Protein AF-A0A932VS73-F1 (afdb_monomer_lite)

Radius of gyration: 27.19 Å; chains: 1; bounding box: 73×66×73 Å

pLDDT: mean 76.14, std 15.18, range [26.55, 95.81]

Foldseek 3Di:
DVVVLVVVVVPDDPDDDPLVVVLVVVLVVLLVVLVVLLVVLLVLLVVCCQQFVLLCLLVQCVLDPPVVVVVLQVVLVVVLVVPFCQCVQCVLLQQDDLAQPNQDRPSLPQAGEAELDVVVCVVPVLCNPDWAWDDDALHYIYINHDRDHSSVQVSCCLVPLFGDVNVLNSQLNSLVNSLCVLAVPFDPLLSLLLSLVRSLGDDDPCSQLVNSLCQQCPPPHDRNDDSVASSLSNLLLLQCVLVPNHSNVVSNQRSVWDQDPVVRYTPPRSVVSVVVCVVSVHDPSNSVSSNVSSNSSSSSSSSVSSSSSSVSCVVVDDLVSSFVSVVVSLWQAWADPQPQADPVRHGVDPQPPQQKIWRQLCDPVQPDDSRAKGKTWIWGWGDDPPDIDIWIFMWIDGPRDIDTDTDPDPVVVVVSLVSLLVSLVRHDLVNLLVSVVVCLVSVNLAPVVVVSNPSNYPPVSVLVSLVVVLVVLLVVLVVLLVVLVVQLVDPPSCVDPVNVSSLVVLLVSLVSLVVSLVSCPPSSPVSCVRCVVSSVSSCVSNVVCVPVSDDPPPPPPPDDD

Sequence (561 aa):
MGEKVEHLILKKVGDNSPDYLSAKKIIDRQTEALIEEMESLEVKLDKFDRNHRLYDIFSFPGFMSDEDFKIFVEKWKDQVRKKTNLLTPLDELGIRVFCDDLENQPAFPGIKIEFESEEILERNVRNLESIVGLAYGSKEVKINGQKMPVRIQMHYFLRTGEIDPLSSTVIHELVHQKHFFMNKGVSPMLTEVQAHYSSILESGDLFAPSQIMEILTDKKGSYKFKKKSVRGAVDAVTVLLGLGFDYHHVAQIISKSDYDYKARKYLPLESEAEKILESNKLDSLDEFALDLLYRMYVTNQRLKARILLYESIEEEFSLEKLRTAKMASLRGKIVASTFQYDYNGKPKDKNFELGQRGLCPMNKEFPYDITGLRTSIQFGMVMRGKSLAFRIGRFEIKDKEETLVWADKPEDISHLLGIVKDLAGEVDFQEKSLLFLFYLSNGLLQSDSMEFFQFLCTEEEREKIIGGTIDHTSRVLKLALSELTSISKYTNWYQLPDNRDKIKAYAAWADYYLDLIAQLGSAGDKLRTEIQPMIEGIKMIIDPIKDLVPKKSKSVKNKKY

Secondary structure (DSSP, 8-state):
-HHHHHHHHHTT-----HHHHHHHHHHHHHHHHHHHHHHHHHHHHHHHHHHT-GGGGTT-GGGS-HHHHHHHHHHHHHHHHHH-SSSHHHHHHT---SSS-TT--TTSTTPEEESS-HHHHHHTTT-TTS-EEEEETTTEEEEESPPPPHHHHHHHHHHHSS--HHHHHHHHHHHHHHHHHH-TT--HHHHHHHHHHH-TT--SGGGSHHHHHHHHH-SSSS----HHHHHHHHHHHHHHHHTT--HHHHHHHHHT-EEETTTTEEETHHHHHHHHHHHHT--HHHHHHHHHHHHHHHHHHHHHHHHHHHHHHHHHS-HHHHHHHHHHHHTT-EEE-GGGB-TTS-BSSTT-TTT-EEE---SSSS-B-TTS-EEEEEEEEEEETTEEEEEEEEEEEETTEEEEEE--SHHHHHHHHHHHHHHGGGS-HHHHHHHHHHHHHTT---HHHHHHHHHHS-HHHHHHHHHHHHHHHHHHHHHHHHHHHHHTTSTTGGGSHHHHHHHHHHHHHHHHHHHHHHHTGGGGHHHHHHHHHHHHHHHHHHTTTTTTS---PPP------

Structure (mmCIF, N/CA/C/O backbone):
data_AF-A0A932VS73-F1
#
_entry.id   AF-A0A932VS73-F1
#
loop_
_atom_site.group_PDB
_atom_site.id
_atom_site.type_symbol
_atom_site.label_atom_id
_atom_site.label_alt_id
_atom_site.label_comp_id
_atom_site.label_asym_id
_atom_site.label_entity_id
_atom_site.label_seq_id
_atom_site.pdbx_PDB_ins_code
_atom_site.Cartn_x
_atom_site.Cartn_y
_atom_site.Cartn_z
_atom_site.occupancy
_atom_site.B_iso_or_equiv
_atom_site.auth_seq_id
_atom_site.auth_comp_id
_atom_site.auth_asym_id
_atom_site.auth_atom_id
_atom_site.pdbx_PDB_model_num
ATOM 1 N N . MET A 1 1 ? -22.905 -0.898 -5.767 1.00 38.50 1 MET A N 1
ATOM 2 C CA . MET A 1 1 ? -22.986 -1.291 -4.339 1.00 38.50 1 MET A CA 1
ATOM 3 C C . MET A 1 1 ? -24.343 -0.892 -3.755 1.00 38.50 1 MET A C 1
ATOM 5 O O . MET A 1 1 ? -24.969 -1.749 -3.144 1.00 38.50 1 MET A O 1
ATOM 9 N N . GLY A 1 2 ? -24.843 0.314 -4.073 1.00 33.19 2 GLY A N 1
ATOM 10 C CA . GLY A 1 2 ? -26.193 0.798 -3.728 1.00 33.19 2 GLY A CA 1
ATOM 11 C C . GLY A 1 2 ? -27.342 -0.176 -4.028 1.00 33.19 2 GLY A C 1
ATOM 12 O O . GLY A 1 2 ? -28.043 -0.566 -3.103 1.00 33.19 2 GLY A O 1
ATOM 13 N N . GLU A 1 3 ? -27.449 -0.715 -5.251 1.00 33.09 3 GLU A N 1
ATOM 14 C CA . GLU A 1 3 ? -28.536 -1.659 -5.609 1.00 33.09 3 GLU A CA 1
ATOM 15 C C . GLU A 1 3 ? -28.548 -2.962 -4.776 1.00 33.09 3 GLU A C 1
ATOM 17 O O . GLU A 1 3 ? -29.593 -3.580 -4.576 1.00 33.09 3 GLU A O 1
ATOM 22 N N . LYS A 1 4 ? -27.390 -3.406 -4.256 1.00 40.81 4 LYS A N 1
ATOM 23 C CA . LYS A 1 4 ? -27.294 -4.601 -3.393 1.00 40.81 4 LYS A CA 1
ATOM 24 C C . LYS A 1 4 ? -27.705 -4.309 -1.951 1.00 40.81 4 LYS A C 1
ATOM 26 O O . LYS A 1 4 ? -28.260 -5.193 -1.303 1.00 40.81 4 LYS A O 1
ATOM 31 N N . VAL A 1 5 ? -27.412 -3.104 -1.468 1.00 43.16 5 VAL A N 1
ATOM 32 C CA . VAL A 1 5 ? -27.759 -2.630 -0.121 1.00 43.16 5 VAL A CA 1
ATOM 33 C C . VAL A 1 5 ? -29.267 -2.400 -0.042 1.00 43.16 5 VAL A C 1
ATOM 35 O O . VAL A 1 5 ? -29.930 -2.961 0.828 1.00 43.16 5 VAL A O 1
ATOM 38 N N . GLU A 1 6 ? -29.829 -1.722 -1.041 1.00 39.69 6 GLU A N 1
ATOM 39 C CA . GLU A 1 6 ? -31.265 -1.469 -1.164 1.00 39.69 6 GLU A CA 1
ATOM 40 C C . GLU A 1 6 ? -32.066 -2.785 -1.248 1.00 39.69 6 GLU A C 1
ATOM 42 O O . GLU A 1 6 ? -33.042 -2.989 -0.523 1.00 39.69 6 GLU A O 1
ATOM 47 N N . HIS A 1 7 ? -31.594 -3.764 -2.031 1.00 41.12 7 HIS A N 1
ATOM 48 C CA . HIS A 1 7 ? -32.274 -5.056 -2.167 1.00 41.12 7 HIS A CA 1
ATOM 49 C C . HIS A 1 7 ? -32.169 -5.964 -0.919 1.00 41.12 7 HIS A C 1
ATOM 51 O O . HIS A 1 7 ? -33.048 -6.800 -0.695 1.00 41.12 7 HIS A O 1
ATOM 57 N N . LEU A 1 8 ? -31.131 -5.807 -0.085 1.00 41.38 8 LEU A N 1
ATOM 58 C CA . LEU A 1 8 ? -30.979 -6.524 1.193 1.00 41.38 8 LEU A CA 1
ATOM 59 C C . LEU A 1 8 ? -31.843 -5.915 2.307 1.00 41.38 8 LEU A C 1
ATOM 61 O O . LEU A 1 8 ? -32.436 -6.667 3.084 1.00 41.38 8 LEU A O 1
ATOM 65 N N . ILE A 1 9 ? -31.970 -4.586 2.336 1.00 42.47 9 ILE A N 1
ATOM 66 C CA . ILE A 1 9 ? -32.809 -3.843 3.290 1.00 42.47 9 ILE A CA 1
ATOM 67 C C . ILE A 1 9 ? -34.303 -4.058 2.986 1.00 42.47 9 ILE A C 1
ATOM 69 O O . ILE A 1 9 ? -35.105 -4.258 3.898 1.00 42.47 9 ILE A O 1
ATOM 73 N N . LEU A 1 10 ? -34.696 -4.109 1.709 1.00 41.47 10 LEU A N 1
ATOM 74 C CA . LEU A 1 10 ? -36.102 -4.263 1.300 1.00 41.47 10 LEU A CA 1
ATOM 75 C C . LEU A 1 10 ? -36.681 -5.674 1.512 1.00 41.47 10 LEU A C 1
ATOM 77 O O . LEU A 1 10 ? -37.899 -5.837 1.544 1.00 41.47 10 LEU A O 1
ATOM 81 N N . LYS A 1 11 ? -35.848 -6.711 1.670 1.00 39.78 11 LYS A N 1
ATOM 82 C CA . LYS A 1 11 ? -36.308 -8.115 1.701 1.00 39.78 11 LYS A CA 1
ATOM 83 C C . LYS A 1 11 ? -36.652 -8.652 3.099 1.00 39.78 11 LYS A C 1
ATOM 85 O O . LYS A 1 11 ? -37.141 -9.777 3.197 1.00 39.78 11 LYS A O 1
ATOM 90 N N . LYS A 1 12 ? -36.377 -7.905 4.176 1.00 43.72 12 LYS A N 1
ATOM 91 C CA . LYS A 1 12 ? -36.480 -8.413 5.563 1.00 43.72 12 LYS A CA 1
ATOM 92 C C . LYS A 1 12 ? -37.294 -7.568 6.545 1.00 43.72 12 LYS A C 1
ATOM 94 O O . LYS A 1 12 ? -37.544 -8.042 7.647 1.00 43.72 12 LYS A O 1
ATOM 99 N N . VAL A 1 13 ? -37.721 -6.367 6.172 1.00 42.91 13 VAL A N 1
ATOM 100 C CA . VAL A 1 13 ? -38.336 -5.424 7.114 1.00 42.91 13 VAL A CA 1
ATOM 101 C C . VAL A 1 13 ? -39.854 -5.551 7.069 1.00 42.91 13 VAL A C 1
ATOM 103 O O . VAL A 1 13 ? -40.519 -4.982 6.207 1.00 42.91 13 VAL A O 1
ATOM 106 N N . GLY A 1 14 ? -40.394 -6.333 7.996 1.00 41.91 14 GLY A N 1
ATOM 107 C CA . GLY A 1 14 ? -41.813 -6.354 8.316 1.00 41.91 14 GLY A CA 1
ATOM 108 C C . GLY A 1 14 ? -42.020 -5.880 9.745 1.00 41.91 14 GLY A C 1
ATOM 109 O O . GLY A 1 14 ? -42.253 -6.720 10.600 1.00 41.91 14 GLY A O 1
ATOM 110 N N . ASP A 1 15 ? -41.925 -4.571 10.004 1.00 50.62 15 ASP A N 1
ATOM 111 C CA . ASP A 1 15 ? -42.586 -3.976 11.171 1.00 50.62 15 ASP A CA 1
ATOM 112 C C . ASP A 1 15 ? -42.808 -2.456 11.034 1.00 50.62 15 ASP A C 1
ATOM 114 O O . ASP A 1 15 ? -41.984 -1.736 10.470 1.00 50.62 15 ASP A O 1
ATOM 118 N N . ASN A 1 16 ? -43.953 -1.971 11.529 1.00 47.44 16 ASN A N 1
ATOM 119 C CA . ASN A 1 16 ? -44.513 -0.628 11.276 1.00 47.44 16 ASN A CA 1
ATOM 120 C C . ASN A 1 16 ? -44.511 0.275 12.530 1.00 47.44 16 ASN A C 1
ATOM 122 O O . ASN A 1 16 ? -45.496 0.953 12.829 1.00 47.44 16 ASN A O 1
ATOM 126 N N . SER A 1 17 ? -43.413 0.294 13.286 1.00 43.56 17 SER A N 1
ATOM 127 C CA . SER A 1 17 ? -43.245 1.215 14.421 1.00 43.56 17 SER A CA 1
ATOM 128 C C . SER A 1 17 ? -42.827 2.626 13.943 1.00 43.56 17 SER A C 1
ATOM 130 O O . SER A 1 17 ? -41.875 2.739 13.167 1.00 43.56 17 SER A O 1
ATOM 132 N N . PRO A 1 18 ? -43.476 3.721 14.398 1.00 49.12 18 PRO A N 1
ATOM 133 C CA . PRO A 1 18 ? -43.124 5.098 14.019 1.00 49.12 18 PRO A CA 1
ATOM 134 C C . PRO A 1 18 ? -41.676 5.497 14.336 1.00 49.12 18 PRO A C 1
ATOM 136 O O . PRO A 1 18 ? -41.065 6.243 13.573 1.00 49.12 18 PRO A O 1
ATOM 139 N N . ASP A 1 19 ? -41.120 4.976 15.431 1.00 43.00 19 ASP A N 1
ATOM 140 C CA . ASP A 1 19 ? -39.759 5.302 15.871 1.00 43.00 19 ASP A CA 1
ATOM 141 C C . ASP A 1 19 ? -38.704 4.551 15.046 1.00 43.00 19 ASP A C 1
ATOM 143 O O . ASP A 1 19 ? -37.685 5.125 14.666 1.00 43.00 19 ASP A O 1
ATOM 147 N N . TYR A 1 20 ? -38.999 3.301 14.672 1.00 48.38 20 TYR A N 1
ATOM 148 C CA . TYR A 1 20 ? -38.174 2.504 13.760 1.00 48.38 20 TYR A CA 1
ATOM 149 C C . TYR A 1 20 ? -38.076 3.162 12.375 1.00 48.38 20 TYR A C 1
ATOM 151 O O . TYR A 1 20 ? -37.001 3.291 11.791 1.00 48.38 20 TYR A O 1
ATOM 159 N N . LEU A 1 21 ? -39.198 3.695 11.883 1.00 55.03 21 LEU A N 1
ATOM 160 C CA . LEU A 1 21 ? -39.239 4.460 10.636 1.00 55.03 21 LEU A CA 1
ATOM 161 C C . LEU A 1 21 ? -38.407 5.753 10.696 1.00 55.03 21 LEU A C 1
ATOM 163 O O . LEU A 1 21 ? -38.018 6.260 9.645 1.00 55.03 21 LEU A O 1
ATOM 167 N N . SER A 1 22 ? -38.141 6.302 11.885 1.00 52.97 22 SER A N 1
ATOM 168 C CA . SER A 1 22 ? -37.307 7.495 12.062 1.00 52.97 22 SER A CA 1
ATOM 169 C C . SER A 1 22 ? -35.815 7.162 12.034 1.00 52.97 22 SER A C 1
ATOM 171 O O . SER A 1 22 ? -35.075 7.803 11.289 1.00 52.97 22 SER A O 1
ATOM 173 N N . ALA A 1 23 ? -35.376 6.156 12.798 1.00 56.06 23 ALA A N 1
ATOM 174 C CA . ALA A 1 23 ? -33.976 5.720 12.830 1.00 56.06 23 ALA A CA 1
ATOM 175 C C . ALA A 1 23 ? -33.505 5.250 11.445 1.00 56.06 23 ALA A C 1
ATOM 177 O O . ALA A 1 23 ? -32.504 5.744 10.924 1.00 56.06 23 ALA A O 1
ATOM 178 N N . LYS A 1 24 ? -34.323 4.425 10.783 1.00 63.81 24 LYS A N 1
ATOM 179 C CA . LYS A 1 24 ? -34.080 3.970 9.413 1.00 63.81 24 LYS A CA 1
ATOM 180 C C . LYS A 1 24 ? -33.928 5.126 8.420 1.00 63.81 24 LYS A C 1
ATOM 182 O O . LYS A 1 24 ? -32.989 5.146 7.639 1.00 63.81 24 LYS A O 1
ATOM 187 N N . LYS A 1 25 ? -34.794 6.146 8.483 1.00 64.69 25 LYS A N 1
ATOM 188 C CA . LYS A 1 25 ? -34.693 7.327 7.602 1.00 64.69 25 LYS A CA 1
ATOM 189 C C . LYS A 1 25 ? -33.408 8.129 7.806 1.00 64.69 25 LYS A C 1
ATOM 191 O O . LYS A 1 25 ? -32.938 8.753 6.858 1.00 64.69 25 LYS A O 1
ATOM 196 N N . ILE A 1 26 ? -32.884 8.183 9.030 1.00 63.34 26 ILE A N 1
ATOM 197 C CA . ILE A 1 26 ? -31.621 8.873 9.322 1.00 63.34 26 ILE A CA 1
ATOM 198 C C . ILE A 1 26 ? -30.459 8.086 8.711 1.00 63.34 26 ILE A C 1
ATOM 200 O O . ILE A 1 26 ? -29.643 8.677 8.007 1.00 63.34 26 ILE A O 1
ATOM 204 N N . ILE A 1 27 ? -30.441 6.768 8.917 1.00 66.50 27 ILE A N 1
ATOM 205 C CA . ILE A 1 27 ? -29.438 5.851 8.362 1.00 66.50 27 ILE A CA 1
ATOM 206 C C . ILE A 1 27 ? -29.454 5.877 6.827 1.00 66.50 27 ILE A C 1
ATOM 208 O O . ILE A 1 27 ? -28.399 6.026 6.209 1.00 66.50 27 ILE A O 1
ATOM 212 N N . ASP A 1 28 ? -30.635 5.813 6.207 1.00 69.31 28 ASP A N 1
ATOM 213 C CA . ASP A 1 28 ? -30.792 5.850 4.748 1.00 69.31 28 ASP A CA 1
ATOM 214 C C . ASP A 1 28 ? -30.235 7.168 4.172 1.00 69.31 28 ASP A C 1
ATOM 216 O O . ASP A 1 28 ? -29.395 7.149 3.274 1.00 69.31 28 ASP A O 1
ATOM 220 N N . ARG A 1 29 ? -30.597 8.320 4.758 1.00 71.31 29 ARG A N 1
ATOM 221 C CA . ARG A 1 29 ? -30.087 9.638 4.324 1.00 71.31 29 ARG A CA 1
ATOM 222 C C . ARG A 1 29 ? -28.580 9.793 4.501 1.00 71.31 29 ARG A C 1
ATOM 224 O O . ARG A 1 29 ? -27.923 10.399 3.659 1.00 71.31 29 ARG A O 1
ATOM 231 N N . GLN A 1 30 ? -28.028 9.300 5.610 1.00 73.44 30 GLN A N 1
ATOM 232 C CA . GLN A 1 30 ? -26.581 9.323 5.835 1.00 73.44 30 GLN A CA 1
ATOM 233 C C . GLN A 1 30 ? -25.854 8.436 4.822 1.00 73.44 30 GLN A C 1
ATOM 235 O O . GLN A 1 30 ? -24.798 8.820 4.324 1.00 73.44 30 GLN A O 1
ATOM 240 N N . THR A 1 31 ? -26.442 7.288 4.480 1.00 76.25 31 THR A N 1
ATOM 241 C CA . THR A 1 31 ? -25.899 6.373 3.472 1.00 76.25 31 THR A CA 1
ATOM 242 C C . THR A 1 31 ? -25.868 7.044 2.103 1.00 76.25 31 THR A C 1
ATOM 244 O O . THR A 1 31 ? -24.816 7.062 1.472 1.00 76.25 31 THR A O 1
ATOM 247 N N . GLU A 1 32 ? -26.976 7.651 1.667 1.00 78.19 32 GLU A N 1
ATOM 248 C CA . GLU A 1 32 ? -27.057 8.391 0.398 1.00 78.19 32 GLU A CA 1
ATOM 249 C C . GLU A 1 32 ? -25.996 9.498 0.320 1.00 78.19 32 GLU A C 1
ATOM 251 O O . GLU A 1 32 ? -25.207 9.523 -0.622 1.00 78.19 32 GLU A O 1
ATOM 256 N N . ALA A 1 33 ? -25.897 10.344 1.351 1.00 84.06 33 ALA A N 1
ATOM 257 C CA . ALA A 1 33 ? -24.913 11.425 1.393 1.00 84.06 33 ALA A CA 1
ATOM 258 C C . ALA A 1 33 ? -23.461 10.916 1.318 1.00 84.06 33 ALA A C 1
ATOM 260 O O . ALA A 1 33 ? -22.621 11.527 0.656 1.00 84.06 33 ALA A O 1
ATOM 261 N N . LEU A 1 34 ? -23.153 9.792 1.977 1.00 82.69 34 LEU A N 1
ATOM 262 C CA . LEU A 1 34 ? -21.825 9.182 1.910 1.00 82.69 34 LEU A CA 1
ATOM 263 C C . LEU A 1 34 ? -21.538 8.556 0.538 1.00 82.69 34 LEU A C 1
ATOM 265 O O . LEU A 1 34 ? -20.391 8.636 0.097 1.00 82.69 34 LEU A O 1
ATOM 269 N N . ILE A 1 35 ? -22.536 7.958 -0.131 1.00 81.19 35 ILE A N 1
ATOM 270 C CA . ILE A 1 35 ? -22.396 7.423 -1.500 1.00 81.19 35 ILE A CA 1
ATOM 271 C C . ILE A 1 35 ? -22.111 8.575 -2.464 1.00 81.19 35 ILE A C 1
ATOM 273 O O . ILE A 1 35 ? -21.128 8.516 -3.197 1.00 81.19 35 ILE A O 1
ATOM 277 N N . GLU A 1 36 ? -22.931 9.627 -2.438 1.00 87.75 36 GLU A N 1
ATOM 278 C CA . GLU A 1 36 ? -22.777 10.791 -3.320 1.00 87.75 36 GLU A CA 1
ATOM 279 C C . GLU A 1 36 ? -21.411 11.462 -3.137 1.00 87.75 36 GLU A C 1
ATOM 281 O O . GLU A 1 36 ? -20.741 11.828 -4.107 1.00 87.75 36 GLU A O 1
ATOM 286 N N . GLU A 1 37 ? -20.965 11.599 -1.886 1.00 91.06 37 GLU A N 1
ATOM 287 C CA . GLU A 1 37 ? -19.635 12.114 -1.588 1.00 91.06 37 GLU A CA 1
ATOM 288 C C . GLU A 1 37 ? -18.537 11.197 -2.140 1.00 91.06 37 GLU A C 1
ATOM 290 O O . GLU A 1 37 ? -17.598 11.693 -2.763 1.00 91.06 37 GLU A O 1
ATOM 295 N N . MET A 1 38 ? -18.653 9.881 -1.946 1.00 86.88 38 MET A N 1
ATOM 296 C CA . MET A 1 38 ? -17.683 8.908 -2.453 1.00 86.88 38 MET A CA 1
ATOM 297 C C . MET A 1 38 ? -17.563 8.998 -3.976 1.00 86.88 38 MET A C 1
ATOM 299 O O . MET A 1 38 ? -16.458 9.167 -4.486 1.00 86.88 38 MET A O 1
ATOM 303 N N . GLU A 1 39 ? -18.687 8.972 -4.695 1.00 86.12 39 GLU A N 1
ATOM 304 C CA . GLU A 1 39 ? -18.725 9.080 -6.159 1.00 86.12 39 GLU A CA 1
ATOM 305 C C . GLU A 1 39 ? -18.098 10.400 -6.637 1.00 86.12 39 GLU A C 1
ATOM 307 O O . GLU A 1 39 ? -17.277 10.418 -7.557 1.00 86.12 39 GLU A O 1
ATOM 312 N N . SER A 1 40 ? -18.414 11.517 -5.976 1.00 92.94 40 SER A N 1
ATOM 313 C CA . SER A 1 40 ? -17.824 12.828 -6.277 1.00 92.94 40 SER A CA 1
ATOM 314 C C . SER A 1 40 ? -16.303 12.853 -6.065 1.00 92.94 40 SER A C 1
ATOM 316 O O . SER A 1 40 ? -15.552 13.361 -6.909 1.00 92.94 40 SER A O 1
ATOM 318 N N . LEU A 1 41 ? -15.822 12.274 -4.961 1.00 92.00 41 LEU A N 1
ATOM 319 C CA . LEU A 1 41 ? -14.394 12.164 -4.661 1.00 92.00 41 LEU A CA 1
ATOM 320 C C . LEU A 1 41 ? -13.680 11.243 -5.653 1.00 92.00 41 LEU A C 1
ATOM 322 O O . LEU A 1 41 ? -12.586 11.584 -6.095 1.00 92.00 41 LEU A O 1
ATOM 326 N N . GLU A 1 42 ? -14.287 10.125 -6.048 1.00 86.69 42 GLU A N 1
ATOM 327 C CA . GLU A 1 42 ? -13.743 9.220 -7.064 1.00 86.69 42 GLU A CA 1
ATOM 328 C C . GLU A 1 42 ? -13.584 9.926 -8.414 1.00 86.69 42 GLU A C 1
ATOM 330 O O . GLU A 1 42 ? -12.511 9.850 -9.013 1.00 86.69 42 GLU A O 1
ATOM 335 N N . VAL A 1 43 ? -14.587 10.694 -8.862 1.00 85.94 43 VAL A N 1
ATOM 336 C CA . VAL A 1 43 ? -14.474 11.509 -10.087 1.00 85.94 43 VAL A CA 1
ATOM 337 C C . VAL A 1 43 ? -13.343 12.535 -9.968 1.00 85.94 43 VAL A C 1
ATOM 339 O O . VAL A 1 43 ? -12.581 12.749 -10.919 1.00 85.94 43 VAL A O 1
ATOM 342 N N . LYS A 1 44 ? -13.204 13.182 -8.806 1.00 89.56 44 LYS A N 1
ATOM 343 C CA . LYS A 1 44 ? -12.136 14.161 -8.566 1.00 89.56 44 LYS A CA 1
ATOM 344 C C . LYS A 1 44 ? -10.752 13.505 -8.562 1.00 89.56 44 LYS A C 1
ATOM 346 O O . LYS A 1 44 ? -9.836 14.034 -9.190 1.00 89.56 44 LYS A O 1
ATOM 351 N N . LEU A 1 45 ? -10.598 12.365 -7.895 1.00 85.56 45 LEU A N 1
ATOM 352 C CA . LEU A 1 45 ? -9.348 11.608 -7.834 1.00 85.56 45 LEU A CA 1
ATOM 353 C C . LEU A 1 45 ? -8.947 11.078 -9.213 1.00 85.56 45 LEU A C 1
ATOM 355 O O . LEU A 1 45 ? -7.797 11.227 -9.614 1.00 85.56 45 LEU A O 1
ATOM 359 N N . ASP A 1 46 ? -9.902 10.551 -9.975 1.00 78.50 46 ASP A N 1
ATOM 360 C CA . ASP A 1 46 ? -9.699 10.068 -11.341 1.00 78.50 46 ASP A CA 1
ATOM 361 C C . ASP A 1 46 ? -9.162 11.171 -12.272 1.00 78.50 46 ASP A C 1
ATOM 363 O O . ASP A 1 46 ? -8.296 10.921 -13.116 1.00 78.50 46 ASP A O 1
ATOM 367 N N . LYS A 1 47 ? -9.578 12.427 -12.070 1.00 77.19 47 LYS A N 1
ATOM 368 C CA . LYS A 1 47 ? -8.999 13.574 -12.782 1.00 77.19 47 LYS A CA 1
ATOM 369 C C . LYS A 1 47 ? -7.504 13.747 -12.477 1.00 77.19 47 LYS A C 1
ATOM 371 O O . LYS A 1 47 ? -6.730 13.941 -13.416 1.00 77.19 47 LYS A O 1
ATOM 376 N N . PHE A 1 48 ? -7.083 13.654 -11.214 1.00 76.88 48 PHE A N 1
ATOM 377 C CA . PHE A 1 48 ? -5.661 13.720 -10.840 1.00 76.88 48 PHE A CA 1
ATOM 378 C C . PHE A 1 48 ? -4.883 12.509 -11.367 1.00 76.88 48 PHE A C 1
ATOM 380 O O . PHE A 1 48 ? -3.861 12.660 -12.041 1.00 76.88 48 PHE A O 1
ATOM 387 N N . ASP A 1 49 ? -5.401 11.304 -11.141 1.00 70.81 49 ASP A N 1
ATOM 388 C CA . ASP A 1 49 ? -4.787 10.046 -11.570 1.00 70.81 49 ASP A CA 1
ATOM 389 C C . ASP A 1 49 ? -4.539 10.030 -13.092 1.00 70.81 49 ASP A C 1
ATOM 391 O O . ASP A 1 49 ? -3.480 9.594 -13.557 1.00 70.81 49 ASP A O 1
ATOM 395 N N . ARG A 1 50 ? -5.456 10.595 -13.889 1.00 62.88 50 ARG A N 1
ATOM 396 C CA . ARG A 1 50 ? -5.309 10.727 -15.351 1.00 62.88 50 ARG A CA 1
ATOM 397 C C . ARG A 1 50 ? -4.334 11.813 -15.772 1.00 62.88 50 ARG A C 1
ATOM 399 O O . ARG A 1 50 ? -3.505 11.569 -16.660 1.00 62.88 50 ARG A O 1
ATOM 406 N N . ASN A 1 51 ? -4.473 12.997 -15.181 1.00 54.62 51 ASN A N 1
ATOM 407 C CA . ASN A 1 51 ? -3.763 14.186 -15.630 1.00 54.62 51 ASN A CA 1
ATOM 408 C C . ASN A 1 51 ? -2.310 14.186 -15.190 1.00 54.62 51 ASN A C 1
ATOM 410 O O . ASN A 1 51 ? -1.514 14.875 -15.814 1.00 54.62 51 ASN A O 1
ATOM 414 N N . HIS A 1 52 ? -1.984 13.539 -14.073 1.00 53.69 52 HIS A N 1
ATOM 415 C CA . HIS A 1 52 ? -0.754 13.834 -13.346 1.00 53.69 52 HIS A CA 1
ATOM 416 C C . HIS A 1 52 ? 0.125 12.588 -13.192 1.00 53.69 52 HIS A C 1
ATOM 418 O O . HIS A 1 52 ? 1.336 12.691 -13.383 1.00 53.69 52 HIS A O 1
ATOM 424 N N . ARG A 1 53 ? -0.440 11.391 -12.944 1.00 61.53 53 ARG A N 1
ATOM 425 C CA . ARG A 1 53 ? 0.323 10.126 -12.765 1.00 61.53 53 ARG A CA 1
ATOM 426 C C . ARG A 1 53 ? 1.625 10.327 -11.968 1.00 61.53 53 ARG A C 1
ATOM 428 O O . ARG A 1 53 ? 2.670 9.741 -12.275 1.00 61.53 53 ARG A O 1
ATOM 435 N N . LEU A 1 54 ? 1.555 11.187 -10.950 1.00 64.06 54 LEU A N 1
ATOM 436 C CA . LEU A 1 54 ? 2.703 11.661 -10.174 1.00 64.06 54 LEU A CA 1
ATOM 437 C C . LEU A 1 54 ? 3.135 10.657 -9.114 1.00 64.06 54 LEU A C 1
ATOM 439 O O . LEU A 1 54 ? 3.995 10.993 -8.314 1.00 64.06 54 LEU A O 1
ATOM 443 N N . TYR A 1 55 ? 2.578 9.440 -9.116 1.00 61.31 55 TYR A N 1
ATOM 444 C CA . TYR A 1 55 ? 2.870 8.401 -8.130 1.00 61.31 55 TYR A CA 1
ATOM 445 C C . TYR A 1 55 ? 4.367 8.329 -7.837 1.00 61.31 55 TYR A C 1
ATOM 447 O O . TYR A 1 55 ? 4.780 8.492 -6.699 1.00 61.31 55 TYR A O 1
ATOM 455 N N . ASP A 1 56 ? 5.196 8.235 -8.876 1.00 63.81 56 ASP A N 1
ATOM 456 C CA . ASP A 1 56 ? 6.638 8.010 -8.731 1.00 63.81 56 ASP A CA 1
ATOM 457 C C . ASP A 1 56 ? 7.457 9.270 -8.418 1.00 63.81 56 ASP A C 1
ATOM 459 O O . ASP A 1 56 ? 8.683 9.185 -8.355 1.00 63.81 56 ASP A O 1
ATOM 463 N N . ILE A 1 57 ? 6.833 10.444 -8.261 1.00 71.88 57 ILE A N 1
ATOM 464 C CA . ILE A 1 57 ? 7.584 11.696 -8.107 1.00 71.88 57 ILE A CA 1
ATOM 465 C C . ILE A 1 57 ? 8.363 11.742 -6.792 1.00 71.88 57 ILE A C 1
ATOM 467 O O . ILE A 1 57 ? 9.498 12.210 -6.758 1.00 71.88 57 ILE A O 1
ATOM 471 N N . PHE A 1 58 ? 7.793 11.181 -5.725 1.00 72.94 58 PHE A N 1
ATOM 472 C CA . PHE A 1 58 ? 8.460 11.082 -4.427 1.00 72.94 58 PHE A CA 1
ATOM 473 C C . PHE A 1 58 ? 9.554 10.013 -4.398 1.00 72.94 58 PHE A C 1
ATOM 475 O O . PHE A 1 58 ? 10.487 10.124 -3.603 1.00 72.94 58 PHE A O 1
ATOM 482 N N . SER A 1 59 ? 9.476 9.036 -5.305 1.00 65.44 59 SER A N 1
ATOM 483 C CA . SER A 1 59 ? 10.466 7.970 -5.487 1.00 65.44 59 SER A CA 1
ATOM 484 C C . SER A 1 59 ? 11.676 8.413 -6.315 1.00 65.44 59 SER A C 1
ATOM 486 O O . SER A 1 59 ? 12.576 7.607 -6.536 1.00 65.44 59 SER A O 1
ATOM 488 N N . PHE A 1 60 ? 11.709 9.662 -6.799 1.00 69.19 60 PHE A N 1
ATOM 489 C CA . PHE A 1 60 ? 12.876 10.255 -7.449 1.00 69.19 60 PHE A CA 1
ATOM 490 C C . PHE A 1 60 ? 13.621 11.163 -6.456 1.00 69.19 60 PHE A C 1
ATOM 492 O O . PHE A 1 60 ? 13.169 12.284 -6.206 1.00 69.19 60 PHE A O 1
ATOM 499 N N . PRO A 1 61 ? 14.775 10.733 -5.904 1.00 62.62 61 PRO A N 1
ATOM 500 C CA . PRO A 1 61 ? 15.515 11.517 -4.910 1.00 62.62 61 PRO A CA 1
ATOM 501 C C . PRO A 1 61 ? 15.943 12.901 -5.421 1.00 62.62 61 PRO A C 1
ATOM 503 O O . PRO A 1 61 ? 16.064 13.840 -4.644 1.00 62.62 61 PRO A O 1
ATOM 506 N N . GLY A 1 62 ? 16.124 13.055 -6.738 1.00 68.06 62 GLY A N 1
ATOM 507 C CA . GLY A 1 62 ? 16.491 14.327 -7.364 1.00 68.06 62 GLY A CA 1
ATOM 508 C C . GLY A 1 62 ? 15.351 15.345 -7.488 1.00 68.06 62 GLY A C 1
ATOM 509 O O . GLY A 1 62 ? 15.602 16.469 -7.915 1.00 68.06 62 GLY A O 1
ATOM 510 N N . PHE A 1 63 ? 14.103 14.992 -7.152 1.00 77.69 63 PHE A N 1
ATOM 511 C CA . PHE A 1 63 ? 12.975 15.927 -7.254 1.00 77.69 63 PHE A CA 1
ATOM 512 C C . PHE A 1 63 ? 13.019 17.017 -6.177 1.00 77.69 63 PHE A C 1
ATOM 514 O O . PHE A 1 63 ? 12.664 18.176 -6.418 1.00 77.69 63 PHE A O 1
ATOM 521 N N . MET A 1 64 ? 13.418 16.621 -4.971 1.00 83.56 64 MET A N 1
ATOM 522 C CA . MET A 1 64 ? 13.334 17.425 -3.763 1.00 83.56 64 MET A CA 1
ATOM 523 C C . MET A 1 64 ? 14.310 16.871 -2.729 1.00 83.56 64 MET A C 1
ATOM 525 O O . MET A 1 64 ? 14.414 15.652 -2.614 1.00 83.56 64 MET A O 1
ATOM 529 N N . SER A 1 65 ? 14.969 17.734 -1.954 1.00 85.88 65 SER A N 1
ATOM 530 C CA . SER A 1 65 ? 15.817 17.299 -0.836 1.00 85.88 65 SER A CA 1
ATOM 531 C C . SER A 1 65 ? 15.000 16.570 0.241 1.00 85.88 65 SER A C 1
ATOM 533 O O . SER A 1 65 ? 13.786 16.745 0.333 1.00 85.88 65 SER A O 1
ATOM 535 N N . ASP A 1 66 ? 15.636 15.732 1.063 1.00 85.88 66 ASP A N 1
ATOM 536 C CA . ASP A 1 66 ? 14.926 15.035 2.147 1.00 85.88 66 ASP A CA 1
ATOM 537 C C . ASP A 1 66 ? 14.367 15.994 3.203 1.00 85.88 66 ASP A C 1
ATOM 539 O O . ASP A 1 66 ? 13.312 15.727 3.774 1.00 85.88 66 ASP A O 1
ATOM 543 N N . GLU A 1 67 ? 15.029 17.131 3.423 1.00 88.19 67 GLU A N 1
ATOM 544 C CA . GLU A 1 67 ? 14.565 18.152 4.362 1.00 88.19 67 GLU A CA 1
ATOM 545 C C . GLU A 1 67 ? 13.305 18.856 3.846 1.00 88.19 67 GLU A C 1
ATOM 547 O O . GLU A 1 67 ? 12.289 18.908 4.539 1.00 88.19 67 GLU A O 1
ATOM 552 N N . ASP A 1 68 ? 13.322 19.305 2.587 1.00 88.69 68 ASP A N 1
ATOM 553 C CA . ASP A 1 68 ? 12.140 19.894 1.947 1.00 88.69 68 ASP A CA 1
ATOM 554 C C . ASP A 1 68 ? 10.985 18.882 1.888 1.00 88.69 68 ASP A C 1
ATOM 556 O O . ASP A 1 68 ? 9.819 19.255 2.033 1.00 88.69 68 ASP A O 1
ATOM 560 N N . PHE A 1 69 ? 11.300 17.590 1.724 1.00 90.38 69 PHE A N 1
ATOM 561 C CA . PHE A 1 69 ? 10.300 16.525 1.696 1.00 90.38 69 PHE A CA 1
ATOM 562 C C . PHE A 1 69 ? 9.626 16.337 3.043 1.00 90.38 69 PHE A C 1
ATOM 564 O O . PHE A 1 69 ? 8.401 16.255 3.102 1.00 90.38 69 PHE A O 1
ATOM 571 N N . LYS A 1 70 ? 10.391 16.350 4.134 1.00 90.25 70 LYS A N 1
ATOM 572 C CA . LYS A 1 70 ? 9.826 16.328 5.486 1.00 90.25 70 LYS A CA 1
ATOM 573 C C . LYS A 1 70 ? 8.924 17.532 5.729 1.00 90.25 70 LYS A C 1
ATOM 575 O O . LYS A 1 70 ? 7.803 17.353 6.196 1.00 90.25 70 LYS A O 1
ATOM 580 N N . ILE A 1 71 ? 9.358 18.733 5.343 1.00 92.38 71 ILE A N 1
ATOM 581 C CA . ILE A 1 71 ? 8.547 19.955 5.468 1.00 92.38 71 ILE A CA 1
ATOM 582 C C . ILE A 1 71 ? 7.241 19.825 4.671 1.00 92.38 71 ILE A C 1
ATOM 584 O O . ILE A 1 71 ? 6.169 20.146 5.185 1.00 92.38 71 ILE A O 1
ATOM 588 N N . PHE A 1 72 ? 7.310 19.330 3.433 1.00 93.44 72 PHE A N 1
ATOM 589 C CA . PHE A 1 72 ? 6.134 19.069 2.603 1.00 93.44 72 PHE A CA 1
ATOM 590 C C . PHE A 1 72 ? 5.172 18.068 3.265 1.00 93.44 72 PHE A C 1
ATOM 592 O O . PHE A 1 72 ? 3.970 18.326 3.336 1.00 93.44 72 PHE A O 1
ATOM 599 N N . VAL A 1 73 ? 5.690 16.956 3.798 1.00 94.62 73 VAL A N 1
ATOM 600 C CA . VAL A 1 73 ? 4.884 15.927 4.474 1.00 94.62 73 VAL A CA 1
ATOM 601 C C . VAL A 1 73 ? 4.216 16.476 5.736 1.00 94.62 73 VAL A C 1
ATOM 603 O O . VAL A 1 73 ? 3.035 16.208 5.948 1.00 94.62 73 VAL A O 1
ATOM 606 N N . GLU A 1 74 ? 4.908 17.273 6.555 1.00 95.19 74 GLU A N 1
ATOM 607 C CA . GLU A 1 74 ? 4.295 17.914 7.730 1.00 95.19 74 GLU A CA 1
ATOM 608 C C . GLU A 1 74 ? 3.187 18.900 7.333 1.00 95.19 74 GLU A C 1
ATOM 610 O O . GLU A 1 74 ? 2.083 18.826 7.876 1.00 95.19 74 GLU A O 1
ATOM 615 N N . LYS A 1 75 ? 3.421 19.755 6.324 1.00 95.62 75 LYS A N 1
ATOM 616 C CA . LYS A 1 75 ? 2.380 20.653 5.788 1.00 95.62 75 LYS A CA 1
ATOM 617 C C . LYS A 1 75 ? 1.152 19.866 5.324 1.00 95.62 75 LYS A C 1
ATOM 619 O O . LYS A 1 75 ? 0.024 20.252 5.632 1.00 95.62 75 LYS A O 1
ATOM 624 N N . TRP A 1 76 ? 1.356 18.770 4.592 1.00 95.75 76 TRP A N 1
ATOM 625 C CA . TRP A 1 76 ? 0.266 17.910 4.135 1.00 95.75 76 TRP A CA 1
ATOM 626 C C . TRP A 1 76 ? -0.478 17.265 5.312 1.00 95.75 76 TRP A C 1
ATOM 628 O O . TRP A 1 76 ? -1.706 17.334 5.349 1.00 95.75 76 TRP A O 1
ATOM 638 N N . LYS A 1 77 ? 0.224 16.716 6.314 1.00 95.81 77 LYS A N 1
ATOM 639 C CA . LYS A 1 77 ? -0.409 16.158 7.525 1.00 95.81 77 LYS A CA 1
ATOM 640 C C . LYS A 1 77 ? -1.266 17.194 8.247 1.00 95.81 77 LYS A C 1
ATOM 642 O O . LYS A 1 77 ? -2.385 16.882 8.654 1.00 95.81 77 LYS A O 1
ATOM 647 N N . ASP A 1 78 ? -0.797 18.434 8.351 1.00 95.56 78 ASP A N 1
ATOM 648 C CA . ASP A 1 78 ? -1.576 19.531 8.929 1.00 95.56 78 ASP A CA 1
ATOM 649 C C . ASP A 1 78 ? -2.830 19.855 8.110 1.00 95.56 78 ASP A C 1
ATOM 651 O O . ASP A 1 78 ? -3.886 20.138 8.684 1.00 95.56 78 ASP A O 1
ATOM 655 N N . GLN A 1 79 ? -2.757 19.797 6.776 1.00 95.81 79 GLN A N 1
ATOM 656 C CA . GLN A 1 79 ? -3.945 19.928 5.928 1.00 95.81 79 GLN A CA 1
ATOM 657 C C . GLN A 1 79 ? -4.923 18.769 6.142 1.00 95.81 79 GLN A C 1
ATOM 659 O O . GLN A 1 79 ? -6.124 19.007 6.283 1.00 95.81 79 GLN A O 1
ATOM 664 N N . VAL A 1 80 ? -4.420 17.534 6.201 1.00 95.00 80 VAL A N 1
ATOM 665 C CA . VAL A 1 80 ? -5.222 16.326 6.433 1.00 95.00 80 VAL A CA 1
ATOM 666 C C . VAL A 1 80 ? -5.953 16.417 7.768 1.00 95.00 80 VAL A C 1
ATOM 668 O O . VAL A 1 80 ? -7.155 16.176 7.787 1.00 95.00 80 VAL A O 1
ATOM 671 N N . ARG A 1 81 ? -5.289 16.850 8.846 1.00 93.44 81 ARG A N 1
ATOM 672 C CA . ARG A 1 81 ? -5.918 17.065 10.165 1.00 93.44 81 ARG A CA 1
ATOM 673 C C . ARG A 1 81 ? -6.980 18.162 10.168 1.00 93.44 81 ARG A C 1
ATOM 675 O O . ARG A 1 81 ? -7.948 18.081 10.911 1.00 93.44 81 ARG A O 1
ATOM 682 N N . LYS A 1 82 ? -6.800 19.216 9.366 1.00 94.50 82 LYS A N 1
ATOM 683 C CA . LYS A 1 82 ? -7.748 20.343 9.300 1.00 94.50 82 LYS A CA 1
ATOM 684 C C . LYS A 1 82 ? -8.977 20.045 8.446 1.00 94.50 82 LYS A C 1
ATOM 686 O O . LYS A 1 82 ? -10.033 20.620 8.691 1.00 94.50 82 LYS A O 1
ATOM 691 N N . LYS A 1 83 ? -8.824 19.232 7.400 1.00 93.56 83 LYS A N 1
ATOM 692 C CA . LYS A 1 83 ? -9.836 19.049 6.346 1.00 93.56 83 LYS A CA 1
ATOM 693 C C . LYS A 1 83 ? -10.447 17.644 6.318 1.00 93.56 83 LYS A C 1
ATOM 695 O O . LYS A 1 83 ? -11.409 17.421 5.586 1.00 93.56 83 LYS A O 1
ATOM 700 N N . THR A 1 84 ? -9.892 16.696 7.068 1.00 91.00 84 THR A N 1
ATOM 701 C CA . THR A 1 84 ? -10.330 15.294 7.115 1.00 91.00 84 THR A CA 1
ATOM 702 C C . THR A 1 84 ? -10.185 14.742 8.529 1.00 91.00 84 THR A C 1
ATOM 704 O O . THR A 1 84 ? -9.520 15.342 9.367 1.00 91.00 84 THR A O 1
ATOM 707 N N . ASN A 1 85 ? -10.730 13.549 8.754 1.00 86.38 85 ASN A N 1
ATOM 708 C CA . ASN A 1 85 ? -10.561 12.795 9.996 1.00 86.38 85 ASN A CA 1
ATOM 709 C C . ASN A 1 85 ? -9.700 11.536 9.816 1.00 86.38 85 ASN A C 1
ATOM 711 O O . ASN A 1 85 ? -9.812 10.597 10.600 1.00 86.38 85 ASN A O 1
ATOM 715 N N . LEU A 1 86 ? -8.864 11.478 8.770 1.00 87.88 86 LEU A N 1
ATOM 716 C CA . LEU A 1 86 ? -8.080 10.277 8.476 1.00 87.88 86 LEU A CA 1
ATOM 717 C C . LEU A 1 86 ? -7.078 9.939 9.591 1.00 87.88 86 LEU A C 1
ATOM 719 O O . LEU A 1 86 ? -6.958 8.784 9.986 1.00 87.88 86 LEU A O 1
ATOM 723 N N . LEU A 1 87 ? -6.340 10.946 10.066 1.00 89.56 87 LEU A N 1
ATOM 724 C CA . LEU A 1 87 ? -5.285 10.772 11.072 1.00 89.56 87 LEU A CA 1
ATOM 725 C C . LEU A 1 87 ? -5.808 10.860 12.508 1.00 89.56 87 LEU A C 1
ATOM 727 O O . LEU A 1 87 ? -5.101 10.451 13.425 1.00 89.56 87 LEU A O 1
ATOM 731 N N . THR A 1 88 ? -7.043 11.333 12.700 1.00 86.50 88 THR A N 1
ATOM 732 C CA . THR A 1 88 ? -7.661 11.542 14.017 1.00 86.50 88 THR A CA 1
ATOM 733 C C . THR A 1 88 ? -7.543 10.325 14.934 1.00 86.50 88 THR A C 1
ATOM 735 O O . THR A 1 88 ? -7.075 10.494 16.056 1.00 86.50 88 THR A O 1
ATOM 738 N N . PRO A 1 89 ? -7.846 9.091 14.493 1.00 84.94 89 PRO A N 1
ATOM 739 C CA . PRO A 1 89 ? -7.744 7.939 15.387 1.00 84.94 89 PRO A CA 1
ATOM 740 C C . PRO A 1 89 ? -6.309 7.636 15.838 1.00 84.94 89 PRO A C 1
ATOM 742 O O . PRO A 1 89 ? -6.078 7.200 16.963 1.00 84.94 89 PRO A O 1
ATOM 745 N N . LEU A 1 90 ? -5.327 7.856 14.957 1.00 88.31 90 LEU A N 1
ATOM 746 C CA . LEU A 1 90 ? -3.916 7.657 15.278 1.00 88.31 90 LEU A CA 1
ATOM 747 C C . LEU A 1 90 ? -3.440 8.741 16.246 1.00 88.31 90 LEU A C 1
ATOM 749 O O . LEU A 1 90 ? -2.792 8.425 17.243 1.00 88.31 90 LEU A O 1
ATOM 753 N N . ASP A 1 91 ? -3.832 9.995 16.002 1.00 89.88 91 ASP A N 1
ATOM 754 C CA . ASP A 1 91 ? -3.550 11.127 16.884 1.00 89.88 91 ASP A CA 1
ATOM 755 C C . ASP A 1 91 ? -4.171 10.904 18.287 1.00 89.88 91 ASP A C 1
ATOM 757 O O . ASP A 1 91 ? -3.495 11.104 19.297 1.00 89.88 91 ASP A O 1
ATOM 761 N N . GLU A 1 92 ? -5.407 10.395 18.373 1.00 87.19 92 GLU A N 1
ATOM 762 C CA . GLU A 1 92 ? -6.109 10.034 19.623 1.00 87.19 92 GLU A CA 1
ATOM 763 C C . GLU A 1 92 ? -5.417 8.910 20.418 1.00 87.19 92 GLU A C 1
ATOM 765 O O . GLU A 1 92 ? -5.425 8.889 21.658 1.00 87.19 92 GLU A O 1
ATOM 770 N N . LEU A 1 93 ? -4.793 7.963 19.714 1.00 86.00 93 LEU A N 1
ATOM 771 C CA . LEU A 1 93 ? -4.005 6.887 20.319 1.00 86.00 93 LEU A CA 1
ATOM 772 C C . LEU A 1 93 ? -2.564 7.322 20.642 1.00 86.00 93 LEU A C 1
ATOM 774 O O . LEU A 1 93 ? -1.909 6.694 21.487 1.00 86.00 93 LEU A O 1
ATOM 778 N N . GLY A 1 94 ? -2.102 8.428 20.052 1.00 90.06 94 GLY A N 1
ATOM 779 C CA . GLY A 1 94 ? -0.743 8.960 20.161 1.00 90.06 94 GLY A CA 1
ATOM 780 C C . GLY A 1 94 ? 0.267 8.286 19.223 1.00 90.06 94 GLY A C 1
ATOM 781 O O . GLY A 1 94 ? 1.464 8.295 19.511 1.00 90.06 94 GLY A O 1
ATOM 782 N N . ILE A 1 95 ? -0.199 7.666 18.138 1.00 90.56 95 ILE A N 1
ATOM 783 C CA . ILE A 1 95 ? 0.620 6.933 17.166 1.00 90.56 95 ILE A CA 1
ATOM 784 C C . ILE A 1 95 ? 1.004 7.870 16.018 1.00 90.56 95 ILE A C 1
ATOM 786 O O . ILE A 1 95 ? 0.140 8.442 15.356 1.00 90.56 95 ILE A O 1
ATOM 790 N N . ARG A 1 96 ? 2.307 8.018 15.751 1.00 91.38 96 ARG A N 1
ATOM 791 C CA . ARG A 1 96 ? 2.812 8.805 14.616 1.00 91.38 96 ARG A CA 1
ATOM 792 C C . ARG A 1 96 ? 3.033 7.922 13.390 1.00 91.38 96 ARG A C 1
ATOM 794 O O . ARG A 1 96 ? 3.578 6.827 13.508 1.00 91.38 96 ARG A O 1
ATOM 801 N N . VAL A 1 97 ? 2.680 8.458 12.224 1.00 90.75 97 VAL A N 1
ATOM 802 C CA . VAL A 1 97 ? 2.847 7.845 10.895 1.00 90.75 97 VAL A CA 1
ATOM 803 C C . VAL A 1 97 ? 3.362 8.876 9.888 1.00 90.75 97 VAL A C 1
ATOM 805 O O . VAL A 1 97 ? 3.359 10.080 10.176 1.00 90.75 97 VAL A O 1
ATOM 808 N N . PHE A 1 98 ? 3.789 8.416 8.707 1.00 91.62 98 PHE A N 1
ATOM 809 C CA . PHE A 1 98 ? 4.409 9.256 7.677 1.00 91.62 98 PHE A CA 1
ATOM 810 C C . PHE A 1 98 ? 5.586 10.062 8.251 1.00 91.62 98 PHE A C 1
ATOM 812 O O . PHE A 1 98 ? 5.630 11.295 8.181 1.00 91.62 98 PHE A O 1
ATOM 819 N N . CYS A 1 99 ? 6.517 9.348 8.884 1.00 90.50 99 CYS A N 1
ATOM 820 C CA . CYS A 1 99 ? 7.780 9.876 9.387 1.00 90.50 99 CYS A CA 1
ATOM 821 C C . CYS A 1 99 ? 8.900 8.837 9.214 1.00 90.50 99 CYS A C 1
ATOM 823 O O . CYS A 1 99 ? 8.635 7.645 9.064 1.00 90.50 99 CYS A O 1
ATOM 825 N N . ASP A 1 100 ? 10.153 9.296 9.202 1.00 87.25 100 ASP A N 1
ATOM 826 C CA . ASP A 1 100 ? 11.320 8.414 9.044 1.00 87.25 100 ASP A CA 1
ATOM 827 C C . ASP A 1 100 ? 11.699 7.688 10.338 1.00 87.25 100 ASP A C 1
ATOM 829 O O . ASP A 1 100 ? 12.371 6.660 10.300 1.00 87.25 100 ASP A O 1
ATOM 833 N N . ASP A 1 101 ? 11.302 8.227 11.487 1.00 88.50 101 ASP A N 1
ATOM 834 C CA . ASP A 1 101 ? 11.655 7.758 12.824 1.00 88.50 101 ASP A CA 1
ATOM 835 C C . ASP A 1 101 ? 10.506 6.971 13.469 1.00 88.50 101 ASP A C 1
ATOM 837 O O . ASP A 1 101 ? 10.180 7.185 14.637 1.00 88.50 101 ASP A O 1
ATOM 841 N N . LEU A 1 102 ? 9.882 6.061 12.706 1.00 88.50 102 LEU A N 1
ATOM 842 C CA . LEU A 1 102 ? 8.777 5.218 13.186 1.00 88.50 102 LEU A CA 1
ATOM 843 C C . LEU A 1 102 ? 9.126 4.454 14.468 1.00 88.50 102 LEU A C 1
ATOM 845 O O . LEU A 1 102 ? 8.226 4.189 15.263 1.00 88.50 102 LEU A O 1
ATOM 849 N N . GLU A 1 103 ? 10.407 4.144 14.692 1.00 89.19 103 GLU A N 1
ATOM 850 C CA . GLU A 1 103 ? 10.913 3.507 15.908 1.00 89.19 103 GLU A CA 1
ATOM 851 C C . GLU A 1 103 ? 10.741 4.346 17.182 1.00 89.19 103 GLU A C 1
ATOM 853 O O . GLU A 1 103 ? 10.710 3.799 18.285 1.00 89.19 103 GLU A O 1
ATOM 858 N N . ASN A 1 104 ? 10.611 5.665 17.039 1.00 89.44 104 ASN A N 1
ATOM 859 C CA . ASN A 1 104 ? 10.467 6.599 18.142 1.00 89.44 104 ASN A CA 1
ATOM 860 C C . ASN A 1 104 ? 9.003 7.030 18.242 1.00 89.44 104 ASN A C 1
ATOM 862 O O . ASN A 1 104 ? 8.500 7.775 17.408 1.00 89.44 104 ASN A O 1
ATOM 866 N N . GLN A 1 105 ? 8.293 6.608 19.284 1.00 92.69 105 GLN A N 1
ATOM 867 C CA . GLN A 1 105 ? 6.884 6.962 19.479 1.00 92.69 105 GLN A CA 1
ATOM 868 C C . GLN A 1 105 ? 6.723 7.697 20.816 1.00 92.69 105 GLN A C 1
ATOM 870 O O . GLN A 1 105 ? 6.701 7.051 21.863 1.00 92.69 105 GLN A O 1
ATOM 875 N N . PRO A 1 106 ? 6.625 9.044 20.829 1.00 90.88 106 PRO A N 1
ATOM 876 C CA . PRO A 1 106 ? 6.645 9.831 22.066 1.00 90.88 106 PRO A CA 1
ATOM 877 C C . PRO A 1 106 ? 5.554 9.460 23.079 1.00 90.88 106 PRO A C 1
ATOM 879 O O . PRO A 1 106 ? 5.784 9.536 24.284 1.00 90.88 106 PRO A O 1
ATOM 882 N N . ALA A 1 107 ? 4.381 9.026 22.606 1.00 88.88 107 ALA A N 1
ATOM 883 C CA . ALA A 1 107 ? 3.284 8.580 23.467 1.00 88.88 107 ALA A CA 1
ATOM 884 C C . ALA A 1 107 ? 3.492 7.173 24.066 1.00 88.88 107 ALA A C 1
ATOM 886 O O . ALA A 1 107 ? 2.684 6.731 24.884 1.00 88.88 107 ALA A O 1
ATOM 887 N N . PHE A 1 108 ? 4.568 6.482 23.680 1.00 89.06 108 PHE A N 1
ATOM 888 C CA . PHE A 1 108 ? 4.929 5.127 24.097 1.00 89.06 108 PHE A CA 1
ATOM 889 C C . PHE A 1 108 ? 6.342 5.118 24.715 1.00 89.06 108 PHE A C 1
ATOM 891 O O . PHE A 1 108 ? 7.257 4.470 24.198 1.00 89.06 108 PHE A O 1
ATOM 898 N N . PRO A 1 109 ? 6.568 5.863 25.816 1.00 82.69 109 PRO A N 1
ATOM 899 C CA . PRO A 1 109 ? 7.897 6.026 26.390 1.00 82.69 109 PRO A CA 1
ATOM 900 C C . PRO A 1 109 ? 8.473 4.684 26.856 1.00 82.69 109 PRO A C 1
ATOM 902 O O . PRO A 1 109 ? 7.842 3.934 27.600 1.00 82.69 109 PRO A O 1
ATOM 905 N N . GLY A 1 110 ? 9.709 4.400 26.443 1.00 82.88 110 GLY A N 1
ATOM 906 C CA . GLY A 1 110 ? 10.417 3.174 26.813 1.00 82.88 110 GLY A CA 1
ATOM 907 C C . GLY A 1 110 ? 10.010 1.925 26.027 1.00 82.88 110 GLY A C 1
ATOM 908 O O . GLY A 1 110 ? 10.515 0.851 26.355 1.00 82.88 110 GLY A O 1
ATOM 909 N N . ILE A 1 111 ? 9.143 2.049 25.012 1.00 88.81 111 ILE A N 1
ATOM 910 C CA . ILE A 1 111 ? 8.968 1.009 23.994 1.00 88.81 111 ILE A CA 1
ATOM 911 C C . ILE A 1 111 ? 10.128 1.084 23.002 1.00 88.81 111 ILE A C 1
ATOM 913 O O . ILE A 1 111 ? 10.401 2.146 22.444 1.00 88.81 111 ILE A O 1
ATOM 917 N N . LYS A 1 112 ? 10.792 -0.047 22.764 1.00 89.88 112 LYS A N 1
ATOM 918 C CA . LYS A 1 112 ? 11.748 -0.219 21.666 1.00 89.88 112 LYS A CA 1
ATOM 919 C C . LYS A 1 112 ? 11.045 -0.917 20.503 1.00 89.88 112 LYS A C 1
ATOM 921 O O . LYS A 1 112 ? 10.533 -2.019 20.686 1.00 89.88 112 LYS A O 1
ATOM 926 N N . ILE A 1 113 ? 11.052 -0.300 19.324 1.00 91.19 113 ILE A N 1
ATOM 927 C CA . ILE A 1 113 ? 10.580 -0.928 18.084 1.00 91.19 113 ILE A CA 1
ATOM 928 C C . ILE A 1 113 ? 11.798 -1.401 17.289 1.00 91.19 113 ILE A C 1
ATOM 930 O O . ILE A 1 113 ? 12.699 -0.617 16.992 1.00 91.19 113 ILE A O 1
ATOM 934 N N . GLU A 1 114 ? 11.839 -2.688 16.976 1.00 90.44 114 GLU A N 1
ATOM 935 C CA . GLU A 1 114 ? 12.923 -3.345 16.254 1.00 90.44 114 GLU A CA 1
ATOM 936 C C . GLU A 1 114 ? 12.420 -3.852 14.900 1.00 90.44 114 GLU A C 1
ATOM 938 O O . GLU A 1 114 ? 11.517 -4.686 14.836 1.00 90.44 114 GLU A O 1
ATOM 943 N N . PHE A 1 115 ? 13.014 -3.338 13.826 1.00 87.62 115 PHE A N 1
ATOM 944 C CA . PHE A 1 115 ? 12.785 -3.786 12.452 1.00 87.62 115 PHE A CA 1
ATOM 945 C C . PHE A 1 115 ? 13.773 -4.897 12.081 1.00 87.62 115 PHE A C 1
ATOM 947 O O . PHE A 1 115 ? 14.793 -5.061 12.747 1.00 87.62 115 PHE A O 1
ATOM 954 N N . GLU A 1 116 ? 13.473 -5.642 11.014 1.00 83.06 116 GLU A N 1
ATOM 955 C CA . GLU A 1 116 ? 14.308 -6.755 10.523 1.00 83.06 116 GLU A CA 1
ATOM 956 C C . GLU A 1 116 ? 14.633 -7.804 11.606 1.00 83.06 116 GLU A C 1
ATOM 958 O O . GLU A 1 116 ? 15.730 -8.356 11.658 1.00 83.06 116 GLU A O 1
ATOM 963 N N . SER A 1 117 ? 13.676 -8.085 12.498 1.00 80.81 117 SER A N 1
ATOM 964 C CA . SER A 1 117 ? 13.925 -8.982 13.628 1.00 80.81 117 SER A CA 1
ATOM 965 C C . SER A 1 117 ? 14.037 -10.449 13.188 1.00 80.81 117 SER A C 1
ATOM 967 O O . SER A 1 117 ? 13.040 -11.079 12.818 1.00 80.81 117 SER A O 1
ATOM 969 N N . GLU A 1 118 ? 15.244 -11.015 13.297 1.00 71.44 118 GLU A N 1
ATOM 970 C CA . GLU A 1 118 ? 15.533 -12.428 12.995 1.00 71.44 118 GLU A CA 1
ATOM 971 C C . GLU A 1 118 ? 14.651 -13.383 13.815 1.00 71.44 118 GLU A C 1
ATOM 973 O O . GLU A 1 118 ? 14.179 -14.392 13.298 1.00 71.44 118 GLU A O 1
ATOM 978 N N . GLU A 1 119 ? 14.322 -13.027 15.061 1.00 72.75 119 GLU A N 1
ATOM 979 C CA . GLU A 1 119 ? 13.449 -13.829 15.928 1.00 72.75 119 GLU A CA 1
ATOM 980 C C . GLU A 1 119 ? 12.038 -14.002 15.337 1.00 72.75 119 GLU A C 1
ATOM 982 O O . GLU A 1 119 ? 11.438 -15.075 15.439 1.00 72.75 119 GLU A O 1
ATOM 987 N N . ILE A 1 120 ? 11.487 -12.957 14.710 1.00 70.56 120 ILE A N 1
ATOM 988 C CA . ILE A 1 120 ? 10.168 -13.029 14.065 1.00 70.56 120 ILE A CA 1
ATOM 989 C C . ILE A 1 120 ? 10.259 -13.810 12.756 1.00 70.56 120 ILE A C 1
ATOM 991 O O . ILE A 1 120 ? 9.361 -14.603 12.463 1.00 70.56 120 ILE A O 1
ATOM 995 N N . LEU A 1 121 ? 11.353 -13.649 12.009 1.00 64.19 121 LEU A N 1
ATOM 996 C CA . LEU A 1 121 ? 11.619 -14.420 10.795 1.00 64.19 121 LEU A CA 1
ATOM 997 C C . LEU A 1 121 ? 11.694 -15.931 11.093 1.00 64.19 121 LEU A C 1
ATOM 999 O O . LEU A 1 121 ? 11.041 -16.729 10.419 1.00 64.19 121 LEU A O 1
ATOM 1003 N N . GLU A 1 122 ? 12.407 -16.325 12.152 1.00 64.88 122 GLU A N 1
ATOM 1004 C CA . GLU A 1 122 ? 12.522 -17.716 12.619 1.00 64.88 122 GLU A CA 1
ATOM 1005 C C . GLU A 1 122 ? 11.197 -18.292 13.143 1.00 64.88 122 GLU A C 1
ATOM 1007 O O . GLU A 1 122 ? 10.928 -19.491 13.012 1.00 64.88 122 GLU A O 1
ATOM 1012 N N . ARG A 1 123 ? 10.330 -17.453 13.723 1.00 63.72 123 ARG A N 1
ATOM 1013 C CA . ARG A 1 123 ? 8.989 -17.869 14.172 1.00 63.72 123 ARG A CA 1
ATOM 1014 C C . ARG A 1 123 ? 8.000 -18.018 13.016 1.00 63.72 123 ARG A C 1
ATOM 1016 O O . ARG A 1 123 ? 7.132 -18.890 13.076 1.00 63.72 123 ARG A O 1
ATOM 1023 N N . ASN A 1 124 ? 8.155 -17.228 11.953 1.00 59.66 124 ASN A N 1
ATOM 1024 C CA . ASN A 1 124 ? 7.229 -17.152 10.818 1.00 59.66 124 ASN A CA 1
ATOM 1025 C C . ASN A 1 124 ? 7.753 -17.809 9.529 1.00 59.66 124 ASN A C 1
ATOM 1027 O O . ASN A 1 124 ? 7.360 -17.434 8.425 1.00 59.66 124 ASN A O 1
ATOM 1031 N N . VAL A 1 125 ? 8.543 -18.881 9.653 1.00 49.50 125 VAL A N 1
ATOM 1032 C CA . VAL A 1 125 ? 9.118 -19.666 8.531 1.00 49.50 125 VAL A CA 1
ATOM 1033 C C . VAL A 1 125 ? 8.071 -20.154 7.511 1.00 49.50 125 VAL A C 1
ATOM 1035 O O . VAL A 1 125 ? 8.405 -20.474 6.374 1.00 49.50 125 VAL A O 1
ATOM 1038 N N . ARG A 1 126 ? 6.782 -20.191 7.876 1.00 46.12 126 ARG A N 1
ATOM 1039 C CA . ARG A 1 126 ? 5.687 -20.562 6.963 1.00 46.12 126 ARG A CA 1
ATOM 1040 C C . ARG A 1 126 ? 5.409 -19.539 5.867 1.00 46.12 126 ARG A C 1
ATOM 1042 O O . ARG A 1 126 ? 4.777 -19.913 4.884 1.00 46.12 126 ARG A O 1
ATOM 1049 N N . ASN A 1 127 ? 5.798 -18.280 6.057 1.00 48.12 127 ASN A N 1
ATOM 1050 C CA . ASN A 1 127 ? 5.414 -17.198 5.161 1.00 48.12 127 ASN A CA 1
ATOM 1051 C C . ASN A 1 127 ? 6.473 -16.083 5.185 1.00 48.12 127 ASN A C 1
ATOM 1053 O O . ASN A 1 127 ? 6.227 -14.977 5.662 1.00 48.12 127 ASN A O 1
ATOM 1057 N N . LEU A 1 128 ? 7.675 -16.408 4.688 1.00 43.84 128 LEU A N 1
ATOM 1058 C CA . LEU A 1 128 ? 8.837 -15.503 4.633 1.00 43.84 128 LEU A CA 1
ATOM 1059 C C . LEU A 1 128 ? 8.557 -14.195 3.868 1.00 43.84 128 LEU A C 1
ATOM 1061 O O . LEU A 1 128 ? 9.262 -13.214 4.067 1.00 43.84 128 LEU A O 1
ATOM 1065 N N . GLU A 1 129 ? 7.527 -14.179 3.019 1.00 40.00 129 GLU A N 1
ATOM 1066 C CA . GLU A 1 129 ? 7.092 -13.010 2.246 1.00 40.00 129 GLU A CA 1
ATOM 1067 C C . GLU A 1 129 ? 6.088 -12.116 2.996 1.00 40.00 129 GLU A C 1
ATOM 1069 O O . GLU A 1 129 ? 5.791 -11.014 2.542 1.00 40.00 129 GLU A O 1
ATOM 1074 N N . SER A 1 130 ? 5.552 -12.563 4.139 1.00 52.00 130 SER A N 1
ATOM 1075 C CA . SER A 1 130 ? 4.598 -11.768 4.919 1.00 52.00 130 SER A CA 1
ATOM 1076 C C . SER A 1 130 ? 5.299 -10.872 5.937 1.00 52.00 130 SER A C 1
ATOM 1078 O O . SER A 1 130 ? 6.144 -11.323 6.716 1.00 52.00 130 SER A O 1
ATOM 1080 N N . ILE A 1 131 ? 4.904 -9.598 5.946 1.00 54.69 131 ILE A N 1
ATOM 1081 C CA . ILE A 1 131 ? 5.246 -8.662 7.015 1.00 54.69 131 ILE A CA 1
ATOM 1082 C C . ILE A 1 131 ? 4.433 -9.059 8.247 1.00 54.69 131 ILE A C 1
ATOM 1084 O O . ILE A 1 131 ? 3.211 -9.178 8.172 1.00 54.69 131 ILE A O 1
ATOM 1088 N N . VAL A 1 132 ? 5.117 -9.307 9.364 1.00 61.75 132 VAL A N 1
ATOM 1089 C CA . VAL A 1 132 ? 4.491 -9.730 10.625 1.00 61.75 132 VAL A CA 1
ATOM 1090 C C . VAL A 1 132 ? 5.125 -8.976 11.786 1.00 61.75 132 VAL A C 1
ATOM 1092 O O . VAL A 1 132 ? 6.343 -8.789 11.811 1.00 61.75 132 VAL A O 1
ATOM 1095 N N . GLY A 1 133 ? 4.301 -8.556 12.742 1.00 66.31 133 GLY A N 1
ATOM 1096 C CA . GLY A 1 133 ? 4.708 -7.907 13.983 1.00 66.31 133 GLY A CA 1
ATOM 1097 C C . GLY A 1 133 ? 4.500 -8.803 15.201 1.00 66.31 133 GLY A C 1
ATOM 1098 O O . GLY A 1 133 ? 3.791 -9.809 15.148 1.00 66.31 133 GLY A O 1
ATOM 1099 N N . LEU A 1 134 ? 5.179 -8.461 16.293 1.00 74.44 134 LEU A N 1
ATOM 1100 C CA . LEU A 1 134 ? 4.895 -8.981 17.621 1.00 74.44 134 LEU A CA 1
ATOM 1101 C C . LEU A 1 134 ? 5.272 -7.957 18.693 1.00 74.44 134 LEU A C 1
ATOM 1103 O O . LEU A 1 134 ? 6.443 -7.608 18.867 1.00 74.44 134 LEU A O 1
ATOM 1107 N N . ALA A 1 135 ? 4.294 -7.562 19.492 1.00 67.81 135 ALA A N 1
ATOM 1108 C CA . ALA A 1 135 ? 4.480 -6.911 20.776 1.00 67.81 135 ALA A CA 1
ATOM 1109 C C . ALA A 1 135 ? 4.854 -7.952 21.854 1.00 67.81 135 ALA A C 1
ATOM 1111 O O . ALA A 1 135 ? 4.050 -8.814 22.213 1.00 67.81 135 ALA A O 1
ATOM 1112 N N . TYR A 1 136 ? 6.077 -7.880 22.397 1.00 58.38 136 TYR A N 1
ATOM 1113 C CA . TYR A 1 136 ? 6.536 -8.759 23.480 1.00 58.38 136 TYR A CA 1
ATOM 1114 C C . TYR A 1 136 ? 6.628 -8.012 24.813 1.00 58.38 136 TYR A C 1
ATOM 1116 O O . TYR A 1 136 ? 7.426 -7.087 24.996 1.00 58.38 136 TYR A O 1
ATOM 1124 N N . GLY A 1 137 ? 5.827 -8.451 25.787 1.00 59.25 137 GLY A N 1
ATOM 1125 C CA . GLY A 1 137 ? 5.762 -7.802 27.094 1.00 59.25 137 GLY A CA 1
ATOM 1126 C C . GLY A 1 137 ? 5.413 -6.311 26.990 1.00 59.25 137 GLY A C 1
ATOM 1127 O O . GLY A 1 137 ? 4.862 -5.848 25.996 1.00 59.25 137 GLY A O 1
ATOM 1128 N N . SER A 1 138 ? 5.738 -5.541 28.030 1.00 63.22 138 SER A N 1
ATOM 1129 C CA . SER A 1 138 ? 5.359 -4.123 28.117 1.00 63.22 138 SER A CA 1
ATOM 1130 C C . SER A 1 138 ? 6.387 -3.146 27.525 1.00 63.22 138 SER A C 1
ATOM 1132 O O . SER A 1 138 ? 6.348 -1.975 27.902 1.00 63.22 138 SER A O 1
ATOM 1134 N N . LYS A 1 139 ? 7.405 -3.610 26.776 1.00 79.94 139 LYS A N 1
ATOM 1135 C CA . LYS A 1 139 ? 8.563 -2.766 26.395 1.00 79.94 139 LYS A CA 1
ATOM 1136 C C . LYS A 1 139 ? 9.138 -2.970 24.993 1.00 79.94 139 LYS A C 1
ATOM 1138 O O . LYS A 1 139 ? 9.962 -2.153 24.589 1.00 79.94 139 LYS A O 1
ATOM 1143 N N . GLU A 1 140 ? 8.744 -3.998 24.247 1.00 85.94 140 GLU A N 1
ATOM 1144 C CA . GLU A 1 140 ? 9.333 -4.262 22.929 1.00 85.94 140 GLU A CA 1
ATOM 1145 C C . GLU A 1 140 ? 8.268 -4.567 21.875 1.00 85.94 140 GLU A C 1
ATOM 1147 O O . GLU A 1 140 ? 7.297 -5.282 22.129 1.00 85.94 140 GLU A O 1
ATOM 1152 N N . VAL A 1 141 ? 8.485 -4.036 20.675 1.00 88.19 141 VAL A N 1
ATOM 1153 C CA . VAL A 1 141 ? 7.755 -4.371 19.451 1.00 88.19 141 VAL A CA 1
ATOM 1154 C C . VAL A 1 141 ? 8.783 -4.836 18.431 1.00 88.19 141 VAL A C 1
ATOM 1156 O O . VAL A 1 141 ? 9.758 -4.133 18.175 1.00 88.19 141 VAL A O 1
ATOM 1159 N N . LYS A 1 142 ? 8.587 -6.018 17.855 1.00 87.94 142 LYS A N 1
ATOM 1160 C CA . LYS A 1 142 ? 9.488 -6.606 16.859 1.00 87.94 142 LYS A CA 1
ATOM 1161 C C . LYS A 1 142 ? 8.735 -6.813 15.558 1.00 87.94 142 LYS A C 1
ATOM 1163 O O . LYS A 1 142 ? 7.630 -7.344 15.578 1.00 87.94 142 LYS A O 1
ATOM 1168 N N . ILE A 1 143 ? 9.318 -6.404 14.439 1.00 84.06 143 ILE A N 1
ATOM 1169 C CA . ILE A 1 143 ? 8.676 -6.442 13.123 1.00 84.06 143 ILE A CA 1
ATOM 1170 C C . ILE A 1 143 ? 9.604 -7.133 12.128 1.00 84.06 143 ILE A C 1
ATOM 1172 O O . ILE A 1 143 ? 10.794 -6.824 12.037 1.00 84.06 143 ILE A O 1
ATOM 1176 N N . ASN A 1 144 ? 9.046 -8.071 11.367 1.00 79.62 144 ASN A N 1
ATOM 1177 C CA . ASN A 1 144 ? 9.708 -8.681 10.225 1.00 79.62 144 ASN A CA 1
ATOM 1178 C C . ASN A 1 144 ? 9.522 -7.796 8.989 1.00 79.62 144 ASN A C 1
ATOM 1180 O O . ASN A 1 144 ? 8.487 -7.849 8.325 1.00 79.62 144 ASN A O 1
ATOM 1184 N N . GLY A 1 145 ? 10.522 -6.968 8.709 1.00 76.56 145 GLY A N 1
ATOM 1185 C CA . GLY A 1 145 ? 10.570 -6.118 7.526 1.00 76.56 145 GLY A CA 1
ATOM 1186 C C . GLY A 1 145 ? 11.512 -4.936 7.715 1.00 76.56 145 GLY A C 1
ATOM 1187 O O . GLY A 1 145 ? 11.699 -4.456 8.834 1.00 76.56 145 GLY A O 1
ATOM 1188 N N . GLN A 1 146 ? 12.105 -4.478 6.614 1.00 80.31 146 GLN A N 1
ATOM 1189 C CA . GLN A 1 146 ? 12.948 -3.287 6.599 1.00 80.31 146 GLN A CA 1
ATOM 1190 C C . GLN A 1 146 ? 12.090 -2.036 6.791 1.00 80.31 146 GLN A C 1
ATOM 1192 O O . GLN A 1 146 ? 11.062 -1.890 6.131 1.00 80.31 146 GLN A O 1
ATOM 1197 N N . LYS A 1 147 ? 12.535 -1.115 7.654 1.00 86.44 147 LYS A N 1
ATOM 1198 C CA . LYS A 1 147 ? 11.877 0.183 7.854 1.00 86.44 147 LYS A CA 1
ATOM 1199 C C . LYS A 1 147 ? 11.720 0.926 6.525 1.00 86.44 147 LYS A C 1
ATOM 1201 O O . LYS A 1 147 ? 12.712 1.211 5.856 1.00 86.44 147 LYS A O 1
ATOM 1206 N N . MET A 1 148 ? 10.485 1.297 6.189 1.00 83.44 148 MET A N 1
ATOM 1207 C CA . MET A 1 148 ? 10.189 2.059 4.976 1.00 83.44 148 MET A CA 1
ATOM 1208 C C . MET A 1 148 ? 10.478 3.554 5.188 1.00 83.44 148 MET A C 1
ATOM 1210 O O . MET A 1 148 ? 9.888 4.156 6.089 1.00 83.44 148 MET A O 1
ATOM 1214 N N . PRO A 1 149 ? 11.330 4.192 4.363 1.00 86.81 149 PRO A N 1
ATOM 1215 C CA . PRO A 1 149 ? 11.507 5.643 4.371 1.00 86.81 149 PRO A CA 1
ATOM 1216 C C . PRO A 1 149 ? 10.191 6.376 4.102 1.00 86.81 149 PRO A C 1
ATOM 1218 O O . PRO A 1 149 ? 9.368 5.899 3.313 1.00 86.81 149 PRO A O 1
ATOM 1221 N N . VAL A 1 150 ? 10.016 7.575 4.661 1.00 90.06 150 VAL A N 1
ATOM 1222 C CA . VAL A 1 150 ? 8.771 8.354 4.523 1.00 90.06 150 VAL A CA 1
ATOM 1223 C C . VAL A 1 150 ? 8.394 8.614 3.062 1.00 90.06 150 VAL A C 1
ATOM 1225 O O . VAL A 1 150 ? 7.217 8.606 2.717 1.00 90.06 150 VAL A O 1
ATOM 1228 N N . ARG A 1 151 ? 9.375 8.741 2.160 1.00 87.25 151 ARG A N 1
ATOM 1229 C CA . ARG A 1 151 ? 9.135 8.840 0.707 1.00 87.25 151 ARG A CA 1
ATOM 1230 C C . ARG A 1 151 ? 8.380 7.646 0.145 1.00 87.25 151 ARG A C 1
ATOM 1232 O O . ARG A 1 151 ? 7.464 7.833 -0.651 1.00 87.25 151 ARG A O 1
ATOM 1239 N N . ILE A 1 152 ? 8.756 6.438 0.561 1.00 83.06 152 ILE A N 1
ATOM 1240 C CA . ILE A 1 152 ? 8.115 5.201 0.112 1.00 83.06 152 ILE A CA 1
ATOM 1241 C C . ILE A 1 152 ? 6.707 5.105 0.704 1.00 83.06 152 ILE A C 1
ATOM 1243 O O . ILE A 1 152 ? 5.773 4.789 -0.027 1.00 83.06 152 ILE A O 1
ATOM 1247 N N . GLN A 1 153 ? 6.532 5.466 1.980 1.00 86.81 153 GLN A N 1
ATOM 1248 C CA . GLN A 1 153 ? 5.211 5.511 2.624 1.00 86.81 153 GLN A CA 1
ATOM 1249 C C . GLN A 1 153 ? 4.265 6.480 1.887 1.00 86.81 153 GLN A C 1
ATOM 1251 O O . GLN A 1 153 ? 3.141 6.126 1.539 1.00 86.81 153 GLN A O 1
ATOM 1256 N N . MET A 1 154 ? 4.741 7.690 1.576 1.00 89.81 154 MET A N 1
ATOM 1257 C CA . MET A 1 154 ? 3.978 8.705 0.840 1.00 89.81 154 MET A CA 1
ATOM 1258 C C . MET A 1 154 ? 3.711 8.303 -0.612 1.00 89.81 154 MET A C 1
ATOM 1260 O O . MET A 1 154 ? 2.626 8.562 -1.126 1.00 89.81 154 MET A O 1
ATOM 1264 N N . HIS A 1 155 ? 4.674 7.661 -1.280 1.00 84.19 155 HIS A N 1
ATOM 1265 C CA . HIS A 1 155 ? 4.484 7.084 -2.612 1.00 84.19 155 HIS A CA 1
ATOM 1266 C C . HIS A 1 155 ? 3.375 6.024 -2.602 1.00 84.19 155 HIS A C 1
ATOM 1268 O O . HIS A 1 155 ? 2.482 6.056 -3.453 1.00 84.19 155 HIS A O 1
ATOM 1274 N N . TYR A 1 156 ? 3.409 5.115 -1.623 1.00 81.38 156 TYR A N 1
ATOM 1275 C CA . TYR A 1 156 ? 2.392 4.084 -1.442 1.00 81.38 156 TYR A CA 1
ATOM 1276 C C . TYR A 1 156 ? 1.017 4.724 -1.220 1.00 81.38 156 TYR A C 1
ATOM 1278 O O . TYR A 1 156 ? 0.098 4.466 -1.995 1.00 81.38 156 TYR A O 1
ATOM 1286 N N . PHE A 1 157 ? 0.908 5.665 -0.278 1.00 86.75 157 PHE A N 1
ATOM 1287 C CA . PHE A 1 157 ? -0.341 6.377 0.001 1.00 86.75 157 PHE A CA 1
ATOM 1288 C C . PHE A 1 157 ? -0.864 7.169 -1.205 1.00 86.75 157 PHE A C 1
ATOM 1290 O O . PHE A 1 157 ? -2.060 7.151 -1.490 1.00 86.75 157 PHE A O 1
ATOM 1297 N N . LEU A 1 158 ? 0.009 7.819 -1.977 1.00 85.06 158 LEU A N 1
ATOM 1298 C CA . LEU A 1 158 ? -0.384 8.515 -3.205 1.00 85.06 158 LEU A CA 1
ATOM 1299 C C . LEU A 1 158 ? -0.970 7.555 -4.251 1.00 85.06 158 LEU A C 1
ATOM 1301 O O . LEU A 1 158 ? -1.857 7.949 -5.006 1.00 85.06 158 LEU A O 1
ATOM 1305 N N . ARG A 1 159 ? -0.488 6.308 -4.304 1.00 76.75 159 ARG A N 1
ATOM 1306 C CA . ARG A 1 159 ? -0.929 5.283 -5.260 1.00 76.75 159 ARG A CA 1
ATOM 1307 C C . ARG A 1 159 ? -2.201 4.562 -4.824 1.00 76.75 159 ARG A C 1
ATOM 1309 O O . ARG A 1 159 ? -3.070 4.322 -5.657 1.00 76.75 159 ARG A O 1
ATOM 1316 N N . THR A 1 160 ? -2.303 4.187 -3.556 1.00 75.25 160 THR A N 1
ATOM 1317 C CA . THR A 1 160 ? -3.355 3.285 -3.053 1.00 75.25 160 THR A CA 1
ATOM 1318 C C . THR A 1 160 ? -4.348 3.992 -2.131 1.00 75.25 160 THR A C 1
ATOM 1320 O O . THR A 1 160 ? -5.458 3.510 -1.919 1.00 75.25 160 THR A O 1
ATOM 1323 N N . GLY A 1 161 ? -3.984 5.153 -1.582 1.00 80.44 161 GLY A N 1
ATOM 1324 C CA . GLY A 1 161 ? -4.712 5.807 -0.492 1.00 80.44 161 GLY A CA 1
ATOM 1325 C C . GLY A 1 161 ? -4.641 5.035 0.824 1.00 80.44 161 GLY A C 1
ATOM 1326 O O . GLY A 1 161 ? -5.475 5.265 1.698 1.00 80.44 161 GLY A O 1
ATOM 1327 N N . GLU A 1 162 ? -3.735 4.064 0.935 1.00 80.56 162 GLU A N 1
ATOM 1328 C CA . GLU A 1 162 ? -3.514 3.215 2.108 1.00 80.56 162 GLU A CA 1
ATOM 1329 C C . GLU A 1 162 ? -2.201 3.574 2.800 1.00 80.56 162 GLU A C 1
ATOM 1331 O O . GLU A 1 162 ? -1.286 4.118 2.179 1.00 80.56 162 GLU A O 1
ATOM 1336 N N . ILE A 1 163 ? -2.086 3.211 4.075 1.00 84.06 163 ILE A N 1
ATOM 1337 C CA . ILE A 1 163 ? -0.783 3.160 4.738 1.00 84.06 163 ILE A CA 1
ATOM 1338 C C . ILE A 1 163 ? -0.040 1.920 4.261 1.00 84.06 163 ILE A C 1
ATOM 1340 O O . ILE A 1 163 ? -0.644 0.877 4.022 1.00 84.06 163 ILE A O 1
ATOM 1344 N N . ASP A 1 164 ? 1.278 2.045 4.113 1.00 83.88 164 ASP A N 1
ATOM 1345 C CA . ASP A 1 164 ? 2.106 0.917 3.720 1.00 83.88 164 ASP A CA 1
ATOM 1346 C C . ASP A 1 164 ? 1.988 -0.238 4.737 1.00 83.88 164 ASP A C 1
ATOM 1348 O O . ASP A 1 164 ? 1.886 0.002 5.944 1.00 83.88 164 ASP A O 1
ATOM 1352 N N . PRO A 1 165 ? 2.024 -1.505 4.291 1.00 78.81 165 PRO A N 1
ATOM 1353 C CA . PRO A 1 165 ? 1.758 -2.636 5.179 1.00 78.81 165 PRO A CA 1
ATOM 1354 C C . PRO A 1 165 ? 2.698 -2.737 6.395 1.00 78.81 165 PRO A C 1
ATOM 1356 O O . PRO A 1 165 ? 2.294 -3.234 7.449 1.00 78.81 165 PRO A O 1
ATOM 1359 N N . LEU A 1 166 ? 3.938 -2.236 6.292 1.00 83.75 166 LEU A N 1
ATOM 1360 C CA . LEU A 1 166 ? 4.869 -2.210 7.421 1.00 83.75 166 LEU A CA 1
ATOM 1361 C C . LEU A 1 166 ? 4.410 -1.216 8.487 1.00 83.75 166 LEU A C 1
ATOM 1363 O O . LEU A 1 166 ? 4.309 -1.583 9.657 1.00 83.75 166 LEU A O 1
ATOM 1367 N N . SER A 1 167 ? 4.086 0.015 8.100 1.00 86.88 167 SER A N 1
ATOM 1368 C CA . SER A 1 167 ? 3.513 0.999 9.021 1.00 86.88 167 SER A CA 1
ATOM 1369 C C . SER A 1 167 ? 2.164 0.537 9.582 1.00 86.88 167 SER A C 1
ATOM 1371 O O . SER A 1 167 ? 1.908 0.762 10.762 1.00 86.88 167 SER A O 1
ATOM 1373 N N . SER A 1 168 ? 1.330 -0.161 8.798 1.00 84.88 168 SER A N 1
ATOM 1374 C CA . SER A 1 168 ? 0.091 -0.787 9.301 1.00 84.88 168 SER A CA 1
ATOM 1375 C C . SER A 1 168 ? 0.392 -1.769 10.438 1.00 84.88 168 SER A C 1
ATOM 1377 O O . SER A 1 168 ? -0.184 -1.680 11.522 1.00 84.88 168 SER A O 1
ATOM 1379 N N . THR A 1 169 ? 1.399 -2.624 10.242 1.00 85.00 169 THR A N 1
ATOM 1380 C CA . THR A 1 169 ? 1.873 -3.566 11.265 1.00 85.00 169 THR A CA 1
ATOM 1381 C C . THR A 1 169 ? 2.396 -2.836 12.507 1.00 85.00 169 THR A C 1
ATOM 1383 O O . THR A 1 169 ? 2.064 -3.212 13.627 1.00 85.00 169 THR A O 1
ATOM 1386 N N . VAL A 1 170 ? 3.164 -1.751 12.344 1.00 89.06 170 VAL A N 1
ATOM 1387 C CA . VAL A 1 170 ? 3.613 -0.911 13.473 1.00 89.06 170 VAL A CA 1
ATOM 1388 C C . VAL A 1 170 ? 2.415 -0.379 14.267 1.00 89.06 170 VAL A C 1
ATOM 1390 O O . VAL A 1 170 ? 2.404 -0.474 15.493 1.00 89.06 170 VAL A O 1
ATOM 1393 N N . ILE A 1 171 ? 1.403 0.169 13.587 1.00 88.81 171 ILE A N 1
ATOM 1394 C CA . ILE A 1 171 ? 0.186 0.700 14.221 1.00 88.81 171 ILE A CA 1
ATOM 1395 C C . ILE A 1 171 ? -0.521 -0.407 15.006 1.00 88.81 171 ILE A C 1
ATOM 1397 O O . ILE A 1 171 ? -0.847 -0.199 16.175 1.00 88.81 171 ILE A O 1
ATOM 1401 N N . HIS A 1 172 ? -0.706 -1.578 14.391 1.00 88.00 172 HIS A N 1
ATOM 1402 C CA . HIS A 1 172 ? -1.317 -2.747 15.019 1.00 88.00 172 HIS A CA 1
ATOM 1403 C C . HIS A 1 172 ? -0.617 -3.105 16.342 1.00 88.00 172 HIS A C 1
ATOM 1405 O O . HIS A 1 172 ? -1.254 -3.166 17.395 1.00 88.00 172 HIS A O 1
ATOM 1411 N N . GLU A 1 173 ? 0.710 -3.249 16.329 1.00 88.00 173 GLU A N 1
ATOM 1412 C CA . GLU A 1 173 ? 1.479 -3.589 17.534 1.00 88.00 173 GLU A CA 1
ATOM 1413 C C . GLU A 1 173 ? 1.508 -2.465 18.583 1.00 88.00 173 GLU A C 1
ATOM 1415 O O . GLU A 1 173 ? 1.555 -2.721 19.790 1.00 88.00 173 GLU A O 1
ATOM 1420 N N . LEU A 1 174 ? 1.448 -1.200 18.165 1.00 89.94 174 LEU A N 1
ATOM 1421 C CA . LEU A 1 174 ? 1.349 -0.075 19.097 1.00 89.94 174 LEU A CA 1
ATOM 1422 C C . LEU A 1 174 ? -0.021 -0.008 19.779 1.00 89.94 174 LEU A C 1
ATOM 1424 O O . LEU A 1 174 ? -0.089 0.348 20.956 1.00 89.94 174 LEU A O 1
ATOM 1428 N N . VAL A 1 175 ? -1.103 -0.403 19.103 1.00 87.75 175 VAL A N 1
ATOM 1429 C CA . VAL A 1 175 ? -2.425 -0.567 19.736 1.00 87.75 175 VAL A CA 1
ATOM 1430 C C . VAL A 1 175 ? -2.361 -1.647 20.817 1.00 87.75 175 VAL A C 1
ATOM 1432 O O . VAL A 1 175 ? -2.828 -1.412 21.937 1.00 87.75 175 VAL A O 1
ATOM 1435 N N . HIS A 1 176 ? -1.689 -2.774 20.545 1.00 85.75 176 HIS A N 1
ATOM 1436 C CA . HIS A 1 176 ? -1.416 -3.792 21.568 1.00 85.75 176 HIS A CA 1
ATOM 1437 C C . HIS A 1 176 ? -0.704 -3.198 22.783 1.00 85.75 176 HIS A C 1
ATOM 1439 O O . HIS A 1 176 ? -1.174 -3.341 23.917 1.00 85.75 176 HIS A O 1
ATOM 1445 N N . GLN A 1 177 ? 0.388 -2.462 22.561 1.00 87.19 177 GLN A N 1
ATOM 1446 C CA . GLN A 1 177 ? 1.137 -1.816 23.643 1.00 87.19 177 GLN A CA 1
ATOM 1447 C C . GLN A 1 177 ? 0.293 -0.801 24.421 1.00 87.19 177 GLN A C 1
ATOM 1449 O O . GLN A 1 177 ? 0.371 -0.747 25.651 1.00 87.19 177 GLN A O 1
ATOM 1454 N N . LYS A 1 178 ? -0.561 -0.028 23.742 1.00 86.19 178 LYS A N 1
ATOM 1455 C CA . LYS A 1 178 ? -1.469 0.933 24.383 1.00 86.19 178 LYS A CA 1
ATOM 1456 C C . LYS A 1 178 ? -2.377 0.240 25.392 1.00 86.19 178 LYS A C 1
ATOM 1458 O O . LYS A 1 178 ? -2.489 0.702 26.529 1.00 86.19 178 LYS A O 1
ATOM 1463 N N . HIS A 1 179 ? -2.983 -0.877 25.000 1.00 83.50 179 HIS A N 1
ATOM 1464 C CA . HIS A 1 179 ? -3.862 -1.636 25.883 1.00 83.50 179 HIS A CA 1
ATOM 1465 C C . HIS A 1 179 ? -3.098 -2.278 27.034 1.00 83.50 179 HIS A C 1
ATOM 1467 O O . HIS A 1 179 ? -3.547 -2.182 28.173 1.00 83.50 179 HIS A O 1
ATOM 1473 N N . PHE A 1 180 ? -1.915 -2.848 26.787 1.00 80.44 180 PHE A N 1
ATOM 1474 C CA . PHE A 1 180 ? -1.078 -3.389 27.862 1.00 80.44 180 PHE A CA 1
ATOM 1475 C C . PHE A 1 180 ? -0.645 -2.319 28.875 1.00 80.44 180 PHE A C 1
ATOM 1477 O O . PHE A 1 180 ? -0.589 -2.606 30.075 1.00 80.44 180 PHE A O 1
ATOM 1484 N N . PHE A 1 181 ? -0.366 -1.089 28.427 1.00 79.56 181 PHE A N 1
ATOM 1485 C CA . PHE A 1 181 ? -0.084 0.040 29.316 1.00 79.56 181 PHE A CA 1
ATOM 1486 C C . PHE A 1 181 ? -1.297 0.455 30.148 1.00 79.56 181 PHE A C 1
ATOM 1488 O O . PHE A 1 181 ? -1.142 0.763 31.331 1.00 79.56 181 PHE A O 1
ATOM 1495 N N . MET A 1 182 ? -2.492 0.458 29.553 1.00 80.44 182 MET A N 1
ATOM 1496 C CA . MET A 1 182 ? -3.735 0.794 30.252 1.00 80.44 182 MET A CA 1
ATOM 1497 C C . MET A 1 182 ? -4.165 -0.301 31.235 1.00 80.44 182 MET A C 1
ATOM 1499 O O . MET A 1 182 ? -4.625 0.009 32.334 1.00 80.44 182 MET A O 1
ATOM 1503 N N . ASN A 1 183 ? -4.011 -1.573 30.863 1.00 75.88 183 ASN A N 1
ATOM 1504 C CA . ASN A 1 183 ? -4.341 -2.724 31.692 1.00 75.88 183 ASN A CA 1
ATOM 1505 C C . ASN A 1 183 ? -3.529 -3.969 31.287 1.00 75.88 183 ASN A C 1
ATOM 1507 O O . ASN A 1 183 ? -3.747 -4.568 30.237 1.00 75.88 183 ASN A O 1
ATOM 1511 N N . LYS A 1 184 ? -2.658 -4.445 32.188 1.00 70.19 184 LYS A N 1
ATOM 1512 C CA . LYS A 1 184 ? -1.856 -5.666 31.975 1.00 70.19 184 LYS A CA 1
ATOM 1513 C C . LYS A 1 184 ? -2.690 -6.947 31.826 1.00 70.19 184 LYS A C 1
ATOM 1515 O O . LYS A 1 184 ? -2.163 -7.942 31.340 1.00 70.19 184 LYS A O 1
ATOM 1520 N N . GLY A 1 185 ? -3.942 -6.940 32.287 1.00 72.44 185 GLY A N 1
ATOM 1521 C CA . GLY A 1 185 ? -4.884 -8.058 32.203 1.00 72.44 185 GLY A CA 1
ATOM 1522 C C . GLY A 1 185 ? -5.928 -7.916 31.095 1.00 72.44 185 GLY A C 1
ATOM 1523 O O . GLY A 1 185 ? -6.932 -8.620 31.143 1.00 72.44 185 GLY A O 1
ATOM 1524 N N . VAL A 1 186 ? -5.738 -6.997 30.141 1.00 80.19 186 VAL A N 1
ATOM 1525 C CA . VAL A 1 186 ? -6.659 -6.818 29.009 1.00 80.19 186 VAL A CA 1
ATOM 1526 C C . VAL A 1 186 ? -6.811 -8.113 28.207 1.00 80.19 186 VAL A C 1
ATOM 1528 O O . VAL A 1 186 ? -5.853 -8.866 28.018 1.00 80.19 186 VAL A O 1
ATOM 1531 N N . SER A 1 187 ? -8.024 -8.381 27.722 1.00 84.12 187 SER A N 1
ATOM 1532 C CA . SER A 1 187 ? -8.276 -9.557 26.895 1.00 84.12 187 SER A CA 1
ATOM 1533 C C . SER A 1 187 ? -7.482 -9.478 25.584 1.00 84.12 187 SER A C 1
ATOM 1535 O O . SER A 1 187 ? -7.724 -8.552 24.807 1.00 84.12 187 SER A O 1
ATOM 1537 N N . PRO A 1 188 ? -6.627 -10.473 25.263 1.00 82.50 188 PRO A N 1
ATOM 1538 C CA . PRO A 1 188 ? -5.901 -10.495 23.993 1.00 82.50 188 PRO A CA 1
ATOM 1539 C C . PRO A 1 188 ? -6.842 -10.406 22.792 1.00 82.50 188 PRO A C 1
ATOM 1541 O O . PRO A 1 188 ? -6.563 -9.707 21.834 1.00 82.50 188 PRO A O 1
ATOM 1544 N N . MET A 1 189 ? -8.006 -11.054 22.874 1.00 86.75 189 MET A N 1
ATOM 1545 C CA . MET A 1 189 ? -8.981 -11.062 21.787 1.00 86.75 189 MET A CA 1
ATOM 1546 C C . MET A 1 189 ? -9.609 -9.683 21.552 1.00 86.75 189 MET A C 1
ATOM 1548 O O . MET A 1 189 ? -9.783 -9.297 20.403 1.00 86.75 189 MET A O 1
ATOM 1552 N N . LEU A 1 190 ? -9.898 -8.915 22.609 1.00 87.06 190 LEU A N 1
ATOM 1553 C CA . LEU A 1 190 ? -10.412 -7.552 22.442 1.00 87.06 190 LEU A CA 1
ATOM 1554 C C . LEU A 1 190 ? -9.350 -6.606 21.881 1.00 87.06 190 LEU A C 1
ATOM 1556 O O . LEU A 1 190 ? -9.665 -5.753 21.054 1.00 87.06 190 LEU A O 1
ATOM 1560 N N . THR A 1 191 ? -8.101 -6.772 22.312 1.00 84.25 191 THR A N 1
ATOM 1561 C CA . THR A 1 191 ? -6.979 -6.007 21.771 1.00 84.25 191 THR A CA 1
ATOM 1562 C C . THR A 1 191 ? -6.761 -6.311 20.294 1.00 84.25 191 THR A C 1
ATOM 1564 O O . THR A 1 191 ? -6.619 -5.373 19.525 1.00 84.25 191 THR A O 1
ATOM 1567 N N . GLU A 1 192 ? -6.834 -7.577 19.878 1.00 85.62 192 GLU A N 1
ATOM 1568 C CA . GLU A 1 192 ? -6.765 -7.968 18.464 1.00 85.62 192 GLU A CA 1
ATOM 1569 C C . GLU A 1 192 ? -7.919 -7.389 17.638 1.00 85.62 192 GLU A C 1
ATOM 1571 O O . GLU A 1 192 ? -7.699 -6.839 16.560 1.00 85.62 192 GLU A O 1
ATOM 1576 N N . VAL A 1 193 ? -9.156 -7.458 18.152 1.00 84.56 193 VAL A N 1
ATOM 1577 C CA . VAL A 1 193 ? -10.314 -6.839 17.488 1.00 84.56 193 VAL A CA 1
ATOM 1578 C C . VAL A 1 193 ? -10.048 -5.354 17.271 1.00 84.56 193 VAL A C 1
ATOM 1580 O O . VAL A 1 193 ? -10.123 -4.890 16.136 1.00 84.56 193 VAL A O 1
ATOM 1583 N N . GLN A 1 194 ? -9.678 -4.610 18.316 1.00 83.00 194 GLN A N 1
ATOM 1584 C CA . GLN A 1 194 ? -9.384 -3.193 18.141 1.00 83.00 194 GLN A CA 1
ATOM 1585 C C . GLN A 1 194 ? -8.183 -2.951 17.239 1.00 83.00 194 GLN A C 1
ATOM 1587 O O . GLN A 1 194 ? -8.259 -2.046 16.428 1.00 83.00 194 GLN A O 1
ATOM 1592 N N . ALA A 1 195 ? -7.104 -3.722 17.336 1.00 81.44 195 ALA A N 1
ATOM 1593 C CA . ALA A 1 195 ? -5.929 -3.533 16.497 1.00 81.44 195 ALA A CA 1
ATOM 1594 C C . ALA A 1 195 ? -6.282 -3.682 15.011 1.00 81.44 195 ALA A C 1
ATOM 1596 O O . ALA A 1 195 ? -5.848 -2.859 14.209 1.00 81.44 195 ALA A O 1
ATOM 1597 N N . HIS A 1 196 ? -7.160 -4.619 14.642 1.00 76.81 196 HIS A N 1
ATOM 1598 C CA . HIS A 1 196 ? -7.685 -4.721 13.277 1.00 76.81 196 HIS A CA 1
ATOM 1599 C C . HIS A 1 196 ? -8.625 -3.564 12.889 1.00 76.81 196 HIS A C 1
ATOM 1601 O O . HIS A 1 196 ? -8.565 -3.108 11.750 1.00 76.81 196 HIS A O 1
ATOM 1607 N N . TYR A 1 197 ? -9.426 -3.022 13.817 1.00 73.75 197 TYR A N 1
ATOM 1608 C CA . TYR A 1 197 ? -10.202 -1.791 13.570 1.00 73.75 197 TYR A CA 1
ATOM 1609 C C . TYR A 1 197 ? -9.326 -0.531 13.487 1.00 73.75 197 TYR A C 1
ATOM 1611 O O . TYR A 1 197 ? -9.644 0.386 12.741 1.00 73.75 197 TYR A O 1
ATOM 1619 N N . SER A 1 198 ? -8.245 -0.474 14.269 1.00 63.34 198 SER A N 1
ATOM 1620 C CA . SER A 1 198 ? -7.293 0.634 14.415 1.00 63.34 198 SER A CA 1
ATOM 1621 C C . SER A 1 198 ? -6.179 0.612 13.366 1.00 63.34 198 SER A C 1
ATOM 1623 O O . SER A 1 198 ? -5.528 1.632 13.149 1.00 63.34 198 SER A O 1
ATOM 1625 N N . SER A 1 199 ? -6.025 -0.490 12.632 1.00 54.50 199 SER A N 1
ATOM 1626 C CA . SER A 1 199 ? -5.243 -0.586 11.389 1.00 54.50 199 SER A CA 1
ATOM 1627 C C . SER A 1 199 ? -5.979 0.114 10.232 1.00 54.50 199 SER A C 1
ATOM 1629 O O . SER A 1 199 ? -6.092 -0.421 9.136 1.00 54.50 199 SER A O 1
ATOM 1631 N N . ILE A 1 200 ? -6.491 1.325 10.500 1.00 51.41 200 ILE A N 1
ATOM 1632 C CA . ILE A 1 200 ? -7.519 2.155 9.820 1.00 51.41 200 ILE A CA 1
ATOM 1633 C C . ILE A 1 200 ? -7.258 2.426 8.328 1.00 51.41 200 ILE A C 1
ATOM 1635 O O . ILE A 1 200 ? -7.991 3.150 7.654 1.00 51.41 200 ILE A O 1
ATOM 1639 N N . LEU A 1 201 ? -6.183 1.877 7.782 1.00 52.97 201 LEU A N 1
ATOM 1640 C CA . LEU A 1 201 ? -5.591 2.268 6.520 1.00 52.97 201 LEU A CA 1
ATOM 1641 C C . LEU A 1 201 ? -5.346 1.085 5.571 1.00 52.97 201 LEU A C 1
ATOM 1643 O O . LEU A 1 201 ? -4.847 1.319 4.474 1.00 52.97 201 LEU A O 1
ATOM 1647 N N . GLU A 1 202 ? -5.775 -0.133 5.918 1.00 52.09 202 GLU A N 1
ATOM 1648 C CA . GLU A 1 202 ? -5.899 -1.256 4.973 1.00 52.09 202 GLU A CA 1
ATOM 1649 C C . GLU A 1 202 ? -7.213 -1.128 4.166 1.00 52.09 202 GLU A C 1
ATOM 1651 O O . GLU A 1 202 ? -8.270 -0.834 4.729 1.00 52.09 202 GLU A O 1
ATOM 1656 N N . SER A 1 203 ? -7.186 -1.253 2.828 1.00 41.94 203 SER A N 1
ATOM 1657 C CA . SER A 1 203 ? -8.405 -1.251 1.993 1.00 41.94 203 SER A CA 1
ATOM 1658 C C . SER A 1 203 ? -8.908 -2.648 1.644 1.00 41.94 203 SER A C 1
ATOM 1660 O O . SER A 1 203 ? -8.186 -3.641 1.692 1.00 41.94 203 SER A O 1
ATOM 1662 N N . GLY A 1 204 ? -10.182 -2.696 1.242 1.00 46.97 204 GLY A N 1
ATOM 1663 C CA . GLY A 1 204 ? -10.809 -3.859 0.624 1.00 46.97 204 GLY A CA 1
ATOM 1664 C C . GLY A 1 204 ? -11.761 -4.620 1.542 1.00 46.97 204 GLY A C 1
ATOM 1665 O O . GLY A 1 204 ? -12.217 -4.126 2.576 1.00 46.97 204 GLY A O 1
ATOM 1666 N N . ASP A 1 205 ? -12.088 -5.849 1.142 1.00 40.12 205 ASP A N 1
ATOM 1667 C CA . ASP A 1 205 ? -12.941 -6.741 1.929 1.00 40.12 205 ASP A CA 1
ATOM 1668 C C . ASP A 1 205 ? -12.295 -7.114 3.294 1.00 40.12 205 ASP A C 1
ATOM 1670 O O . ASP A 1 205 ? -13.019 -7.554 4.186 1.00 40.12 205 ASP A O 1
ATOM 1674 N N . LEU A 1 206 ? -10.981 -6.882 3.484 1.00 41.75 206 LEU A N 1
ATOM 1675 C CA . LEU A 1 206 ? -10.168 -7.171 4.690 1.00 41.75 206 LEU A CA 1
ATOM 1676 C C . LEU A 1 206 ? -10.606 -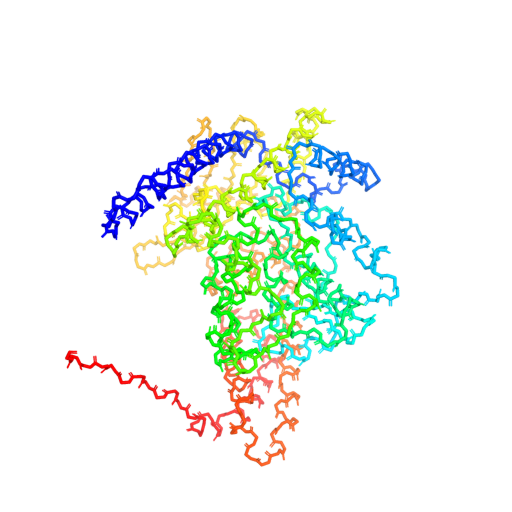6.459 5.968 1.00 41.75 206 LEU A C 1
ATOM 1678 O O . LEU A 1 206 ? -10.490 -7.033 7.048 1.00 41.75 206 LEU A O 1
ATOM 1682 N N . PHE A 1 207 ? -11.212 -5.282 5.853 1.00 57.44 207 PHE A N 1
ATOM 1683 C CA . PHE A 1 207 ? -11.749 -4.550 7.002 1.00 57.44 207 PHE A CA 1
ATOM 1684 C C . PHE A 1 207 ? -13.190 -4.951 7.364 1.00 57.44 207 PHE A C 1
ATOM 1686 O O . PHE A 1 207 ? -13.750 -4.477 8.347 1.00 57.44 207 PHE A O 1
ATOM 1693 N N . ALA A 1 208 ? -13.845 -5.809 6.574 1.00 66.12 208 ALA A N 1
ATOM 1694 C CA . ALA A 1 208 ? -15.204 -6.220 6.904 1.00 66.12 208 ALA A CA 1
ATOM 1695 C C . ALA A 1 208 ? -15.207 -7.000 8.234 1.00 66.12 208 ALA A C 1
ATOM 1697 O O . ALA A 1 208 ? -14.361 -7.885 8.409 1.00 66.12 208 ALA A O 1
ATOM 1698 N N . PRO A 1 209 ? -16.202 -6.795 9.118 1.00 73.31 209 PRO A N 1
ATOM 1699 C CA . PRO A 1 209 ? -16.378 -7.591 10.334 1.00 73.31 209 PRO A CA 1
ATOM 1700 C C . PRO A 1 209 ? -16.243 -9.098 10.084 1.00 73.31 209 PRO A C 1
ATOM 1702 O O . PRO A 1 209 ? -15.665 -9.831 10.880 1.00 73.31 209 PRO A O 1
ATOM 1705 N N . SER A 1 210 ? -16.718 -9.575 8.927 1.00 71.75 210 SER A N 1
ATOM 1706 C CA . SER A 1 210 ? -16.597 -10.971 8.504 1.00 71.75 210 SER A CA 1
ATOM 1707 C C . SER A 1 210 ? -15.158 -11.459 8.315 1.00 71.75 210 SER A C 1
ATOM 1709 O O . SER A 1 210 ? -14.902 -12.631 8.585 1.00 71.75 210 SER A O 1
ATOM 1711 N N . GLN A 1 211 ? -14.239 -10.606 7.860 1.00 73.75 211 GLN A N 1
ATOM 1712 C CA . GLN A 1 211 ? -12.833 -10.964 7.662 1.00 73.75 211 GLN A CA 1
ATOM 1713 C C . GLN A 1 211 ? -12.043 -10.903 8.965 1.00 73.75 211 GLN A C 1
ATOM 1715 O O . GLN A 1 211 ? -11.330 -11.858 9.263 1.00 73.75 211 GLN A O 1
ATOM 1720 N N . ILE A 1 212 ? -12.272 -9.890 9.810 1.00 79.31 212 ILE A N 1
ATOM 1721 C CA . ILE A 1 212 ? -11.743 -9.864 11.187 1.00 79.31 212 ILE A CA 1
ATOM 1722 C C . ILE A 1 212 ? -12.173 -11.141 11.924 1.00 79.31 212 ILE A C 1
ATOM 1724 O O . ILE A 1 212 ? -11.369 -11.855 12.522 1.00 79.31 212 ILE A O 1
ATOM 1728 N N . MET A 1 213 ? -13.452 -11.496 11.801 1.00 82.25 213 MET A N 1
ATOM 1729 C CA . MET A 1 213 ? -13.997 -12.744 12.322 1.00 82.25 213 MET A CA 1
ATOM 1730 C C . MET A 1 213 ? -13.297 -13.984 11.760 1.00 82.25 213 MET A C 1
ATOM 1732 O O . MET A 1 213 ? -13.041 -14.924 12.510 1.00 82.25 213 MET A O 1
ATOM 1736 N N . GLU A 1 214 ? -13.016 -14.036 10.461 1.00 79.75 214 GLU A N 1
ATOM 1737 C CA . GLU A 1 214 ? -12.323 -15.166 9.836 1.00 79.75 214 GLU A CA 1
ATOM 1738 C C . GLU A 1 214 ? -10.888 -15.304 10.357 1.00 79.75 214 GLU A C 1
ATOM 1740 O O . GLU A 1 214 ? -10.525 -16.387 10.817 1.00 79.75 214 GLU A O 1
ATOM 1745 N N . ILE A 1 215 ? -10.128 -14.206 10.392 1.00 78.75 215 ILE A N 1
ATOM 1746 C CA . ILE A 1 215 ? -8.743 -14.150 10.886 1.00 78.75 215 ILE A CA 1
ATOM 1747 C C . ILE A 1 215 ? -8.668 -14.626 12.341 1.00 78.75 215 ILE A C 1
ATOM 1749 O O . ILE A 1 215 ? -7.902 -15.532 12.678 1.00 78.75 215 ILE A O 1
ATOM 1753 N N . LEU A 1 216 ? -9.518 -14.075 13.210 1.00 82.75 216 LEU A N 1
ATOM 1754 C CA . LEU A 1 216 ? -9.469 -14.342 14.648 1.00 82.75 216 LEU A CA 1
ATOM 1755 C C . LEU A 1 216 ? -10.041 -15.713 15.038 1.00 82.75 216 LEU A C 1
ATOM 1757 O O . LEU A 1 216 ? -9.718 -16.243 16.107 1.00 82.75 216 LEU A O 1
ATOM 1761 N N . THR A 1 217 ? -10.884 -16.312 14.191 1.00 83.81 217 THR A N 1
ATOM 1762 C CA . THR A 1 217 ? -11.523 -17.612 14.467 1.00 83.81 217 THR A CA 1
ATOM 1763 C C . THR A 1 217 ? -10.945 -18.774 13.666 1.00 83.81 217 THR A C 1
ATOM 1765 O O . THR A 1 217 ? -11.370 -19.918 13.889 1.00 83.81 217 THR A O 1
ATOM 1768 N N . ASP A 1 218 ? -9.984 -18.531 12.765 1.00 76.69 218 ASP A N 1
ATOM 1769 C CA . ASP A 1 218 ? -9.392 -19.588 11.952 1.00 76.69 218 ASP A CA 1
ATOM 1770 C C . ASP A 1 218 ? -8.791 -20.680 12.846 1.00 76.69 218 ASP A C 1
ATOM 1772 O O . ASP A 1 218 ? -7.885 -20.472 13.655 1.00 76.69 218 ASP A O 1
ATOM 1776 N N . LYS A 1 219 ? -9.299 -21.902 12.663 1.00 62.19 219 LYS A N 1
ATOM 1777 C CA . LYS A 1 219 ? -8.855 -23.096 13.388 1.00 62.19 219 LYS A CA 1
ATOM 1778 C C . LYS A 1 219 ? -7.417 -23.483 13.047 1.00 62.19 219 LYS A C 1
ATOM 1780 O O . LYS A 1 219 ? -6.814 -24.252 13.801 1.00 62.19 219 LYS A O 1
ATOM 1785 N N . LYS A 1 220 ? -6.894 -23.019 11.909 1.00 58.25 220 LYS A N 1
ATOM 1786 C CA . LYS A 1 220 ? -5.506 -23.228 11.476 1.00 58.25 220 LYS A CA 1
ATOM 1787 C C . LYS A 1 220 ? -4.603 -22.027 11.751 1.00 58.25 220 LYS A C 1
ATOM 1789 O O . LYS A 1 220 ? -3.389 -22.208 11.717 1.00 58.25 220 LYS A O 1
ATOM 1794 N N . GLY A 1 221 ? -5.187 -20.871 12.052 1.00 59.56 221 GLY A N 1
ATOM 1795 C CA . GLY A 1 221 ? -4.483 -19.654 12.423 1.00 59.56 221 GLY A CA 1
ATOM 1796 C C . GLY A 1 221 ? -3.907 -19.703 13.837 1.00 59.56 221 GLY A C 1
ATOM 1797 O O . GLY A 1 221 ? -4.070 -20.680 14.579 1.00 59.56 221 GLY A O 1
ATOM 1798 N N . SER A 1 222 ? -3.218 -18.629 14.203 1.00 59.84 222 SER A N 1
ATOM 1799 C CA . SER A 1 222 ? -2.531 -18.434 15.484 1.00 59.84 222 SER A CA 1
ATOM 1800 C C . SER A 1 222 ? -3.500 -18.231 16.658 1.00 59.84 222 SER A C 1
ATOM 1802 O O . SER A 1 222 ? -3.235 -18.733 17.748 1.00 59.84 222 SER A O 1
ATOM 1804 N N . TYR A 1 223 ? -4.643 -17.570 16.436 1.00 69.12 223 TYR A N 1
ATOM 1805 C CA . TYR A 1 223 ? -5.533 -17.096 17.507 1.00 69.12 223 TYR A CA 1
ATOM 1806 C C . TYR A 1 223 ? -6.574 -18.110 17.999 1.00 69.12 223 TYR A C 1
ATOM 1808 O O . TYR A 1 223 ? -6.733 -18.315 19.203 1.00 69.12 223 TYR A O 1
ATOM 1816 N N . LYS A 1 224 ? -7.289 -18.774 17.077 1.00 79.00 224 LYS A N 1
ATOM 1817 C CA . LYS A 1 224 ? -8.298 -19.817 17.368 1.00 79.00 224 LYS A CA 1
ATOM 1818 C C . LYS A 1 224 ? -9.362 -19.397 18.398 1.00 79.00 224 LYS A C 1
ATOM 1820 O O . LYS A 1 224 ? -9.859 -20.237 19.161 1.00 79.00 224 LYS A O 1
ATOM 1825 N N . PHE A 1 225 ? -9.739 -18.120 18.435 1.00 84.25 225 PHE A N 1
ATOM 1826 C CA . PHE A 1 225 ? -10.739 -17.634 19.380 1.00 84.25 225 PHE A CA 1
ATOM 1827 C C . PHE A 1 225 ? -12.135 -18.202 19.075 1.00 84.25 225 PHE A C 1
ATOM 1829 O O . PHE A 1 225 ? -12.468 -18.606 17.956 1.00 84.25 225 PHE A O 1
ATOM 1836 N N . LYS A 1 226 ? -12.998 -18.258 20.098 1.00 85.19 226 LYS A N 1
ATOM 1837 C CA . LYS A 1 226 ? -14.366 -18.773 19.940 1.00 85.19 226 LYS A CA 1
ATOM 1838 C C . LYS A 1 226 ? -15.194 -17.807 19.096 1.00 85.19 226 LYS A C 1
ATOM 1840 O O . LYS A 1 226 ? -15.436 -16.682 19.515 1.00 85.19 226 LYS A O 1
ATOM 1845 N N . LYS A 1 227 ? -15.754 -18.297 17.985 1.00 85.88 227 LYS A N 1
ATOM 1846 C CA . LYS A 1 227 ? -16.573 -17.507 17.048 1.00 85.88 227 LYS A CA 1
ATOM 1847 C C . LYS A 1 227 ? -17.641 -16.630 17.708 1.00 85.88 227 LYS A C 1
ATOM 1849 O O . LYS A 1 227 ? -17.791 -15.481 17.330 1.00 85.88 227 LYS A O 1
ATOM 1854 N N . LYS A 1 228 ? -18.380 -17.142 18.698 1.00 85.69 228 LYS A N 1
ATOM 1855 C CA . LYS A 1 228 ? -19.418 -16.344 19.376 1.00 85.69 228 LYS A CA 1
ATOM 1856 C C . LYS A 1 228 ? -18.830 -15.160 20.159 1.00 85.69 228 LYS A C 1
ATOM 1858 O O . LYS A 1 228 ? -19.414 -14.089 20.136 1.00 85.69 228 LYS A O 1
ATOM 1863 N N . SER A 1 229 ? -17.694 -15.369 20.822 1.00 85.81 229 SER A N 1
ATOM 1864 C CA . SER A 1 229 ? -17.006 -14.353 21.624 1.00 85.81 229 SER A CA 1
ATOM 1865 C C . SER A 1 229 ? -16.396 -13.261 20.746 1.00 85.81 229 SER A C 1
ATOM 1867 O O . SER A 1 229 ? -16.566 -12.089 21.046 1.00 85.81 229 SER A O 1
ATOM 1869 N N . VAL A 1 230 ? -15.752 -13.645 19.636 1.00 86.94 230 VAL A N 1
ATOM 1870 C CA . VAL A 1 230 ? -15.218 -12.677 18.662 1.00 86.94 230 VAL A CA 1
ATOM 1871 C C . VAL A 1 230 ? -16.348 -11.852 18.056 1.00 86.94 230 VAL A C 1
ATOM 1873 O O . VAL A 1 230 ? -16.224 -10.642 17.955 1.00 86.94 230 VAL A O 1
ATOM 1876 N N . ARG A 1 231 ? -17.479 -12.492 17.728 1.00 87.31 231 ARG A N 1
ATOM 1877 C CA . ARG A 1 231 ? -18.631 -11.797 17.152 1.00 87.31 231 ARG A CA 1
ATOM 1878 C C . ARG A 1 231 ? -19.169 -10.703 18.069 1.00 87.31 231 ARG A C 1
ATOM 1880 O O . ARG A 1 231 ? -19.288 -9.581 17.614 1.00 87.31 231 ARG A O 1
ATOM 1887 N N . GLY A 1 232 ? -19.426 -11.013 19.343 1.00 86.88 232 GLY A N 1
ATOM 1888 C CA . GLY A 1 232 ? -19.915 -10.012 20.300 1.00 86.88 232 GLY A CA 1
ATOM 1889 C C . GLY A 1 232 ? -18.968 -8.816 20.441 1.00 86.88 232 GLY A C 1
ATOM 1890 O O . GLY A 1 232 ? -19.417 -7.677 20.445 1.00 86.88 232 GLY A O 1
ATOM 1891 N N . ALA A 1 233 ? -17.654 -9.062 20.467 1.00 89.31 233 ALA A N 1
ATOM 1892 C CA . ALA A 1 233 ? -16.655 -7.997 20.522 1.00 89.31 233 ALA A CA 1
ATOM 1893 C C . ALA A 1 233 ? -16.619 -7.141 19.244 1.00 89.31 233 ALA A C 1
ATOM 1895 O O . ALA A 1 233 ? -16.620 -5.916 19.331 1.00 89.31 233 ALA A O 1
ATOM 1896 N N . VAL A 1 234 ? -16.598 -7.777 18.070 1.00 88.19 234 VAL A N 1
ATOM 1897 C CA . VAL A 1 234 ? -16.589 -7.092 16.767 1.00 88.19 234 VAL A CA 1
ATOM 1898 C C . VAL A 1 234 ? -17.863 -6.271 16.573 1.00 88.19 234 VAL A C 1
ATOM 1900 O O . VAL A 1 234 ? -17.777 -5.099 16.208 1.00 88.19 234 VAL A O 1
ATOM 1903 N N . ASP A 1 235 ? -19.029 -6.850 16.862 1.00 85.94 235 ASP A N 1
ATOM 1904 C CA . ASP A 1 235 ? -20.322 -6.173 16.743 1.00 85.94 235 ASP A CA 1
ATOM 1905 C C . ASP A 1 235 ? -20.369 -4.954 17.693 1.00 85.94 235 ASP A C 1
ATOM 1907 O O . ASP A 1 235 ? -20.697 -3.849 17.265 1.00 85.94 235 ASP A O 1
ATOM 1911 N N . ALA A 1 236 ? -19.921 -5.097 18.949 1.00 89.50 236 ALA A N 1
ATOM 1912 C CA . ALA A 1 236 ? -19.885 -3.989 19.907 1.00 89.50 236 ALA A CA 1
ATOM 1913 C C . ALA A 1 236 ? -18.935 -2.850 19.489 1.00 89.50 236 ALA A C 1
ATOM 1915 O O . ALA A 1 236 ? -19.305 -1.680 19.581 1.00 89.50 236 ALA A O 1
ATOM 1916 N N . VAL A 1 237 ? -17.729 -3.165 18.998 1.00 88.81 237 VAL A N 1
ATOM 1917 C CA . VAL A 1 237 ? -16.784 -2.147 18.494 1.00 88.81 237 VAL A CA 1
ATOM 1918 C C . VAL A 1 237 ? -17.352 -1.429 17.275 1.00 88.81 237 VAL A C 1
ATOM 1920 O O . VAL A 1 237 ? -17.275 -0.202 17.202 1.00 88.81 237 VAL A O 1
ATOM 1923 N N . THR A 1 238 ? -17.970 -2.174 16.357 1.00 83.62 238 THR A N 1
ATOM 1924 C CA . THR A 1 238 ? -18.620 -1.613 15.165 1.00 83.62 238 THR A CA 1
ATOM 1925 C C . THR A 1 238 ? -19.709 -0.622 15.542 1.00 83.62 238 THR A C 1
ATOM 1927 O O . THR A 1 238 ? -19.750 0.475 14.996 1.00 83.62 238 THR A O 1
ATOM 1930 N N . VAL A 1 239 ? -20.573 -0.982 16.493 1.00 84.06 239 VAL A N 1
ATOM 1931 C CA . VAL A 1 239 ? -21.668 -0.119 16.949 1.00 84.06 239 VAL A CA 1
ATOM 1932 C C . VAL A 1 239 ? -21.131 1.170 17.562 1.00 84.06 239 VAL A C 1
ATOM 1934 O O . VAL A 1 239 ? -21.587 2.251 17.196 1.00 84.06 239 VAL A O 1
ATOM 1937 N N . LEU A 1 240 ? -20.146 1.077 18.460 1.00 86.50 240 LEU A N 1
ATOM 1938 C CA . LEU A 1 240 ? -19.574 2.258 19.111 1.00 86.50 240 LEU A CA 1
ATOM 1939 C C . LEU A 1 240 ? -18.928 3.202 18.085 1.00 86.50 240 LEU A C 1
ATOM 1941 O O . LEU A 1 240 ? -19.232 4.394 18.071 1.00 86.50 240 LEU A O 1
ATOM 1945 N N . LEU A 1 241 ? -18.094 2.680 17.183 1.00 83.06 241 LEU A N 1
ATOM 1946 C CA . LEU A 1 241 ? -17.437 3.497 16.157 1.00 83.06 241 LEU A CA 1
ATOM 1947 C C . LEU A 1 241 ? -18.429 4.032 15.112 1.00 83.06 241 LEU A C 1
ATOM 1949 O O . LEU A 1 241 ? -18.339 5.195 14.722 1.00 83.06 241 LEU A O 1
ATOM 1953 N N . GLY A 1 242 ? -19.405 3.223 14.692 1.00 76.44 242 GLY A N 1
ATOM 1954 C CA . GLY A 1 242 ? -20.443 3.616 13.735 1.00 76.44 242 GLY A CA 1
ATOM 1955 C C . GLY A 1 242 ? -21.379 4.702 14.257 1.00 76.44 242 GLY A C 1
ATOM 1956 O O . GLY A 1 242 ? -21.879 5.510 13.479 1.00 76.44 242 GLY A O 1
ATOM 1957 N N . LEU A 1 243 ? -21.552 4.786 15.577 1.00 77.88 243 LEU A N 1
ATOM 1958 C CA . LEU A 1 243 ? -22.277 5.871 16.241 1.00 77.88 243 LEU A CA 1
ATOM 1959 C C . LEU A 1 243 ? -21.393 7.085 16.570 1.00 77.88 243 LEU A C 1
ATOM 1961 O O . LEU A 1 243 ? -21.874 8.044 17.173 1.00 77.88 243 LEU A O 1
ATOM 1965 N N . GLY A 1 244 ? -20.125 7.073 16.152 1.00 75.69 244 GLY A N 1
ATOM 1966 C CA . GLY A 1 244 ? -19.225 8.220 16.238 1.00 75.69 244 GLY A CA 1
ATOM 1967 C C . GLY A 1 244 ? -18.507 8.383 17.576 1.00 75.69 244 GLY A C 1
ATOM 1968 O O . GLY A 1 244 ? -18.017 9.477 17.854 1.00 75.69 244 GLY A O 1
ATOM 1969 N N . PHE A 1 245 ? -18.430 7.336 18.406 1.00 84.38 245 PHE A N 1
ATOM 1970 C CA . PHE A 1 245 ? -17.539 7.358 19.567 1.00 84.38 245 PHE A CA 1
ATOM 1971 C C . PHE A 1 245 ? -16.079 7.416 19.103 1.00 84.38 245 PHE A C 1
ATOM 1973 O O . PHE A 1 245 ? -15.695 6.741 18.146 1.00 84.38 245 PHE A O 1
ATOM 1980 N N . ASP A 1 246 ? -15.263 8.213 19.793 1.00 84.06 246 ASP A N 1
ATOM 1981 C CA . ASP A 1 246 ? -13.842 8.349 19.479 1.00 84.06 246 ASP A CA 1
ATOM 1982 C C . ASP A 1 246 ? -13.044 7.074 19.828 1.00 84.06 246 ASP A C 1
ATOM 1984 O O . ASP A 1 246 ? -13.440 6.264 20.679 1.00 84.06 246 ASP A O 1
ATOM 1988 N N . TYR A 1 247 ? -11.908 6.860 19.157 1.00 84.50 247 TYR A N 1
ATOM 1989 C CA . TYR A 1 247 ? -11.140 5.616 19.300 1.00 84.50 247 TYR A CA 1
ATOM 1990 C C . TYR A 1 247 ? -10.491 5.507 20.669 1.00 84.50 247 TYR A C 1
ATOM 1992 O O . TYR A 1 247 ? -10.308 4.399 21.184 1.00 84.50 247 TYR A O 1
ATOM 2000 N N . HIS A 1 248 ? -10.144 6.643 21.270 1.00 85.69 248 HIS A N 1
ATOM 2001 C CA . HIS A 1 248 ? -9.608 6.676 22.619 1.00 85.69 248 HIS A CA 1
ATOM 2002 C C . HIS A 1 248 ? -10.630 6.141 23.629 1.00 85.69 248 HIS A C 1
ATOM 2004 O O . HIS A 1 248 ? -10.289 5.328 24.490 1.00 85.69 248 HIS A O 1
ATOM 2010 N N . HIS A 1 249 ? -11.892 6.541 23.502 1.00 88.94 249 HIS A N 1
ATOM 2011 C CA . HIS A 1 249 ? -12.992 6.083 24.333 1.00 88.94 249 HIS A CA 1
ATOM 2012 C C . HIS A 1 249 ? -13.226 4.580 24.170 1.00 88.94 249 HIS A C 1
ATOM 2014 O O . HIS A 1 249 ? -13.290 3.854 25.167 1.00 88.94 249 HIS A O 1
ATOM 2020 N N . VAL A 1 250 ? -13.263 4.087 22.929 1.00 88.31 250 VAL A N 1
ATOM 2021 C CA . VAL A 1 250 ? -13.378 2.646 22.654 1.00 88.31 250 VAL A CA 1
ATOM 2022 C C . VAL A 1 250 ? -12.186 1.877 23.249 1.00 88.31 250 VAL A C 1
ATOM 2024 O O . VAL A 1 250 ? -12.399 0.875 23.934 1.00 88.31 250 VAL A O 1
ATOM 2027 N N . ALA A 1 251 ? -10.954 2.391 23.119 1.00 86.81 251 ALA A N 1
ATOM 2028 C CA . ALA A 1 251 ? -9.751 1.805 23.730 1.00 86.81 251 ALA A CA 1
ATOM 2029 C C . ALA A 1 251 ? -9.834 1.730 25.259 1.00 86.81 251 ALA A C 1
ATOM 2031 O O . ALA A 1 251 ? -9.435 0.733 25.871 1.00 86.81 251 ALA A O 1
ATOM 2032 N N . GLN A 1 252 ? -10.371 2.771 25.900 1.00 88.25 252 GLN A N 1
ATOM 2033 C CA . GLN A 1 252 ? -10.570 2.797 27.347 1.00 88.25 252 GLN A CA 1
ATOM 2034 C C . GLN A 1 252 ? -11.602 1.763 27.805 1.00 88.25 252 GLN A C 1
ATOM 2036 O O . GLN A 1 252 ? -11.395 1.125 28.841 1.00 88.25 252 GLN A O 1
ATOM 2041 N N . ILE A 1 253 ? -12.706 1.602 27.068 1.00 90.44 253 ILE A N 1
ATOM 2042 C CA . ILE A 1 253 ? -13.724 0.584 27.358 1.00 90.44 253 ILE A CA 1
ATOM 2043 C C . ILE A 1 253 ? -13.121 -0.811 27.189 1.00 90.44 253 ILE A C 1
ATOM 2045 O O . ILE A 1 253 ? -13.255 -1.644 28.089 1.00 90.44 253 ILE A O 1
ATOM 2049 N N . ILE A 1 254 ? -12.412 -1.058 26.085 1.00 89.69 254 ILE A N 1
ATOM 2050 C CA . ILE A 1 254 ? -11.757 -2.342 25.807 1.00 89.69 254 ILE A CA 1
ATOM 2051 C C . ILE A 1 254 ? -10.739 -2.690 26.885 1.00 89.69 254 ILE A C 1
ATOM 2053 O O . ILE A 1 254 ? -10.777 -3.789 27.434 1.00 89.69 254 ILE A O 1
ATOM 2057 N N . SER A 1 255 ? -9.892 -1.736 27.264 1.00 85.44 255 SER A N 1
ATOM 2058 C CA . SER A 1 255 ? -8.871 -1.943 28.294 1.00 85.44 255 SER A CA 1
ATOM 2059 C C . SER A 1 255 ? -9.469 -2.277 29.663 1.00 85.44 255 SER A C 1
ATOM 2061 O O . SER A 1 255 ? -8.808 -2.909 30.482 1.00 85.44 255 SER A O 1
ATOM 2063 N N . LYS A 1 256 ? -10.717 -1.879 29.932 1.00 88.31 256 LYS A N 1
ATOM 2064 C CA . LYS A 1 256 ? -11.444 -2.197 31.173 1.00 88.31 256 LYS A CA 1
ATOM 2065 C C . LYS A 1 256 ? -12.328 -3.438 31.051 1.00 88.31 256 LYS A C 1
ATOM 2067 O O . LYS A 1 256 ? -12.942 -3.821 32.044 1.00 88.31 256 LYS A O 1
ATOM 2072 N N . SER A 1 257 ? -12.422 -4.027 29.860 1.00 89.38 257 SER A N 1
ATOM 2073 C CA . SER A 1 257 ? -13.339 -5.123 29.589 1.00 89.38 257 SER A CA 1
ATOM 2074 C C . SER A 1 257 ? -12.699 -6.488 29.807 1.00 89.38 257 SER A C 1
ATOM 2076 O O . SER A 1 257 ? -11.594 -6.753 29.333 1.00 89.38 257 SER A O 1
ATOM 2078 N N . ASP A 1 258 ? -13.429 -7.376 30.477 1.00 87.19 258 ASP A N 1
ATOM 2079 C CA . ASP A 1 258 ? -13.057 -8.783 30.650 1.00 87.19 258 ASP A CA 1
ATOM 2080 C C . ASP A 1 258 ? -14.243 -9.697 30.315 1.00 87.19 258 ASP A C 1
ATOM 2082 O O . ASP A 1 258 ? -15.400 -9.261 30.273 1.00 87.19 258 ASP A O 1
ATOM 2086 N N . TYR A 1 259 ? -13.961 -10.967 30.030 1.00 85.25 259 TYR A N 1
ATOM 2087 C CA . TYR A 1 259 ? -14.992 -11.937 29.695 1.00 85.25 259 TYR A CA 1
ATOM 2088 C C . TYR A 1 259 ? -15.731 -12.408 30.947 1.00 85.25 259 TYR A C 1
ATOM 2090 O O . TYR A 1 259 ? -15.232 -13.224 31.726 1.00 85.25 259 TYR A O 1
ATOM 2098 N N . ASP A 1 260 ? -16.975 -11.969 31.102 1.00 87.69 260 ASP A N 1
ATOM 2099 C CA . ASP A 1 260 ? -17.867 -12.507 32.115 1.00 87.69 260 ASP A CA 1
ATOM 2100 C C . ASP A 1 260 ? -18.392 -13.877 31.657 1.00 87.69 260 ASP A C 1
ATOM 2102 O O . ASP A 1 260 ? -19.192 -13.998 30.727 1.00 87.69 260 ASP A O 1
ATOM 2106 N N . TYR A 1 261 ? -17.959 -14.943 32.331 1.00 84.94 261 TYR A N 1
ATOM 2107 C CA . TYR A 1 261 ? -18.356 -16.316 32.004 1.00 84.94 261 TYR A CA 1
ATOM 2108 C C . TYR A 1 261 ? -19.838 -16.624 32.272 1.00 84.94 261 TYR A C 1
ATOM 2110 O O . TYR A 1 261 ? -20.380 -17.551 31.657 1.00 84.94 261 TYR A O 1
ATOM 2118 N N . LYS A 1 262 ? -20.494 -15.888 33.180 1.00 86.94 262 LYS A N 1
ATOM 2119 C CA . LYS A 1 262 ? -21.918 -16.064 33.502 1.00 86.94 262 LYS A CA 1
ATOM 2120 C C . LYS A 1 262 ? -22.787 -15.404 32.436 1.00 86.94 262 LYS A C 1
ATOM 2122 O O . LYS A 1 262 ? -23.667 -16.065 31.888 1.00 86.94 262 LYS A O 1
ATOM 2127 N N . ALA A 1 263 ? -22.507 -14.145 32.110 1.00 85.25 263 ALA A N 1
ATOM 2128 C CA . ALA A 1 263 ? -23.184 -13.397 31.054 1.00 85.25 263 ALA A CA 1
ATOM 2129 C C . ALA A 1 263 ? -22.779 -13.880 29.652 1.00 85.25 263 ALA A C 1
ATOM 2131 O O . ALA A 1 263 ? -23.547 -13.740 28.702 1.00 85.25 263 ALA A O 1
ATOM 2132 N N . ARG A 1 264 ? -21.602 -14.509 29.535 1.00 85.44 264 ARG A N 1
ATOM 2133 C CA . ARG A 1 264 ? -20.944 -14.914 28.283 1.00 85.44 264 ARG A CA 1
ATOM 2134 C C . ARG A 1 264 ? -20.655 -13.732 27.350 1.00 85.44 264 ARG A C 1
ATOM 2136 O O . ARG A 1 264 ? -20.741 -13.912 26.132 1.00 85.44 264 ARG A O 1
ATOM 2143 N N . LYS A 1 265 ? -20.288 -12.584 27.925 1.00 89.06 265 LYS A N 1
ATOM 2144 C CA . LYS A 1 265 ? -20.044 -11.297 27.253 1.00 89.06 265 LYS A CA 1
ATOM 2145 C C . LYS A 1 265 ? -18.768 -10.635 27.776 1.00 89.06 265 LYS A C 1
ATOM 2147 O O . LYS A 1 265 ? -18.374 -10.890 28.912 1.00 89.06 265 LYS A O 1
ATOM 2152 N N . TYR A 1 266 ? -18.164 -9.763 26.984 1.00 89.38 266 TYR A N 1
ATOM 2153 C CA . TYR A 1 266 ? -17.117 -8.838 27.401 1.00 89.38 266 TYR A CA 1
ATOM 2154 C C . TYR A 1 266 ? -17.732 -7.587 28.013 1.00 89.38 266 TYR A C 1
ATOM 2156 O O . TYR A 1 266 ? -18.330 -6.773 27.312 1.00 89.38 266 TYR A O 1
ATOM 2164 N N . LEU A 1 267 ? -17.597 -7.431 29.326 1.00 90.75 267 LEU A N 1
ATOM 2165 C CA . LEU A 1 267 ? -18.170 -6.305 30.062 1.00 90.75 267 LEU A CA 1
ATOM 2166 C C . LEU A 1 267 ? -17.057 -5.355 30.517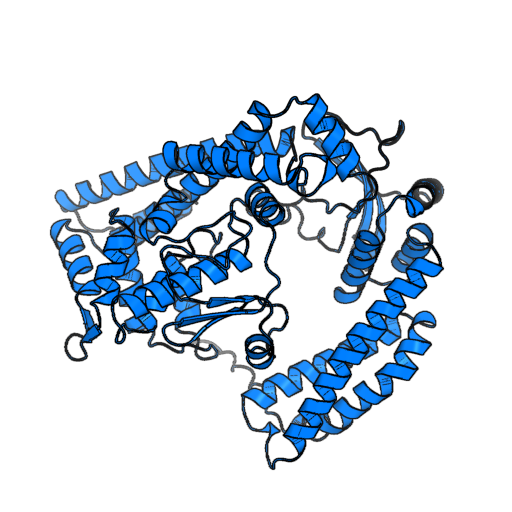 1.00 90.75 267 LEU A C 1
ATOM 2168 O O . LEU A 1 267 ? -16.066 -5.861 31.043 1.00 90.75 267 LEU A O 1
ATOM 2172 N N . PRO A 1 268 ? -17.217 -4.019 30.385 1.00 92.69 268 PRO A N 1
ATOM 2173 C CA . PRO A 1 268 ? -18.456 -3.325 30.000 1.00 92.69 268 PRO A CA 1
ATOM 2174 C C . PRO A 1 268 ? -18.714 -3.152 28.488 1.00 92.69 268 PRO A C 1
ATOM 2176 O O . PRO A 1 268 ? -19.791 -2.669 28.147 1.00 92.69 268 PRO A O 1
ATOM 2179 N N . LEU A 1 269 ? -17.793 -3.532 27.593 1.00 93.12 269 LEU A N 1
ATOM 2180 C CA . LEU A 1 269 ? -17.896 -3.275 26.143 1.00 93.12 269 LEU A CA 1
ATOM 2181 C C . LEU A 1 269 ? -19.257 -3.632 25.525 1.00 93.12 269 LEU A C 1
ATOM 2183 O O . LEU A 1 269 ? -19.929 -2.764 24.972 1.00 93.12 269 LEU A O 1
ATOM 2187 N N . GLU A 1 270 ? -19.668 -4.896 25.632 1.00 93.00 270 GLU A N 1
ATOM 2188 C CA . GLU A 1 270 ? -20.910 -5.375 25.014 1.00 93.00 270 GLU A CA 1
ATOM 2189 C C . GLU A 1 270 ? -22.144 -4.745 25.674 1.00 93.00 270 GLU A C 1
ATOM 2191 O O . GLU A 1 270 ? -23.099 -4.409 24.984 1.00 93.00 270 GLU A O 1
ATOM 2196 N N . SER A 1 271 ? -22.121 -4.508 26.992 1.00 92.00 271 SER A N 1
ATOM 2197 C CA . SER A 1 271 ? -23.249 -3.861 27.677 1.00 92.00 271 SER A CA 1
ATOM 2198 C C . SER A 1 271 ? -23.415 -2.388 27.314 1.00 92.00 271 SER A C 1
ATOM 2200 O O . SER A 1 271 ? -24.541 -1.898 27.294 1.00 92.00 271 SER A O 1
ATOM 2202 N N . GLU A 1 272 ? -22.322 -1.672 27.040 1.00 91.88 272 GLU A N 1
ATOM 2203 C CA . GLU A 1 272 ? -22.406 -0.269 26.629 1.00 91.88 272 GLU A CA 1
ATOM 2204 C C . GLU A 1 272 ? -22.993 -0.170 25.216 1.00 91.88 272 GLU A C 1
ATOM 2206 O O . GLU A 1 272 ? -23.918 0.611 24.994 1.00 91.88 272 GLU A O 1
ATOM 2211 N N . ALA A 1 273 ? -22.542 -1.029 24.293 1.00 89.81 273 ALA A N 1
ATOM 2212 C CA . ALA A 1 273 ? -23.111 -1.124 22.951 1.00 89.81 273 ALA A CA 1
ATOM 2213 C C . ALA A 1 273 ? -24.609 -1.483 22.989 1.00 89.81 273 ALA A C 1
ATOM 2215 O O . ALA A 1 273 ? -25.417 -0.785 22.380 1.00 89.81 273 ALA A O 1
ATOM 2216 N N . GLU A 1 274 ? -25.000 -2.502 23.763 1.00 90.31 274 GLU A N 1
ATOM 2217 C CA . GLU A 1 274 ? -26.406 -2.905 23.930 1.00 90.31 274 GLU A CA 1
ATOM 2218 C C . GLU A 1 274 ? -27.270 -1.773 24.487 1.00 90.31 274 GLU A C 1
ATOM 2220 O O . GLU A 1 274 ? -28.324 -1.467 23.935 1.00 90.31 274 GLU A O 1
ATOM 2225 N N . LYS A 1 275 ? -26.804 -1.091 25.537 1.00 87.75 275 LYS A N 1
ATOM 2226 C CA . LYS A 1 275 ? -27.517 0.046 26.129 1.00 87.75 275 LYS A CA 1
ATOM 2227 C C . LYS A 1 275 ? -27.737 1.165 25.111 1.00 87.75 275 LYS A C 1
ATOM 2229 O O . LYS A 1 275 ? -28.798 1.790 25.101 1.00 87.75 275 LYS A O 1
ATOM 2234 N N . ILE A 1 276 ? -26.746 1.434 24.264 1.00 82.69 276 ILE A N 1
ATOM 2235 C CA . ILE A 1 276 ? -26.849 2.460 23.227 1.00 82.69 276 ILE A CA 1
ATOM 2236 C C . ILE A 1 276 ? -27.848 2.035 22.146 1.00 82.69 276 ILE A C 1
ATOM 2238 O O . ILE A 1 276 ? -28.721 2.836 21.800 1.00 82.69 276 ILE A O 1
ATOM 2242 N N . LEU A 1 277 ? -27.776 0.792 21.663 1.00 82.44 277 LEU A N 1
ATOM 2243 C CA . LEU A 1 277 ? -28.734 0.242 20.697 1.00 82.44 277 LEU A CA 1
ATOM 2244 C C . LEU A 1 277 ? -30.165 0.311 21.237 1.00 82.44 277 LEU A C 1
ATOM 2246 O O . LEU A 1 277 ? -31.047 0.849 20.570 1.00 82.44 277 LEU A O 1
ATOM 2250 N N . GLU A 1 278 ? -30.382 -0.132 22.477 1.00 84.19 278 GLU A N 1
ATOM 2251 C CA . GLU A 1 278 ? -31.683 -0.076 23.151 1.00 84.19 278 GLU A CA 1
ATOM 2252 C C . GLU A 1 278 ? -32.190 1.365 23.286 1.00 84.19 278 GLU A C 1
ATOM 2254 O O . GLU A 1 278 ? -33.348 1.651 22.970 1.00 84.19 278 GLU A O 1
ATOM 2259 N N . SER A 1 279 ? -31.324 2.296 23.702 1.00 79.25 279 SER A N 1
ATOM 2260 C CA . SER A 1 279 ? -31.698 3.707 23.875 1.00 79.25 279 SER A CA 1
ATOM 2261 C C . SER A 1 279 ? -32.099 4.391 22.564 1.00 79.25 279 SER A C 1
ATOM 2263 O O . SER A 1 279 ? -32.966 5.265 22.572 1.00 79.25 279 SER A O 1
ATOM 2265 N N . ASN A 1 280 ? -31.518 3.956 21.442 1.00 72.94 280 ASN A N 1
ATOM 2266 C CA . ASN A 1 280 ? -31.811 4.460 20.101 1.00 72.94 280 ASN A CA 1
ATOM 2267 C C . ASN A 1 280 ? -32.829 3.593 19.341 1.00 72.94 280 ASN A C 1
ATOM 2269 O O . ASN A 1 280 ? -33.179 3.926 18.210 1.00 72.94 280 ASN A O 1
ATOM 2273 N N . LYS A 1 281 ? -33.338 2.519 19.963 1.00 77.25 281 LYS A N 1
ATOM 2274 C CA . LYS A 1 281 ? -34.271 1.544 19.369 1.00 77.25 281 LYS A CA 1
ATOM 2275 C C . LYS A 1 281 ? -33.751 0.930 18.062 1.00 77.25 281 LYS A C 1
ATOM 2277 O O . LYS A 1 281 ? -34.527 0.728 17.131 1.00 77.25 281 LYS A O 1
ATOM 2282 N N . LEU A 1 282 ? -32.450 0.661 18.013 1.00 76.31 282 LEU A N 1
ATOM 2283 C CA . LEU A 1 282 ? -31.765 0.067 16.867 1.00 76.31 282 LEU A CA 1
ATOM 2284 C C . LEU A 1 282 ? -31.801 -1.462 16.956 1.00 76.31 282 LEU A C 1
ATOM 2286 O O . LEU A 1 282 ? -31.678 -2.027 18.046 1.00 76.31 282 LEU A O 1
ATOM 2290 N N . ASP A 1 283 ? -31.972 -2.125 15.816 1.00 72.81 283 ASP A N 1
ATOM 2291 C CA . ASP A 1 283 ? -31.971 -3.582 15.696 1.00 72.81 283 ASP A CA 1
ATOM 2292 C C . ASP A 1 283 ? -30.740 -4.118 14.931 1.00 72.81 283 ASP A C 1
ATOM 2294 O O . ASP A 1 283 ? -29.836 -3.389 14.531 1.00 72.81 283 ASP A O 1
ATOM 2298 N N . SER A 1 284 ? -30.694 -5.435 14.708 1.00 69.31 284 SER A N 1
ATOM 2299 C CA . SER A 1 284 ? -29.575 -6.088 14.006 1.00 69.31 284 SER A CA 1
ATOM 2300 C C . SER A 1 284 ? -29.378 -5.663 12.537 1.00 69.31 284 SER A C 1
ATOM 2302 O O . SER A 1 284 ? -28.306 -5.885 11.972 1.00 69.31 284 SER A O 1
ATOM 2304 N N . LEU A 1 285 ? -30.407 -5.123 11.872 1.00 67.88 285 LEU A N 1
ATOM 2305 C CA . LEU A 1 285 ? -30.269 -4.535 10.535 1.00 67.88 285 LEU A CA 1
ATOM 2306 C C . LEU A 1 285 ? -29.611 -3.162 10.631 1.00 67.88 285 LEU A C 1
ATOM 2308 O O . LEU A 1 285 ? -28.771 -2.846 9.787 1.00 67.88 285 LEU A O 1
ATOM 2312 N N . ASP A 1 286 ? -29.948 -2.390 11.661 1.00 72.94 286 ASP A N 1
ATOM 2313 C CA . ASP A 1 286 ? -29.309 -1.105 11.929 1.00 72.94 286 ASP A CA 1
ATOM 2314 C C . ASP A 1 286 ? -27.826 -1.289 12.284 1.00 72.94 286 ASP A C 1
ATOM 2316 O O . ASP A 1 286 ? -26.990 -0.550 11.776 1.00 72.94 286 ASP A O 1
ATOM 2320 N N . GLU A 1 287 ? -27.460 -2.326 13.048 1.00 72.44 287 GLU A N 1
ATOM 2321 C CA . GLU A 1 287 ? -26.051 -2.689 13.301 1.00 72.44 287 GLU A CA 1
ATOM 2322 C C . GLU A 1 287 ? -25.267 -2.930 12.000 1.00 72.44 287 GLU A C 1
ATOM 2324 O O . GLU A 1 287 ? -24.152 -2.434 11.827 1.00 72.44 287 GLU A O 1
ATOM 2329 N N . PHE A 1 288 ? -25.859 -3.664 11.050 1.00 72.94 288 PHE A N 1
ATOM 2330 C CA . PHE A 1 288 ? -25.247 -3.893 9.739 1.00 72.94 288 PHE A CA 1
ATOM 2331 C C . PHE A 1 288 ? -25.129 -2.599 8.923 1.00 72.94 288 PHE A C 1
ATOM 2333 O O . PHE A 1 288 ? -24.148 -2.403 8.204 1.00 72.94 288 PHE A O 1
ATOM 2340 N N . ALA A 1 289 ? -26.116 -1.709 9.019 1.00 72.94 289 ALA A N 1
ATOM 2341 C CA . ALA A 1 289 ? -26.063 -0.419 8.346 1.00 72.94 289 ALA A CA 1
ATOM 2342 C C . ALA A 1 289 ? -25.007 0.512 8.969 1.00 72.94 289 ALA A C 1
ATOM 2344 O O . ALA A 1 289 ? -24.296 1.188 8.230 1.00 72.94 289 ALA A O 1
ATOM 2345 N N . LEU A 1 290 ? -24.841 0.498 10.295 1.00 76.38 290 LEU A N 1
ATOM 2346 C CA . LEU A 1 290 ? -23.794 1.241 11.005 1.00 76.38 290 LEU A CA 1
ATOM 2347 C C . LEU A 1 290 ? -22.384 0.796 10.587 1.00 76.38 290 LEU A C 1
ATOM 2349 O O . LEU A 1 290 ? -21.527 1.655 10.377 1.00 76.38 290 LEU A O 1
ATOM 2353 N N . ASP A 1 291 ? -22.154 -0.509 10.390 1.00 76.56 291 ASP A N 1
ATOM 2354 C CA . ASP A 1 291 ? -20.902 -1.017 9.798 1.00 76.56 291 ASP A CA 1
ATOM 2355 C C . ASP A 1 291 ? -20.638 -0.380 8.430 1.00 76.56 291 ASP A C 1
ATOM 2357 O O . ASP A 1 291 ? -19.569 0.176 8.169 1.00 76.56 291 ASP A O 1
ATOM 2361 N N . LEU A 1 292 ? -21.638 -0.438 7.547 1.00 74.38 292 LEU A N 1
ATOM 2362 C CA . LEU A 1 292 ? -21.515 0.077 6.190 1.00 74.38 292 LEU A CA 1
ATOM 2363 C C . LEU A 1 292 ? -21.244 1.587 6.188 1.00 74.38 292 LEU A C 1
ATOM 2365 O O . LEU A 1 292 ? -20.336 2.039 5.489 1.00 74.38 292 LEU A O 1
ATOM 2369 N N . LEU A 1 293 ? -21.990 2.345 6.996 1.00 77.12 293 LEU A N 1
ATOM 2370 C CA . LEU A 1 293 ? -21.823 3.788 7.170 1.00 77.12 293 LEU A CA 1
ATOM 2371 C C . LEU A 1 293 ? -20.401 4.132 7.613 1.00 77.12 293 LEU A C 1
ATOM 2373 O O . LEU A 1 293 ? -19.752 4.986 7.010 1.00 77.12 293 LEU A O 1
ATOM 2377 N N . TYR A 1 294 ? -19.889 3.441 8.628 1.00 78.25 294 TYR A N 1
ATOM 2378 C CA . TYR A 1 294 ? -18.542 3.667 9.135 1.00 78.25 294 TYR A CA 1
ATOM 2379 C C . TYR A 1 294 ? -17.466 3.349 8.085 1.00 78.25 294 TYR A C 1
ATOM 2381 O O . TYR A 1 294 ? -16.554 4.149 7.865 1.00 78.25 294 TYR A O 1
ATOM 2389 N N . ARG A 1 295 ? -17.599 2.237 7.355 1.00 78.31 295 ARG A N 1
ATOM 2390 C CA . ARG A 1 295 ? -16.667 1.865 6.274 1.00 78.31 295 ARG A CA 1
ATOM 2391 C C . ARG A 1 295 ? -16.654 2.880 5.137 1.00 78.31 295 ARG A C 1
ATOM 2393 O O . ARG A 1 295 ? -15.588 3.244 4.633 1.00 78.31 295 ARG A O 1
ATOM 2400 N N . MET A 1 296 ? -17.830 3.346 4.737 1.00 79.62 296 MET A N 1
ATOM 2401 C CA . MET A 1 296 ? -17.978 4.390 3.729 1.00 79.62 296 MET A CA 1
ATOM 2402 C C . MET A 1 296 ? -17.367 5.709 4.193 1.00 79.62 296 MET A C 1
ATOM 2404 O O . MET A 1 296 ? -16.606 6.333 3.457 1.00 79.62 296 MET A O 1
ATOM 2408 N N . TYR A 1 297 ? -17.626 6.094 5.440 1.00 83.56 297 TYR A N 1
ATOM 2409 C CA . TYR A 1 297 ? -17.029 7.272 6.047 1.00 83.56 297 TYR A CA 1
ATOM 2410 C C . TYR A 1 297 ? -15.494 7.213 6.021 1.00 83.56 297 TYR A C 1
ATOM 2412 O O . TYR A 1 297 ? -14.864 8.151 5.528 1.00 83.56 297 TYR A O 1
ATOM 2420 N N . VAL A 1 298 ? -14.881 6.110 6.471 1.00 81.31 298 VAL A N 1
ATOM 2421 C CA . VAL A 1 298 ? -13.416 5.922 6.434 1.00 81.31 298 VAL A CA 1
ATOM 2422 C C . VAL A 1 298 ? -12.887 5.989 4.997 1.00 81.31 298 VAL A C 1
ATOM 2424 O O . VAL A 1 298 ? -11.881 6.654 4.741 1.00 81.31 298 VAL A O 1
ATOM 2427 N N . THR A 1 299 ? -13.593 5.375 4.043 1.00 83.56 299 THR A N 1
ATOM 2428 C CA . THR A 1 299 ? -13.243 5.428 2.612 1.00 83.56 299 THR A CA 1
ATOM 2429 C C . THR A 1 299 ? -13.229 6.869 2.096 1.00 83.56 299 THR A C 1
ATOM 2431 O O . THR A 1 299 ? -12.244 7.294 1.489 1.00 83.56 299 THR A O 1
ATOM 2434 N N . ASN A 1 300 ? -14.247 7.668 2.423 1.00 87.19 300 ASN A N 1
ATOM 2435 C CA . ASN A 1 300 ? -14.299 9.080 2.042 1.00 87.19 300 ASN A CA 1
ATOM 2436 C C . ASN A 1 300 ? -13.159 9.887 2.677 1.00 87.19 300 ASN A C 1
ATOM 2438 O O . ASN A 1 300 ? -12.549 10.712 1.995 1.00 87.19 300 ASN A O 1
ATOM 2442 N N . GLN A 1 301 ? -12.814 9.648 3.950 1.00 88.75 301 GLN A N 1
ATOM 2443 C CA . GLN A 1 301 ? -11.676 10.331 4.588 1.00 88.75 301 GLN A CA 1
ATOM 2444 C C . GLN A 1 301 ? -10.347 10.003 3.897 1.00 88.75 301 GLN A C 1
ATOM 2446 O O . GLN A 1 301 ? -9.519 10.895 3.696 1.00 88.75 301 GLN A O 1
ATOM 2451 N N . ARG A 1 302 ? -10.157 8.750 3.475 1.00 88.00 302 ARG A N 1
ATOM 2452 C CA . ARG A 1 302 ? -8.975 8.316 2.719 1.00 88.00 302 ARG A CA 1
ATOM 2453 C C . ARG A 1 302 ? -8.894 8.976 1.348 1.00 88.00 302 ARG A C 1
ATOM 2455 O O . ARG A 1 302 ? -7.853 9.538 1.006 1.00 88.00 302 ARG A O 1
ATOM 2462 N N . LEU A 1 303 ? -9.995 8.965 0.595 1.00 89.25 303 LEU A N 1
ATOM 2463 C CA . LEU A 1 303 ? -10.084 9.635 -0.704 1.00 89.25 303 LEU A CA 1
ATOM 2464 C C . LEU A 1 303 ? -9.782 11.133 -0.572 1.00 89.25 303 LEU A C 1
ATOM 2466 O O . LEU A 1 303 ? -8.961 11.657 -1.323 1.00 89.25 303 LEU A O 1
ATOM 2470 N N . LYS A 1 304 ? -10.363 11.811 0.427 1.00 93.50 304 LYS A N 1
ATOM 2471 C CA . LYS A 1 304 ? -10.084 13.227 0.716 1.00 93.50 304 LYS A CA 1
ATOM 2472 C C . LYS A 1 304 ? -8.609 13.475 1.009 1.00 93.50 304 LYS A C 1
ATOM 2474 O O . LYS A 1 304 ? -8.025 14.371 0.412 1.00 93.50 304 LYS A O 1
ATOM 2479 N N . ALA A 1 305 ? -7.990 12.695 1.891 1.00 93.12 305 ALA A N 1
ATOM 2480 C CA . ALA A 1 305 ? -6.581 12.872 2.244 1.00 93.12 305 ALA A CA 1
ATOM 2481 C C . ALA A 1 305 ? -5.637 12.621 1.056 1.00 93.12 305 ALA A C 1
ATOM 2483 O O . ALA A 1 305 ? -4.647 13.339 0.889 1.00 93.12 305 ALA A O 1
ATOM 2484 N N . ARG A 1 306 ? -5.962 11.645 0.198 1.00 90.56 306 ARG A N 1
ATOM 2485 C CA . ARG A 1 306 ? -5.228 11.380 -1.047 1.00 90.56 306 ARG A CA 1
ATOM 2486 C C . ARG A 1 306 ? -5.401 12.511 -2.061 1.00 90.56 306 ARG A C 1
ATOM 2488 O O . ARG A 1 306 ? -4.419 12.946 -2.651 1.00 90.56 306 ARG A O 1
ATOM 2495 N N . ILE A 1 307 ? -6.611 13.041 -2.223 1.00 92.50 307 ILE A N 1
ATOM 2496 C CA . ILE A 1 307 ? -6.868 14.231 -3.051 1.00 92.50 307 ILE A CA 1
ATOM 2497 C C . ILE A 1 307 ? -6.088 15.439 -2.522 1.00 92.50 307 ILE A C 1
ATOM 2499 O O . ILE A 1 307 ? -5.435 16.120 -3.304 1.00 92.50 307 ILE A O 1
ATOM 2503 N N . LEU A 1 308 ? -6.077 15.663 -1.206 1.00 94.56 308 LEU A N 1
ATOM 2504 C CA . LEU A 1 308 ? -5.295 16.737 -0.587 1.00 94.56 308 LEU A CA 1
ATOM 2505 C C . LEU A 1 308 ? -3.796 16.584 -0.832 1.00 94.56 308 LEU A C 1
ATOM 2507 O O . LEU A 1 308 ? -3.093 17.588 -0.929 1.00 94.56 308 LEU A O 1
ATOM 2511 N N . LEU A 1 309 ? -3.297 15.350 -0.944 1.00 92.69 309 LEU A N 1
ATOM 2512 C CA . LEU A 1 309 ? -1.908 15.111 -1.318 1.00 92.69 309 LEU A CA 1
ATOM 2513 C C . LEU A 1 309 ? -1.635 15.589 -2.747 1.00 92.69 309 LEU A C 1
ATOM 2515 O O . LEU A 1 309 ? -0.658 16.301 -2.956 1.00 92.69 309 LEU A O 1
ATOM 2519 N N . TYR A 1 310 ? -2.508 15.269 -3.708 1.00 89.75 310 TYR A N 1
ATOM 2520 C CA . TYR A 1 310 ? -2.397 15.792 -5.075 1.00 89.75 310 TYR A CA 1
ATOM 2521 C C . TYR A 1 310 ? -2.475 17.314 -5.132 1.00 89.75 310 TYR A C 1
ATOM 2523 O O . TYR A 1 310 ? -1.624 17.940 -5.759 1.00 89.75 310 TYR A O 1
ATOM 2531 N N . GLU A 1 311 ? -3.454 17.903 -4.447 1.00 90.75 311 GLU A N 1
ATOM 2532 C CA . GLU A 1 311 ? -3.615 19.357 -4.381 1.00 90.75 311 GLU A CA 1
ATOM 2533 C C . GLU A 1 311 ? -2.364 20.017 -3.793 1.00 90.75 311 GLU A C 1
ATOM 2535 O O . GLU A 1 311 ? -1.854 20.972 -4.365 1.00 90.75 311 GLU A O 1
ATOM 2540 N N . SER A 1 312 ? -1.787 19.445 -2.731 1.00 92.00 312 SER A N 1
ATOM 2541 C CA . SER A 1 312 ? -0.544 19.956 -2.136 1.00 92.00 312 SER A CA 1
ATOM 2542 C C . SER A 1 312 ? 0.642 19.885 -3.109 1.00 92.00 312 SER A C 1
ATOM 2544 O O . SER A 1 312 ? 1.496 20.768 -3.106 1.00 92.00 312 SER A O 1
ATOM 2546 N N . ILE A 1 313 ? 0.716 18.846 -3.952 1.00 88.81 313 ILE A N 1
ATOM 2547 C CA . ILE A 1 313 ? 1.756 18.720 -4.987 1.00 88.81 313 ILE A CA 1
ATOM 2548 C C . ILE A 1 313 ? 1.579 19.801 -6.064 1.00 88.81 313 ILE A C 1
ATOM 2550 O O . ILE A 1 313 ? 2.561 20.432 -6.451 1.00 88.81 313 ILE A O 1
ATOM 2554 N N . GLU A 1 314 ? 0.355 20.023 -6.548 1.00 85.50 314 GLU A N 1
ATOM 2555 C CA . GLU A 1 314 ? 0.059 21.055 -7.556 1.00 85.50 314 GLU A CA 1
ATOM 2556 C C . GLU A 1 314 ? 0.244 22.483 -7.016 1.00 85.50 314 GLU A C 1
ATOM 2558 O O . GLU A 1 314 ? 0.654 23.372 -7.762 1.00 85.50 314 GLU A O 1
ATOM 2563 N N . GLU A 1 315 ? -0.030 22.709 -5.728 1.00 88.62 315 GLU A N 1
ATOM 2564 C CA . GLU A 1 315 ? 0.182 23.995 -5.055 1.00 88.62 315 GLU A CA 1
ATOM 2565 C C . GLU A 1 315 ? 1.675 24.319 -4.888 1.00 88.62 315 GLU A C 1
ATOM 2567 O O . GLU A 1 315 ? 2.093 25.459 -5.098 1.00 88.62 315 GLU A O 1
ATOM 2572 N N . GLU A 1 316 ? 2.489 23.331 -4.511 1.00 87.56 316 GLU A N 1
ATOM 2573 C CA . GLU A 1 316 ? 3.904 23.543 -4.185 1.00 87.56 316 GLU A CA 1
ATOM 2574 C C . GLU A 1 316 ? 4.813 23.491 -5.432 1.00 87.56 316 GLU A C 1
ATOM 2576 O O . GLU A 1 316 ? 5.888 24.100 -5.443 1.00 87.56 316 GLU A O 1
ATOM 2581 N N . PHE A 1 317 ? 4.412 22.799 -6.510 1.00 85.81 317 PHE A N 1
ATOM 2582 C CA . PHE A 1 317 ? 5.256 22.607 -7.697 1.00 85.81 317 PHE A CA 1
ATOM 2583 C C . PHE A 1 317 ? 4.588 23.026 -9.001 1.00 85.81 317 PHE A C 1
ATOM 2585 O O . PHE A 1 317 ? 3.484 22.611 -9.336 1.00 85.81 317 PHE A O 1
ATOM 2592 N N . SER A 1 318 ? 5.338 23.765 -9.823 1.00 83.44 318 SER A N 1
ATOM 2593 C CA . SER A 1 318 ? 4.906 24.075 -11.182 1.00 83.44 318 SER A CA 1
ATOM 2594 C C . SER A 1 318 ? 4.810 22.811 -12.041 1.00 83.44 318 SER A C 1
ATOM 2596 O O . SER A 1 318 ? 5.627 21.892 -11.922 1.00 83.44 318 SER A O 1
ATOM 2598 N N . LEU A 1 319 ? 3.861 22.805 -12.983 1.00 79.69 319 LEU A N 1
ATOM 2599 C CA . LEU A 1 319 ? 3.686 21.708 -13.938 1.00 79.69 319 LEU A CA 1
ATOM 2600 C C . LEU A 1 319 ? 4.984 21.375 -14.692 1.00 79.69 319 LEU A C 1
ATOM 2602 O O . LEU A 1 319 ? 5.270 20.206 -14.926 1.00 79.69 319 LEU A O 1
ATOM 2606 N N . GLU A 1 320 ? 5.805 22.377 -15.014 1.00 82.94 320 GLU A N 1
ATOM 2607 C CA . GLU A 1 320 ? 7.087 22.170 -15.698 1.00 82.94 320 GLU A CA 1
ATOM 2608 C C . GLU A 1 320 ? 8.116 21.438 -14.820 1.00 82.94 320 GLU A C 1
ATOM 2610 O O . GLU A 1 320 ? 8.832 20.548 -15.291 1.00 82.94 320 GLU A O 1
ATOM 2615 N N . LYS A 1 321 ? 8.159 21.752 -13.518 1.00 82.88 321 LYS A N 1
ATOM 2616 C CA . LYS A 1 321 ? 9.010 21.035 -12.561 1.00 82.88 321 LYS A CA 1
ATOM 2617 C C . LYS A 1 321 ? 8.544 19.585 -12.414 1.00 82.88 321 LYS A C 1
ATOM 2619 O O . LYS A 1 321 ? 9.370 18.674 -12.458 1.00 82.88 321 LYS A O 1
ATOM 2624 N N . LEU A 1 322 ? 7.231 19.367 -12.297 1.00 80.62 322 LEU A N 1
ATOM 2625 C CA . LEU A 1 322 ? 6.622 18.032 -12.243 1.00 80.62 322 LEU A CA 1
ATOM 2626 C C . LEU A 1 322 ? 6.919 17.226 -13.519 1.00 80.62 322 LEU A C 1
ATOM 2628 O O . LEU A 1 322 ? 7.315 16.063 -13.437 1.00 80.62 322 LEU A O 1
ATOM 2632 N N . ARG A 1 323 ? 6.803 17.864 -14.691 1.00 79.50 323 ARG A N 1
ATOM 2633 C CA . ARG A 1 323 ? 7.140 17.303 -16.006 1.00 79.50 323 ARG A CA 1
ATOM 2634 C C . ARG A 1 323 ? 8.582 16.836 -16.069 1.00 79.50 323 ARG A C 1
ATOM 2636 O O . ARG A 1 323 ? 8.832 15.666 -16.360 1.00 79.50 323 ARG A O 1
ATOM 2643 N N . THR A 1 324 ? 9.511 17.727 -15.746 1.00 81.06 324 THR A N 1
ATOM 2644 C CA . THR A 1 324 ? 10.947 17.434 -15.758 1.00 81.06 324 THR A CA 1
ATOM 2645 C C . THR A 1 324 ? 11.275 16.271 -14.823 1.00 81.06 324 THR A C 1
ATOM 2647 O O . THR A 1 324 ? 11.962 15.330 -15.216 1.00 81.06 324 THR A O 1
ATOM 2650 N N . ALA A 1 325 ? 10.724 16.289 -13.608 1.00 79.81 325 ALA A N 1
ATOM 2651 C CA . ALA A 1 325 ? 10.953 15.252 -12.610 1.00 79.81 325 ALA A CA 1
ATOM 2652 C C . ALA A 1 325 ? 10.390 13.889 -13.024 1.00 79.81 325 ALA A C 1
ATOM 2654 O O . ALA A 1 325 ? 11.071 12.879 -12.871 1.00 79.81 325 ALA A O 1
ATOM 2655 N N . LYS A 1 326 ? 9.174 13.838 -13.583 1.00 79.81 326 LYS A N 1
ATOM 2656 C CA . LYS A 1 326 ? 8.576 12.583 -14.063 1.00 79.81 326 LYS A CA 1
ATOM 2657 C C . LYS A 1 326 ? 9.331 12.014 -15.257 1.00 79.81 326 LYS A C 1
ATOM 2659 O O . LYS A 1 326 ? 9.521 10.807 -15.334 1.00 79.81 326 LYS A O 1
ATOM 2664 N N . MET A 1 327 ? 9.750 12.862 -16.195 1.00 80.81 327 MET A N 1
ATOM 2665 C CA . MET A 1 327 ? 10.551 12.412 -17.333 1.00 80.81 327 MET A CA 1
ATOM 2666 C C . MET A 1 327 ? 11.888 11.840 -16.859 1.00 80.81 327 MET A C 1
ATOM 2668 O O . MET A 1 327 ? 12.267 10.749 -17.274 1.00 80.81 327 MET A O 1
ATOM 2672 N N . ALA A 1 328 ? 12.553 12.519 -15.920 1.00 79.50 328 ALA A N 1
ATOM 2673 C CA . ALA A 1 328 ? 13.770 12.014 -15.293 1.00 79.50 328 ALA A CA 1
ATOM 2674 C C . ALA A 1 328 ? 13.538 10.703 -14.524 1.00 79.50 328 ALA A C 1
ATOM 2676 O O . ALA A 1 328 ? 14.367 9.805 -14.607 1.00 79.50 328 ALA A O 1
ATOM 2677 N N . SER A 1 329 ? 12.412 10.563 -13.814 1.00 77.25 329 SER A N 1
ATOM 2678 C CA . SER A 1 329 ? 12.120 9.364 -13.021 1.00 77.25 329 SER A CA 1
ATOM 2679 C C . SER A 1 329 ? 11.722 8.150 -13.854 1.00 77.25 329 SER A C 1
ATOM 2681 O O . SER A 1 329 ? 11.898 7.027 -13.395 1.00 77.25 329 SER A O 1
ATOM 2683 N N . LEU A 1 330 ? 11.174 8.358 -15.051 1.00 79.12 330 LEU A N 1
ATOM 2684 C CA . LEU A 1 330 ? 10.827 7.296 -15.995 1.00 79.12 330 LEU A CA 1
ATOM 2685 C C . LEU A 1 330 ? 12.005 6.879 -16.876 1.00 79.12 330 LEU A C 1
ATOM 2687 O O . LEU A 1 330 ? 12.004 5.768 -17.411 1.00 79.12 330 LEU A O 1
ATOM 2691 N N . ARG A 1 331 ? 12.992 7.762 -17.056 1.00 77.19 331 ARG A N 1
ATOM 2692 C CA . ARG A 1 331 ? 14.193 7.442 -17.821 1.00 77.19 331 ARG A CA 1
ATOM 2693 C C . ARG A 1 331 ? 14.927 6.289 -17.141 1.00 77.19 331 ARG A C 1
ATOM 2695 O O . ARG A 1 331 ? 15.202 6.342 -15.948 1.00 77.19 331 ARG A O 1
ATOM 2702 N N . GLY A 1 332 ? 15.209 5.240 -17.906 1.00 74.31 332 GLY A N 1
ATOM 2703 C CA . GLY A 1 332 ? 15.902 4.060 -17.398 1.00 74.31 332 GLY A CA 1
ATOM 2704 C C . GLY A 1 332 ? 15.059 3.122 -16.523 1.00 74.31 332 GLY A C 1
ATOM 2705 O O . GLY A 1 332 ? 15.619 2.214 -15.915 1.00 74.31 332 GLY A O 1
ATOM 2706 N N . LYS A 1 333 ? 13.731 3.297 -16.450 1.00 82.81 333 LYS A N 1
ATOM 2707 C CA . LYS A 1 333 ? 12.850 2.401 -15.681 1.00 82.81 333 LYS A CA 1
ATOM 2708 C C . LYS A 1 333 ? 12.011 1.479 -16.551 1.00 82.81 333 LYS A C 1
ATOM 2710 O O . LYS A 1 333 ? 11.560 1.862 -17.631 1.00 82.81 333 LYS A O 1
ATOM 2715 N N . ILE A 1 334 ? 11.738 0.287 -16.021 1.00 85.75 334 ILE A N 1
ATOM 2716 C CA . ILE A 1 334 ? 10.799 -0.677 -16.592 1.00 85.75 334 ILE A CA 1
ATOM 2717 C C . ILE A 1 334 ? 9.465 -0.505 -15.869 1.00 85.75 334 ILE A C 1
ATOM 2719 O O . ILE A 1 334 ? 9.280 -0.938 -14.735 1.00 85.75 334 ILE A O 1
ATOM 2723 N N . VAL A 1 335 ? 8.510 0.151 -16.518 1.00 77.19 335 VAL A N 1
ATOM 2724 C CA . VAL A 1 335 ? 7.240 0.494 -15.876 1.00 77.19 335 VAL A CA 1
ATOM 2725 C C . VAL A 1 335 ? 6.222 -0.629 -15.996 1.00 77.19 335 VAL A C 1
ATOM 2727 O O . VAL A 1 335 ? 6.070 -1.261 -17.042 1.00 77.19 335 VAL A O 1
ATOM 2730 N N . ALA A 1 336 ? 5.467 -0.862 -14.926 1.00 68.88 336 ALA A N 1
ATOM 2731 C CA . ALA A 1 336 ? 4.245 -1.644 -15.022 1.00 68.88 336 ALA A CA 1
ATOM 2732 C C . ALA A 1 336 ? 3.176 -0.845 -15.783 1.00 68.88 336 ALA A C 1
ATOM 2734 O O . ALA A 1 336 ? 3.027 0.365 -15.595 1.00 68.88 336 ALA A O 1
ATOM 2735 N N . SER A 1 337 ? 2.390 -1.531 -16.606 1.00 61.59 337 SER A N 1
ATOM 2736 C CA . SER A 1 337 ? 1.226 -0.953 -17.282 1.00 61.59 337 SER A CA 1
ATOM 2737 C C . SER A 1 337 ? 0.076 -0.796 -16.287 1.00 61.59 337 SER A C 1
ATOM 2739 O O . SER A 1 337 ? -0.876 -1.566 -16.283 1.00 61.59 337 SER A O 1
ATOM 2741 N N . THR A 1 338 ? 0.169 0.188 -15.392 1.00 49.22 338 THR A N 1
ATOM 2742 C CA . THR A 1 338 ? -0.750 0.363 -14.250 1.00 49.22 338 THR A CA 1
ATOM 2743 C C . THR A 1 338 ? -2.181 0.778 -14.623 1.00 49.22 338 THR A C 1
ATOM 2745 O O . THR A 1 338 ? -3.020 0.918 -13.743 1.00 49.22 338 THR A O 1
ATOM 2748 N N . PHE A 1 339 ? -2.506 0.939 -15.908 1.00 49.56 339 PHE A N 1
ATOM 2749 C CA . PHE A 1 339 ? -3.762 1.566 -16.369 1.00 49.56 339 PHE A CA 1
ATOM 2750 C C . PHE A 1 339 ? -4.824 0.577 -16.859 1.00 49.56 339 PHE A C 1
ATOM 2752 O O . PHE A 1 339 ? -5.922 0.946 -17.286 1.00 49.56 339 PHE A O 1
ATOM 2759 N N . GLN A 1 340 ? -4.505 -0.704 -16.713 1.00 49.94 340 GLN A N 1
ATOM 2760 C CA . GLN A 1 340 ? -5.342 -1.821 -17.125 1.00 49.94 340 GLN A CA 1
ATOM 2761 C C . GLN A 1 340 ? -6.145 -2.402 -15.974 1.00 49.94 340 GLN A C 1
ATOM 2763 O O . GLN A 1 340 ? -6.806 -3.408 -16.171 1.00 49.94 340 GLN A O 1
ATOM 2768 N N . TYR A 1 341 ? -6.127 -1.756 -14.811 1.00 43.50 341 TYR A N 1
ATOM 2769 C CA . TYR A 1 341 ? -6.978 -2.071 -13.677 1.00 43.50 341 TYR A CA 1
ATOM 2770 C C . TYR A 1 341 ? -8.131 -1.059 -13.609 1.00 43.50 341 TYR A C 1
ATOM 2772 O O . TYR A 1 341 ? -7.969 0.113 -13.958 1.00 43.50 341 TYR A O 1
ATOM 2780 N N . ASP A 1 342 ? -9.327 -1.516 -13.257 1.00 44.03 342 ASP A N 1
ATOM 2781 C CA . ASP A 1 342 ? -10.448 -0.655 -12.907 1.00 44.03 342 ASP A CA 1
ATOM 2782 C C . ASP A 1 342 ? -10.190 0.035 -11.555 1.00 44.03 342 ASP A C 1
ATOM 2784 O O . ASP A 1 342 ? -9.190 -0.211 -10.878 1.00 44.03 342 ASP A O 1
ATOM 2788 N N . TYR A 1 343 ? -11.107 0.913 -11.158 1.00 36.22 343 TYR A N 1
ATOM 2789 C CA . TYR A 1 343 ? -11.046 1.649 -9.894 1.00 36.22 343 TYR A CA 1
ATOM 2790 C C . TYR A 1 343 ? -11.026 0.739 -8.648 1.00 36.22 343 TYR A C 1
ATOM 2792 O O . TYR A 1 343 ? -10.627 1.184 -7.578 1.00 36.22 343 TYR A O 1
ATOM 2800 N N . ASN A 1 344 ? -11.389 -0.544 -8.781 1.00 33.69 344 ASN A N 1
ATOM 2801 C CA . ASN A 1 344 ? -11.309 -1.545 -7.715 1.00 33.69 344 ASN A CA 1
ATOM 2802 C C . ASN A 1 344 ? -10.007 -2.360 -7.765 1.00 33.69 344 ASN A C 1
ATOM 2804 O O . ASN A 1 344 ? -9.923 -3.410 -7.122 1.00 33.69 344 ASN A O 1
ATOM 2808 N N . GLY A 1 345 ? -9.028 -1.957 -8.578 1.00 35.56 345 GLY A N 1
ATOM 2809 C CA . GLY A 1 345 ? -7.796 -2.715 -8.762 1.00 35.56 345 GLY A CA 1
ATOM 2810 C C . GLY A 1 345 ? -8.012 -4.054 -9.470 1.00 35.56 345 GLY A C 1
ATOM 2811 O O . GLY A 1 345 ? -7.193 -4.956 -9.304 1.00 35.56 345 GLY A O 1
ATOM 2812 N N . LYS A 1 346 ? -9.095 -4.226 -10.245 1.00 39.78 346 LYS A N 1
ATOM 2813 C CA . LYS A 1 346 ? -9.336 -5.442 -11.041 1.00 39.78 346 LYS A CA 1
ATOM 2814 C C . LYS A 1 346 ? -8.912 -5.235 -12.485 1.00 39.78 346 LYS A C 1
ATOM 2816 O O . LYS A 1 346 ? -9.285 -4.226 -13.071 1.00 39.78 346 LYS A O 1
ATOM 2821 N N . PRO A 1 347 ? -8.199 -6.181 -13.105 1.00 46.50 347 PRO A N 1
ATOM 2822 C CA . PRO A 1 347 ? -7.795 -6.040 -14.495 1.00 46.50 347 PRO A CA 1
ATOM 2823 C C . PRO A 1 347 ? -9.039 -5.905 -15.394 1.00 46.50 347 PRO A C 1
ATOM 2825 O O . PRO A 1 347 ? -9.947 -6.739 -15.350 1.00 46.50 347 PRO A O 1
ATOM 2828 N N . LYS A 1 348 ? -9.088 -4.845 -16.210 1.00 50.16 348 LYS A N 1
ATOM 2829 C CA . LYS A 1 348 ? -10.122 -4.560 -17.220 1.00 50.16 348 LYS A CA 1
ATOM 2830 C C . LYS A 1 348 ? -10.233 -5.697 -18.243 1.00 50.16 348 LYS A C 1
ATOM 2832 O O . LYS A 1 348 ? -11.318 -5.931 -18.765 1.00 50.16 348 LYS A O 1
ATOM 2837 N N . ASP A 1 349 ? -9.141 -6.429 -18.481 1.00 52.41 349 ASP A N 1
ATOM 2838 C CA . ASP A 1 349 ? -9.109 -7.663 -19.268 1.00 52.41 349 ASP A CA 1
ATOM 2839 C C . ASP A 1 349 ? -8.392 -8.784 -18.489 1.00 52.41 349 ASP A C 1
ATOM 2841 O O . ASP A 1 349 ? -7.231 -8.658 -18.103 1.00 52.41 349 ASP A O 1
ATOM 2845 N N . LYS A 1 350 ? -9.087 -9.906 -18.258 1.00 43.31 350 LYS A N 1
ATOM 2846 C CA . LYS A 1 350 ? -8.596 -11.036 -17.446 1.00 43.31 350 LYS A CA 1
ATOM 2847 C C . LYS A 1 350 ? -7.451 -11.821 -18.098 1.00 43.31 350 LYS A C 1
ATOM 2849 O O . LYS A 1 350 ? -6.829 -12.633 -17.421 1.00 43.31 350 LYS A O 1
ATOM 2854 N N . ASN A 1 351 ? -7.174 -11.612 -19.387 1.00 44.44 351 ASN A N 1
ATOM 2855 C CA . ASN A 1 351 ? -6.107 -12.317 -20.113 1.00 44.44 351 ASN A CA 1
ATOM 2856 C C . ASN A 1 351 ? -4.768 -11.554 -20.147 1.00 44.44 351 ASN A C 1
ATOM 2858 O O . ASN A 1 351 ? -3.824 -12.005 -20.798 1.00 44.44 351 ASN A O 1
ATOM 2862 N N . PHE A 1 352 ? -4.686 -10.397 -19.485 1.00 49.72 352 PHE A N 1
ATOM 2863 C CA . PHE A 1 352 ? -3.631 -9.406 -19.715 1.00 49.72 352 PHE A CA 1
ATOM 2864 C C . PHE A 1 352 ? -2.481 -9.429 -18.690 1.00 49.72 352 PHE A C 1
ATOM 2866 O O . PHE A 1 352 ? -1.403 -8.901 -18.955 1.00 49.72 352 PHE A O 1
ATOM 2873 N N . GLU A 1 353 ? -2.670 -10.082 -17.541 1.00 51.88 353 GLU A N 1
ATOM 2874 C CA . GLU A 1 353 ? -1.772 -10.003 -16.372 1.00 51.88 353 GLU A CA 1
ATOM 2875 C C . GLU A 1 353 ? -0.478 -10.834 -16.464 1.00 51.88 353 GLU A C 1
ATOM 2877 O O . GLU A 1 353 ? 0.248 -10.973 -15.482 1.00 51.88 353 GLU A O 1
ATOM 2882 N N . LEU A 1 354 ? -0.131 -11.381 -17.629 1.00 59.53 354 LEU A N 1
ATOM 2883 C CA . LEU A 1 354 ? 1.002 -12.306 -17.765 1.00 59.53 354 LEU A CA 1
ATOM 2884 C C . LEU A 1 354 ? 2.337 -11.570 -17.970 1.00 59.53 354 LEU A C 1
ATOM 2886 O O . LEU A 1 354 ? 3.122 -11.874 -18.862 1.00 59.53 354 LEU A O 1
ATOM 2890 N N . GLY A 1 355 ? 2.611 -10.578 -17.122 1.00 66.00 355 GLY A N 1
ATOM 2891 C CA . GLY A 1 355 ? 3.942 -9.979 -17.028 1.00 66.00 355 GLY A CA 1
ATOM 2892 C C . GLY A 1 355 ? 4.280 -8.893 -18.040 1.00 66.00 355 GLY A C 1
ATOM 2893 O O . GLY A 1 355 ? 5.455 -8.679 -18.336 1.00 66.00 355 GLY A O 1
ATOM 2894 N N . GLN A 1 356 ? 3.285 -8.182 -18.559 1.00 78.81 356 GLN A N 1
ATOM 2895 C CA . GLN A 1 356 ? 3.543 -7.064 -19.462 1.00 78.81 356 GLN A CA 1
ATOM 2896 C C . GLN A 1 356 ? 4.215 -5.883 -18.743 1.00 78.81 356 GLN A C 1
ATOM 2898 O O . GLN A 1 356 ? 3.902 -5.574 -17.585 1.00 78.81 356 GLN A O 1
ATOM 2903 N N . ARG A 1 357 ? 5.164 -5.240 -19.423 1.00 87.06 357 ARG A N 1
ATOM 2904 C CA . ARG A 1 357 ? 5.960 -4.103 -18.953 1.00 87.06 357 ARG A CA 1
ATOM 2905 C C . ARG A 1 357 ? 6.247 -3.138 -20.094 1.00 87.06 357 ARG A C 1
ATOM 2907 O O . ARG A 1 357 ? 6.265 -3.528 -21.256 1.00 87.06 357 ARG A O 1
ATOM 2914 N N . GLY A 1 358 ? 6.517 -1.888 -19.735 1.00 88.50 358 GLY A N 1
ATOM 2915 C CA . GLY A 1 358 ? 6.831 -0.818 -20.665 1.00 88.50 358 GLY A CA 1
ATOM 2916 C C . GLY A 1 358 ? 8.229 -0.239 -20.465 1.00 88.50 358 GLY A C 1
ATOM 2917 O O . GLY A 1 358 ? 8.703 -0.110 -19.340 1.00 88.50 358 GLY A O 1
ATOM 2918 N N . LEU A 1 359 ? 8.848 0.188 -21.559 1.00 90.12 359 LEU A N 1
ATOM 2919 C CA . LEU A 1 359 ? 9.979 1.117 -21.572 1.00 90.12 359 LEU A CA 1
ATOM 2920 C C . LEU A 1 359 ? 9.530 2.426 -22.220 1.00 90.12 359 LEU A C 1
ATOM 2922 O O . LEU A 1 359 ? 8.804 2.402 -23.214 1.00 90.12 359 LEU A O 1
ATOM 2926 N N . CYS A 1 360 ? 9.965 3.563 -21.680 1.00 89.44 360 CYS A N 1
ATOM 2927 C CA . CYS A 1 360 ? 9.623 4.893 -22.188 1.00 89.44 360 CYS A CA 1
ATOM 2928 C C . CYS A 1 360 ? 10.870 5.557 -22.803 1.00 89.44 360 CYS A C 1
ATOM 2930 O O . CYS A 1 360 ? 11.616 6.200 -22.067 1.00 89.44 360 CYS A O 1
ATOM 2932 N N . PRO A 1 361 ? 11.110 5.439 -24.127 1.00 88.50 361 PRO A N 1
ATOM 2933 C CA . PRO A 1 361 ? 12.304 6.004 -24.765 1.00 88.50 361 PRO A CA 1
ATOM 2934 C C . PRO A 1 361 ? 12.382 7.536 -24.725 1.00 88.50 361 PRO A C 1
ATOM 2936 O O . PRO A 1 361 ? 13.473 8.091 -24.771 1.00 88.50 361 PRO A O 1
ATOM 2939 N N . MET A 1 362 ? 11.234 8.225 -24.676 1.00 87.69 362 MET A N 1
ATOM 2940 C CA . MET A 1 362 ? 11.137 9.695 -24.637 1.00 87.69 362 MET A CA 1
ATOM 2941 C C . MET A 1 362 ? 11.896 10.405 -25.765 1.00 87.69 362 MET A C 1
ATOM 2943 O O . MET A 1 362 ? 12.604 11.388 -25.548 1.00 87.69 362 MET A O 1
ATOM 2947 N N . ASN A 1 363 ? 11.736 9.911 -26.989 1.00 88.12 363 ASN A N 1
ATOM 2948 C CA . ASN A 1 363 ? 12.345 10.490 -28.183 1.00 88.12 363 ASN A CA 1
ATOM 2949 C C . ASN A 1 363 ? 11.260 10.981 -29.160 1.00 88.12 363 ASN A C 1
ATOM 2951 O O . ASN A 1 363 ? 10.074 10.987 -28.839 1.00 88.12 363 ASN A O 1
ATOM 2955 N N . LYS A 1 364 ? 11.649 11.438 -30.357 1.00 89.44 364 LYS A N 1
ATOM 2956 C CA . LYS A 1 364 ? 10.682 11.938 -31.354 1.00 89.44 364 LYS A CA 1
ATOM 2957 C C . LYS A 1 364 ? 9.670 10.877 -31.802 1.00 89.44 364 LYS A C 1
ATOM 2959 O O . LYS A 1 364 ? 8.552 11.236 -32.147 1.00 89.44 364 LYS A O 1
ATOM 2964 N N . GLU A 1 365 ? 10.072 9.609 -31.828 1.00 90.81 365 GLU A N 1
ATOM 2965 C CA . GLU A 1 365 ? 9.210 8.483 -32.199 1.00 90.81 365 GLU A CA 1
ATOM 2966 C C . GLU A 1 365 ? 8.307 8.057 -31.035 1.00 90.81 365 GLU A C 1
ATOM 2968 O O . GLU A 1 365 ? 7.153 7.698 -31.252 1.00 90.81 365 GLU A O 1
ATOM 2973 N N . PHE A 1 366 ? 8.819 8.161 -29.806 1.00 90.12 366 PHE A N 1
ATOM 2974 C CA . PHE A 1 366 ? 8.114 7.858 -28.567 1.00 90.12 366 PHE A CA 1
ATOM 2975 C C . PHE A 1 366 ? 7.987 9.107 -27.680 1.00 90.12 366 PHE A C 1
ATOM 2977 O O . PHE A 1 366 ? 8.684 9.213 -26.661 1.00 90.12 366 PHE A O 1
ATOM 2984 N N . PRO A 1 367 ? 7.127 10.077 -28.050 1.00 89.06 367 PRO A N 1
ATOM 2985 C CA . PRO A 1 367 ? 6.919 11.280 -27.258 1.00 89.06 367 PRO A CA 1
ATOM 2986 C C . PRO A 1 367 ? 6.261 10.966 -25.909 1.00 89.06 367 PRO A C 1
ATOM 2988 O O . PRO A 1 367 ? 5.443 10.047 -25.779 1.00 89.06 367 PRO A O 1
ATOM 2991 N N . TYR A 1 368 ? 6.596 11.776 -24.904 1.00 85.44 368 TYR A N 1
ATOM 2992 C CA . TYR A 1 368 ? 6.000 11.697 -23.576 1.00 85.44 368 TYR A CA 1
ATOM 2993 C C . TYR A 1 368 ? 5.664 13.091 -23.036 1.00 85.44 368 TYR A C 1
ATOM 2995 O O . TYR A 1 368 ? 6.547 13.933 -22.852 1.00 85.44 368 TYR A O 1
ATOM 3003 N N . ASP A 1 369 ? 4.385 13.310 -22.743 1.00 80.50 369 ASP A N 1
ATOM 3004 C CA . ASP A 1 369 ? 3.866 14.471 -22.027 1.00 80.50 369 ASP A CA 1
ATOM 3005 C C . ASP A 1 369 ? 2.924 14.006 -20.909 1.00 80.50 369 ASP A C 1
ATOM 3007 O O . ASP A 1 369 ? 2.027 13.201 -21.147 1.00 80.50 369 ASP A O 1
ATOM 3011 N N . ILE A 1 370 ? 3.108 14.505 -19.683 1.00 74.12 370 ILE A N 1
ATOM 3012 C CA . ILE A 1 370 ? 2.302 14.097 -18.522 1.00 74.12 370 ILE A CA 1
ATOM 3013 C C . ILE A 1 370 ? 0.803 14.309 -18.784 1.00 74.12 370 ILE A C 1
ATOM 3015 O O . ILE A 1 370 ? -0.000 13.438 -18.429 1.00 74.12 370 ILE A O 1
ATOM 3019 N N . THR A 1 371 ? 0.448 15.427 -19.421 1.00 71.38 371 THR A N 1
ATOM 3020 C CA . THR A 1 371 ? -0.941 15.850 -19.661 1.00 71.38 371 THR A CA 1
ATOM 3021 C C . THR A 1 371 ? -1.436 15.543 -21.075 1.00 71.38 371 THR A C 1
ATOM 3023 O O . THR A 1 371 ? -2.609 15.769 -21.366 1.00 71.38 371 THR A O 1
ATOM 3026 N N . GLY A 1 372 ? -0.564 15.031 -21.948 1.00 77.25 372 GLY A N 1
ATOM 3027 C CA . GLY A 1 372 ? -0.832 14.858 -23.373 1.00 77.25 372 GLY A CA 1
ATOM 3028 C C . GLY A 1 372 ? -0.527 13.450 -23.874 1.00 77.25 372 GLY A C 1
ATOM 3029 O O . GLY A 1 372 ? -0.908 12.449 -23.263 1.00 77.25 372 GLY A O 1
ATOM 3030 N N . LEU A 1 373 ? 0.144 13.386 -25.027 1.00 85.25 373 LEU A N 1
ATOM 3031 C CA . LEU A 1 373 ? 0.517 12.138 -25.682 1.00 85.25 373 LEU A CA 1
ATOM 3032 C C . LEU A 1 373 ? 1.609 11.414 -24.889 1.00 85.25 373 LEU A C 1
ATOM 3034 O O . LEU A 1 373 ? 2.683 11.964 -24.638 1.00 85.25 373 LEU A O 1
ATOM 3038 N N . ARG A 1 374 ? 1.342 10.162 -24.526 1.00 85.00 374 ARG A N 1
ATOM 3039 C CA . ARG A 1 374 ? 2.281 9.302 -23.797 1.00 85.00 374 ARG A CA 1
ATOM 3040 C C . ARG A 1 374 ? 2.462 8.018 -24.567 1.00 85.00 374 ARG A C 1
ATOM 3042 O O . ARG A 1 374 ? 1.482 7.334 -24.843 1.00 85.00 374 ARG A O 1
ATOM 3049 N N . THR A 1 375 ? 3.705 7.684 -24.875 1.00 88.06 375 THR A N 1
ATOM 3050 C CA . THR A 1 375 ? 4.025 6.469 -25.619 1.00 88.06 375 THR A CA 1
ATOM 3051 C C . THR A 1 375 ? 5.061 5.629 -24.891 1.00 88.06 375 THR A C 1
ATOM 3053 O O . THR A 1 375 ? 5.910 6.146 -24.158 1.00 88.06 375 THR A O 1
ATOM 3056 N N . SER A 1 376 ? 4.977 4.317 -25.080 1.00 89.38 376 SER A N 1
ATOM 3057 C CA . SER A 1 376 ? 5.964 3.369 -24.575 1.00 89.38 376 SER A CA 1
ATOM 3058 C C . SER A 1 376 ? 6.106 2.172 -25.512 1.00 89.38 376 SER A C 1
ATOM 3060 O O . SER A 1 376 ? 5.219 1.864 -26.314 1.00 89.38 376 SER A O 1
ATOM 3062 N N . ILE A 1 377 ? 7.238 1.487 -25.398 1.00 92.56 377 ILE A N 1
ATOM 3063 C CA . ILE A 1 377 ? 7.432 0.152 -25.956 1.00 92.56 377 ILE A CA 1
ATOM 3064 C C . ILE A 1 377 ? 6.913 -0.827 -24.911 1.00 92.56 377 ILE A C 1
ATOM 3066 O O . ILE A 1 377 ? 7.483 -0.911 -23.827 1.00 92.56 377 ILE A O 1
ATOM 3070 N N . GLN A 1 378 ? 5.830 -1.535 -25.215 1.00 90.62 378 GLN A N 1
ATOM 3071 C CA . GLN A 1 378 ? 5.281 -2.577 -24.347 1.00 90.62 378 GLN A CA 1
ATOM 3072 C C . GLN A 1 378 ? 5.814 -3.938 -24.753 1.00 90.62 378 GLN A C 1
ATOM 3074 O O . GLN A 1 378 ? 5.921 -4.230 -25.942 1.00 90.62 378 GLN A O 1
ATOM 3079 N N . PHE A 1 379 ? 6.100 -4.786 -23.778 1.00 90.69 379 PHE A N 1
ATOM 3080 C CA . PHE A 1 379 ? 6.548 -6.151 -24.000 1.00 90.69 379 PHE A CA 1
ATOM 3081 C C . PHE A 1 379 ? 6.091 -7.083 -22.879 1.00 90.69 379 PHE A C 1
ATOM 3083 O O . PHE A 1 379 ? 5.782 -6.639 -21.776 1.00 90.69 379 PHE A O 1
ATOM 3090 N N . GLY A 1 380 ? 6.048 -8.382 -23.153 1.00 88.69 380 GLY A N 1
ATOM 3091 C CA . GLY A 1 380 ? 5.736 -9.417 -22.168 1.00 88.69 380 GLY A CA 1
ATOM 3092 C C . GLY A 1 380 ? 4.964 -10.585 -22.759 1.00 88.69 380 GLY A C 1
ATOM 3093 O O . GLY A 1 380 ? 4.795 -10.683 -23.975 1.00 88.69 380 GLY A O 1
ATOM 3094 N N . MET A 1 381 ? 4.499 -11.490 -21.897 1.00 83.56 381 MET A N 1
ATOM 3095 C CA . MET A 1 381 ? 3.773 -12.675 -22.342 1.00 83.56 381 MET A CA 1
ATOM 3096 C C . MET A 1 381 ? 2.291 -12.362 -22.564 1.00 83.56 381 MET A C 1
ATOM 3098 O O . MET A 1 381 ? 1.637 -11.712 -21.748 1.00 83.56 381 MET A O 1
ATOM 3102 N N . VAL A 1 382 ? 1.747 -12.850 -23.676 1.00 79.25 382 VAL A N 1
ATOM 3103 C CA . VAL A 1 382 ? 0.352 -12.637 -24.075 1.00 79.25 382 VAL A CA 1
ATOM 3104 C C . VAL A 1 382 ? -0.289 -13.975 -24.431 1.00 79.25 382 VAL A C 1
ATOM 3106 O O . VAL A 1 382 ? 0.310 -14.805 -25.121 1.00 79.25 382 VAL A O 1
ATOM 3109 N N . MET A 1 383 ? -1.525 -14.194 -23.975 1.00 72.19 383 MET A N 1
ATOM 3110 C CA . MET A 1 383 ? -2.318 -15.357 -24.378 1.00 72.19 383 MET A CA 1
ATOM 3111 C C . MET A 1 383 ? -2.810 -15.191 -25.815 1.00 72.19 383 MET A C 1
ATOM 3113 O O . MET A 1 383 ? -3.603 -14.298 -26.111 1.00 72.19 383 MET A O 1
ATOM 3117 N N . ARG A 1 384 ? -2.406 -16.096 -26.709 1.00 63.81 384 ARG A N 1
ATOM 3118 C CA . ARG A 1 384 ? -2.946 -16.200 -28.069 1.00 63.81 384 ARG A CA 1
ATOM 3119 C C . ARG A 1 384 ? -3.638 -17.547 -28.231 1.00 63.81 384 ARG A C 1
ATOM 3121 O O . ARG A 1 384 ? -3.001 -18.584 -28.403 1.00 63.81 384 ARG A O 1
ATOM 3128 N N . GLY A 1 385 ? -4.966 -17.546 -28.149 1.00 70.50 385 GLY A N 1
ATOM 3129 C CA . GLY A 1 385 ? -5.738 -18.787 -28.114 1.00 70.50 385 GLY A CA 1
ATOM 3130 C C . GLY A 1 385 ? -5.434 -19.586 -26.842 1.00 70.50 385 GLY A C 1
ATOM 3131 O O . GLY A 1 385 ? -5.793 -19.156 -25.752 1.00 70.50 385 GLY A O 1
ATOM 3132 N N . LYS A 1 386 ? -4.786 -20.750 -26.980 1.00 72.44 386 LYS A N 1
ATOM 3133 C CA . LYS A 1 386 ? -4.388 -21.618 -25.851 1.00 72.44 386 LYS A CA 1
ATOM 3134 C C . LYS A 1 386 ? -2.882 -21.606 -25.554 1.00 72.44 386 LYS A C 1
ATOM 3136 O O . LYS A 1 386 ? -2.450 -22.346 -24.678 1.00 72.44 386 LYS A O 1
ATOM 3141 N N . SER A 1 387 ? -2.094 -20.818 -26.285 1.00 72.62 387 SER A N 1
ATOM 3142 C CA . SER A 1 387 ? -0.638 -20.736 -26.124 1.00 72.62 387 SER A CA 1
ATOM 3143 C C . SER A 1 387 ? -0.214 -19.369 -25.603 1.00 72.62 387 SER A C 1
ATOM 3145 O O . SER A 1 387 ? -0.766 -18.348 -26.018 1.00 72.62 387 SER A O 1
ATOM 3147 N N . LEU A 1 388 ? 0.795 -19.369 -24.740 1.00 77.44 388 LEU A N 1
ATOM 3148 C CA . LEU A 1 388 ? 1.469 -18.172 -24.263 1.00 77.44 388 LEU A CA 1
ATOM 3149 C C . LEU A 1 388 ? 2.613 -17.825 -25.224 1.00 77.44 388 LEU A C 1
ATOM 3151 O O . LEU A 1 388 ? 3.353 -18.723 -25.616 1.00 77.44 388 LEU A O 1
ATOM 3155 N N . ALA A 1 389 ? 2.749 -16.559 -25.612 1.00 82.38 389 ALA A N 1
ATOM 3156 C CA . ALA A 1 389 ? 3.841 -16.103 -26.473 1.00 82.38 389 ALA A CA 1
ATOM 3157 C C . ALA A 1 389 ? 4.369 -14.744 -26.010 1.00 82.38 389 ALA A C 1
ATOM 3159 O O . ALA A 1 389 ? 3.579 -13.886 -25.607 1.00 82.38 389 ALA A O 1
ATOM 3160 N N . PHE A 1 390 ? 5.683 -14.538 -26.103 1.00 87.25 390 PHE A N 1
ATOM 3161 C CA . PHE A 1 390 ? 6.282 -13.231 -25.852 1.00 87.25 390 PHE A CA 1
ATOM 3162 C C . PHE A 1 390 ? 5.953 -12.277 -27.008 1.00 87.25 390 PHE A C 1
ATOM 3164 O O . PHE A 1 390 ? 6.009 -12.654 -28.182 1.00 87.25 390 PHE A O 1
ATOM 3171 N N . ARG A 1 391 ? 5.578 -11.038 -26.690 1.00 89.25 391 ARG A N 1
ATOM 3172 C CA . ARG A 1 391 ? 5.281 -9.988 -27.669 1.00 89.25 391 ARG A CA 1
ATOM 3173 C C . ARG A 1 391 ? 5.978 -8.693 -27.292 1.00 89.25 391 ARG A C 1
ATOM 3175 O O . ARG A 1 391 ? 6.218 -8.431 -26.119 1.00 89.25 391 ARG A O 1
ATOM 3182 N N . ILE A 1 392 ? 6.240 -7.878 -28.307 1.00 92.69 392 ILE A N 1
ATOM 3183 C CA . ILE A 1 392 ? 6.681 -6.490 -28.190 1.00 92.69 392 ILE A CA 1
ATOM 3184 C C . ILE A 1 392 ? 5.795 -5.626 -29.090 1.00 92.69 392 ILE A C 1
ATOM 3186 O O . ILE A 1 392 ? 5.309 -6.089 -30.124 1.00 92.69 392 ILE A O 1
ATOM 3190 N N . GLY A 1 393 ? 5.506 -4.402 -28.679 1.00 92.31 393 GLY A N 1
ATOM 3191 C CA . GLY A 1 393 ? 4.555 -3.537 -29.359 1.00 92.31 393 GLY A CA 1
ATOM 3192 C C . GLY A 1 393 ? 4.665 -2.088 -28.925 1.00 92.31 393 GLY A C 1
ATOM 3193 O O . GLY A 1 393 ? 5.478 -1.723 -28.074 1.00 92.31 393 GLY A O 1
ATOM 3194 N N . ARG A 1 394 ? 3.822 -1.255 -29.526 1.00 91.56 394 ARG A N 1
ATOM 3195 C CA . ARG A 1 394 ? 3.713 0.164 -29.199 1.00 91.56 394 ARG A CA 1
ATOM 3196 C C . ARG A 1 394 ? 2.446 0.422 -28.421 1.00 91.56 394 ARG A C 1
ATOM 3198 O O . ARG A 1 394 ? 1.367 -0.027 -28.807 1.00 91.56 394 ARG A O 1
ATOM 3205 N N . PHE A 1 395 ? 2.596 1.179 -27.352 1.00 87.56 395 PHE A N 1
ATOM 3206 C CA . PHE A 1 395 ? 1.492 1.653 -26.551 1.00 87.56 395 PHE A CA 1
ATOM 3207 C C . PHE A 1 395 ? 1.413 3.161 -26.615 1.00 87.56 395 PHE A C 1
ATOM 3209 O O . PHE A 1 395 ? 2.431 3.847 -26.526 1.00 87.56 395 PHE A O 1
ATOM 3216 N N . GLU A 1 396 ? 0.194 3.653 -26.752 1.00 86.50 396 GLU A N 1
ATOM 3217 C CA . GLU A 1 396 ? -0.116 5.064 -26.853 1.00 86.50 396 GLU A CA 1
ATOM 3218 C C . GLU A 1 396 ? -1.292 5.404 -25.945 1.00 86.50 396 GLU A C 1
ATOM 3220 O O . GLU A 1 396 ? -2.277 4.667 -25.871 1.00 86.50 396 GLU A O 1
ATOM 3225 N N . ILE A 1 397 ? -1.190 6.553 -25.281 1.00 80.81 397 ILE A N 1
ATOM 3226 C CA . ILE A 1 397 ? -2.307 7.187 -24.597 1.00 80.81 397 ILE A CA 1
ATOM 3227 C C . ILE A 1 397 ? -2.449 8.615 -25.096 1.00 80.81 397 ILE A C 1
ATOM 3229 O O . ILE A 1 397 ? -1.516 9.414 -24.960 1.00 80.81 397 ILE A O 1
ATOM 3233 N N . LYS A 1 398 ? -3.647 8.948 -25.573 1.00 81.75 398 LYS A N 1
ATOM 3234 C CA . LYS A 1 398 ? -4.019 10.293 -26.009 1.00 81.75 398 LYS A CA 1
ATOM 3235 C C . LYS A 1 398 ? -5.469 10.581 -25.636 1.00 81.75 398 LYS A C 1
ATOM 3237 O O . LYS A 1 398 ? -6.333 9.757 -25.888 1.00 81.75 398 LYS A O 1
ATOM 3242 N N . ASP A 1 399 ? -5.740 11.730 -25.014 1.00 69.12 399 ASP A N 1
ATOM 3243 C CA . ASP A 1 399 ? -7.102 12.236 -24.756 1.00 69.12 399 ASP A CA 1
ATOM 3244 C C . ASP A 1 399 ? -8.092 11.216 -24.136 1.00 69.12 399 ASP A C 1
ATOM 3246 O O . ASP A 1 399 ? -9.302 11.338 -24.313 1.00 69.12 399 ASP A O 1
ATOM 3250 N N . LYS A 1 400 ? -7.573 10.266 -23.330 1.00 64.62 400 LYS A N 1
ATOM 3251 C CA . LYS A 1 400 ? -8.254 9.128 -22.652 1.00 64.62 400 LYS A CA 1
ATOM 3252 C C . LYS A 1 400 ? -8.379 7.829 -23.458 1.00 64.62 400 LYS A C 1
ATOM 3254 O O . LYS A 1 400 ? -8.824 6.834 -22.890 1.00 64.62 400 LYS A O 1
ATOM 3259 N N . GLU A 1 401 ? -7.977 7.809 -24.719 1.00 71.19 401 GLU A N 1
ATOM 3260 C CA . GLU A 1 401 ? -7.907 6.586 -25.514 1.00 71.19 401 GLU A CA 1
ATOM 3261 C C . GLU A 1 401 ? -6.558 5.903 -25.306 1.00 71.19 401 GLU A C 1
ATOM 3263 O O . GLU A 1 401 ? -5.503 6.541 -25.341 1.00 71.19 401 GLU A O 1
ATOM 3268 N N . GLU A 1 402 ? -6.608 4.598 -25.056 1.00 75.94 402 GLU A N 1
ATOM 3269 C CA . GLU A 1 402 ? -5.435 3.752 -24.880 1.00 75.94 402 GLU A CA 1
ATOM 3270 C C . GLU A 1 402 ? -5.372 2.787 -26.056 1.00 75.94 402 GLU A C 1
ATOM 3272 O O . GLU A 1 402 ? -6.313 2.031 -26.303 1.00 75.94 402 GLU A O 1
ATOM 3277 N N . THR A 1 403 ? -4.259 2.808 -26.779 1.00 81.88 403 THR A N 1
ATOM 3278 C CA . THR A 1 403 ? -4.048 1.931 -27.927 1.00 81.88 403 THR A CA 1
ATOM 3279 C C . THR A 1 403 ? -2.799 1.105 -27.688 1.00 81.88 403 THR A C 1
ATOM 3281 O O . THR A 1 403 ? -1.714 1.651 -27.502 1.00 81.88 403 THR A O 1
ATOM 3284 N N . LEU A 1 404 ? -2.945 -0.219 -27.706 1.00 84.81 404 LEU A N 1
ATOM 3285 C CA . LEU A 1 404 ? -1.823 -1.149 -27.742 1.00 84.81 404 LEU A CA 1
ATOM 3286 C C . LEU A 1 404 ? -1.815 -1.869 -29.084 1.00 84.81 404 LEU A C 1
ATOM 3288 O O . LEU A 1 404 ? -2.766 -2.575 -29.419 1.00 84.81 404 LEU A O 1
ATOM 3292 N N . VAL A 1 405 ? -0.723 -1.719 -29.825 1.00 87.62 405 VAL A N 1
ATOM 3293 C CA . VAL A 1 405 ? -0.506 -2.402 -31.100 1.00 87.62 405 VAL A CA 1
ATOM 3294 C C . VAL A 1 405 ? 0.710 -3.306 -30.962 1.00 87.62 405 VAL A C 1
ATOM 3296 O O . VAL A 1 405 ? 1.843 -2.832 -30.860 1.00 87.62 405 VAL A O 1
ATOM 3299 N N . TRP A 1 406 ? 0.475 -4.617 -30.944 1.00 89.19 406 TRP A N 1
ATOM 3300 C CA . TRP A 1 406 ? 1.546 -5.610 -30.982 1.00 89.19 406 TRP A CA 1
ATOM 3301 C C . TRP A 1 406 ? 2.211 -5.626 -32.359 1.00 89.19 406 TRP A C 1
ATOM 3303 O O . TRP A 1 406 ? 1.532 -5.537 -33.381 1.00 89.19 406 TRP A O 1
ATOM 3313 N N . ALA A 1 407 ? 3.536 -5.747 -32.389 1.00 92.12 407 ALA A N 1
ATOM 3314 C CA . ALA A 1 407 ? 4.266 -5.909 -33.635 1.00 92.12 407 ALA A CA 1
ATOM 3315 C C . ALA A 1 407 ? 4.035 -7.325 -34.184 1.00 92.12 407 ALA A C 1
ATOM 3317 O O . ALA A 1 407 ? 4.349 -8.320 -33.528 1.00 92.12 407 ALA A O 1
ATOM 3318 N N . ASP A 1 408 ? 3.480 -7.407 -35.393 1.00 88.19 408 ASP A N 1
ATOM 3319 C CA . ASP A 1 408 ? 3.197 -8.678 -36.072 1.00 88.19 408 ASP A CA 1
ATOM 3320 C C . ASP A 1 408 ? 4.138 -8.945 -37.259 1.00 88.19 408 ASP A C 1
ATOM 3322 O O . ASP A 1 408 ? 4.191 -10.072 -37.757 1.00 88.19 408 ASP A O 1
ATOM 3326 N N . LYS A 1 409 ? 4.893 -7.933 -37.709 1.00 93.25 409 LYS A N 1
ATOM 3327 C CA . LYS A 1 409 ? 5.884 -8.055 -38.785 1.00 93.25 409 LYS A CA 1
ATOM 3328 C C . LYS A 1 409 ? 7.304 -8.166 -38.214 1.00 93.25 409 LYS A C 1
ATOM 3330 O O . LYS A 1 409 ? 7.617 -7.434 -37.272 1.00 93.25 409 LYS A O 1
ATOM 3335 N N . PRO A 1 410 ? 8.180 -9.020 -38.778 1.00 92.44 410 PRO A N 1
ATOM 3336 C CA . PRO A 1 410 ? 9.564 -9.156 -38.320 1.00 92.44 410 PRO A CA 1
ATOM 3337 C C . PRO A 1 410 ? 10.335 -7.833 -38.286 1.00 92.44 410 PRO A C 1
ATOM 3339 O O . PRO A 1 410 ? 11.088 -7.595 -37.348 1.00 92.44 410 PRO A O 1
ATOM 3342 N N . GLU A 1 411 ? 10.112 -6.951 -39.261 1.00 94.31 411 GLU A N 1
ATOM 3343 C CA . GLU A 1 411 ? 10.802 -5.662 -39.356 1.00 94.31 411 GLU A CA 1
ATOM 3344 C C . GLU A 1 411 ? 10.424 -4.729 -38.197 1.00 94.31 411 GLU A C 1
ATOM 3346 O O . GLU A 1 411 ? 11.296 -4.085 -37.615 1.00 94.31 411 GLU A O 1
ATOM 3351 N N . ASP A 1 412 ? 9.142 -4.710 -37.814 1.00 93.25 412 ASP A N 1
ATOM 3352 C CA . ASP A 1 412 ? 8.644 -3.917 -36.686 1.00 93.25 412 ASP A CA 1
ATOM 3353 C C . ASP A 1 412 ? 9.197 -4.453 -35.354 1.00 93.25 412 ASP A C 1
ATOM 3355 O O . ASP A 1 412 ? 9.588 -3.679 -34.479 1.00 93.25 412 ASP A O 1
ATOM 3359 N N . ILE A 1 413 ? 9.285 -5.781 -35.211 1.00 93.62 413 ILE A N 1
ATOM 3360 C CA . ILE A 1 413 ? 9.884 -6.434 -34.038 1.00 93.62 413 ILE A CA 1
ATOM 3361 C C . ILE A 1 413 ? 11.372 -6.077 -33.938 1.00 93.62 413 ILE A C 1
ATOM 3363 O O . ILE A 1 413 ? 11.822 -5.630 -32.883 1.00 93.62 413 ILE A O 1
ATOM 3367 N N . SER A 1 414 ? 12.131 -6.232 -35.028 1.00 94.50 414 SER A N 1
ATOM 3368 C CA . SER A 1 414 ? 13.559 -5.896 -35.066 1.00 94.50 414 SER A CA 1
ATOM 3369 C C . SER A 1 414 ? 13.815 -4.419 -34.769 1.00 94.50 414 SER A C 1
ATOM 3371 O O . SER A 1 414 ? 14.749 -4.105 -34.033 1.00 94.50 414 SER A O 1
ATOM 3373 N N . HIS A 1 415 ? 12.975 -3.517 -35.285 1.00 95.50 415 HIS A N 1
ATOM 3374 C CA . HIS A 1 415 ? 13.056 -2.085 -34.992 1.00 95.50 415 HIS A CA 1
ATOM 3375 C C . HIS A 1 415 ? 12.869 -1.796 -33.497 1.00 95.50 415 HIS A C 1
ATOM 3377 O O . HIS A 1 415 ? 13.716 -1.149 -32.882 1.00 95.50 415 HIS A O 1
ATOM 3383 N N . LEU A 1 416 ? 11.808 -2.330 -32.880 1.00 95.31 416 LEU A N 1
ATOM 3384 C CA . LEU A 1 416 ? 11.541 -2.126 -31.450 1.00 95.31 416 LEU A CA 1
ATOM 3385 C C . LEU A 1 416 ? 12.638 -2.728 -30.559 1.00 95.31 416 LEU A C 1
ATOM 3387 O O . LEU A 1 416 ? 13.049 -2.087 -29.593 1.00 95.31 416 LEU A O 1
ATOM 3391 N N . LEU A 1 417 ? 13.147 -3.919 -30.889 1.00 94.62 417 LEU A N 1
ATOM 3392 C CA . LEU A 1 417 ? 14.272 -4.535 -30.174 1.00 94.62 417 LEU A CA 1
ATOM 3393 C C . LEU A 1 417 ? 15.568 -3.728 -30.325 1.00 94.62 417 LEU A C 1
ATOM 3395 O O . LEU A 1 417 ? 16.336 -3.636 -29.369 1.00 94.62 417 LEU A O 1
ATOM 3399 N N . GLY A 1 418 ? 15.791 -3.107 -31.488 1.00 94.19 418 GLY A N 1
ATOM 3400 C CA . GLY A 1 418 ? 16.894 -2.170 -31.703 1.00 94.19 418 GLY A CA 1
ATOM 3401 C C . GLY A 1 418 ? 16.846 -1.003 -30.717 1.00 94.19 418 GLY A C 1
ATOM 3402 O O . GLY A 1 418 ? 17.829 -0.737 -30.034 1.00 94.19 418 GLY A O 1
ATOM 3403 N N . ILE A 1 419 ? 15.673 -0.389 -30.544 1.00 93.69 419 ILE A N 1
ATOM 3404 C CA . ILE A 1 419 ? 15.492 0.703 -29.574 1.00 93.69 419 ILE A CA 1
ATOM 3405 C C . ILE A 1 419 ? 15.701 0.215 -28.136 1.00 93.69 419 ILE A C 1
ATOM 3407 O O . ILE A 1 419 ? 16.349 0.898 -27.346 1.00 93.69 419 ILE A O 1
ATOM 3411 N N . VAL A 1 420 ? 15.182 -0.965 -27.779 1.00 93.50 420 VAL A N 1
ATOM 3412 C CA . VAL A 1 420 ? 15.405 -1.556 -26.445 1.00 93.50 420 VAL A CA 1
ATOM 3413 C C . VAL A 1 420 ? 16.897 -1.755 -26.178 1.00 93.50 420 VAL A C 1
ATOM 3415 O O . VAL A 1 420 ? 17.367 -1.425 -25.091 1.00 93.50 420 VAL A O 1
ATOM 3418 N N . LYS A 1 421 ? 17.646 -2.239 -27.173 1.00 93.19 421 LYS A N 1
ATOM 3419 C CA . LYS A 1 421 ? 19.095 -2.430 -27.079 1.00 93.19 421 LYS A CA 1
ATOM 3420 C C . LYS A 1 421 ? 19.846 -1.120 -26.885 1.00 93.19 421 LYS A C 1
ATOM 3422 O O . LYS A 1 421 ? 20.743 -1.058 -26.050 1.00 93.19 421 LYS A O 1
ATOM 3427 N N . ASP A 1 422 ? 19.467 -0.079 -27.617 1.00 91.06 422 ASP A N 1
ATOM 3428 C CA . ASP A 1 422 ? 20.093 1.239 -27.491 1.00 91.06 422 ASP A CA 1
ATOM 3429 C C . ASP A 1 422 ? 19.836 1.856 -26.107 1.00 91.06 422 ASP A C 1
ATOM 3431 O O . ASP A 1 422 ? 20.704 2.525 -25.547 1.00 91.06 422 ASP A O 1
ATOM 3435 N N . LEU A 1 423 ? 18.670 1.577 -25.515 1.00 89.00 423 LEU A N 1
ATOM 3436 C CA . LEU A 1 423 ? 18.317 2.014 -24.163 1.00 89.00 423 LEU A CA 1
ATOM 3437 C C . LEU A 1 423 ? 18.903 1.137 -23.055 1.00 89.00 423 LEU A C 1
ATOM 3439 O O . LEU A 1 423 ? 18.891 1.559 -21.901 1.00 89.00 423 LEU A O 1
ATOM 3443 N N . ALA A 1 424 ? 19.410 -0.059 -23.361 1.00 89.44 424 ALA A N 1
ATOM 3444 C CA . ALA A 1 424 ? 19.841 -1.034 -22.361 1.00 89.44 424 ALA A CA 1
ATOM 3445 C C . ALA A 1 424 ? 20.833 -0.442 -21.351 1.00 89.44 424 ALA A C 1
ATOM 3447 O O . ALA A 1 424 ? 20.685 -0.656 -20.152 1.00 89.44 424 ALA A O 1
ATOM 3448 N N . GLY A 1 425 ? 21.802 0.358 -21.808 1.00 86.50 425 GLY A N 1
ATOM 3449 C CA . GLY A 1 425 ? 22.780 1.013 -20.931 1.00 86.50 425 GLY A CA 1
ATOM 3450 C C . GLY A 1 425 ? 22.199 2.109 -20.028 1.00 86.50 425 GLY A C 1
ATOM 3451 O O . GLY A 1 425 ? 22.816 2.458 -19.027 1.00 86.50 425 GLY A O 1
ATOM 3452 N N . GLU A 1 426 ? 21.023 2.647 -20.361 1.00 87.56 426 GLU A N 1
ATOM 3453 C CA . GLU A 1 426 ? 20.323 3.650 -19.552 1.00 87.56 426 GLU A CA 1
ATOM 3454 C C . GLU A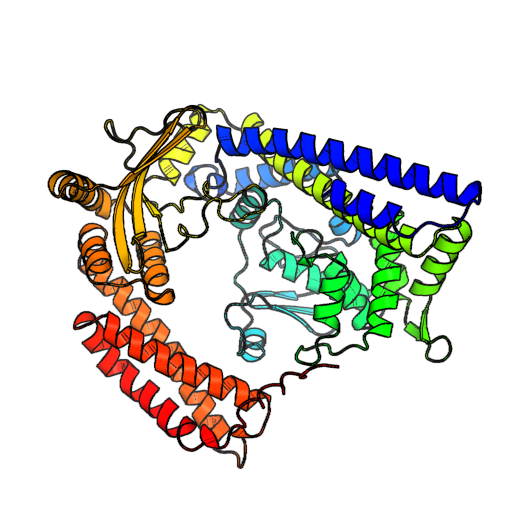 1 426 ? 19.363 3.025 -18.533 1.00 87.56 426 GLU A C 1
ATOM 3456 O O . GLU A 1 426 ? 18.982 3.693 -17.573 1.00 87.56 426 GLU A O 1
ATOM 3461 N N . VAL A 1 427 ? 18.943 1.771 -18.737 1.00 89.06 427 VAL A N 1
ATOM 3462 C CA . VAL A 1 427 ? 18.017 1.080 -17.833 1.00 89.06 427 VAL A CA 1
ATOM 3463 C C . VAL A 1 427 ? 18.740 0.627 -16.566 1.00 89.06 427 VAL A C 1
ATOM 3465 O O . VAL A 1 427 ? 19.777 -0.033 -16.642 1.00 89.06 427 VAL A O 1
ATOM 3468 N N . ASP A 1 428 ? 18.168 0.942 -15.403 1.00 87.38 428 ASP A N 1
ATOM 3469 C CA . ASP A 1 428 ? 18.729 0.584 -14.100 1.00 87.38 428 ASP A CA 1
ATOM 3470 C C . ASP A 1 428 ? 18.868 -0.942 -13.964 1.00 87.38 428 ASP A C 1
ATOM 3472 O O . ASP A 1 428 ? 17.950 -1.717 -14.257 1.00 87.38 428 ASP A O 1
ATOM 3476 N N . PHE A 1 429 ? 20.029 -1.380 -13.478 1.00 86.56 429 PHE A N 1
ATOM 3477 C CA . PHE A 1 429 ? 20.312 -2.775 -13.167 1.00 86.56 429 PHE A CA 1
ATOM 3478 C C . PHE A 1 429 ? 19.267 -3.392 -12.227 1.00 86.56 429 PHE A C 1
ATOM 3480 O O . PHE A 1 429 ? 18.895 -4.557 -12.398 1.00 86.56 429 PHE A O 1
ATOM 3487 N N . GLN A 1 430 ? 18.775 -2.635 -11.242 1.00 82.25 430 GLN A N 1
ATOM 3488 C CA . GLN A 1 430 ? 17.754 -3.118 -10.310 1.00 82.25 430 GLN A CA 1
ATOM 3489 C C . GLN A 1 430 ? 16.440 -3.429 -11.032 1.00 82.25 430 GLN A C 1
ATOM 3491 O O . GLN A 1 430 ? 15.859 -4.487 -10.805 1.00 82.25 430 GLN A O 1
ATOM 3496 N N . GLU A 1 431 ? 16.012 -2.574 -11.961 1.00 84.69 431 GLU A N 1
ATOM 3497 C CA . GLU A 1 431 ? 14.788 -2.772 -12.750 1.00 84.69 431 GLU A CA 1
ATOM 3498 C C . GLU A 1 431 ? 14.899 -4.021 -13.640 1.00 84.69 431 GLU A C 1
ATOM 3500 O O . GLU A 1 431 ? 13.986 -4.850 -13.679 1.00 84.69 431 GLU A O 1
ATOM 3505 N N . LYS A 1 432 ? 16.056 -4.223 -14.286 1.00 88.94 432 LYS A N 1
ATOM 3506 C CA . LYS A 1 432 ? 16.353 -5.443 -15.062 1.00 88.94 432 LYS A CA 1
ATOM 3507 C C . LYS A 1 432 ? 16.315 -6.696 -14.189 1.00 88.94 432 LYS A C 1
ATOM 3509 O O . LYS A 1 432 ? 15.722 -7.703 -14.577 1.00 88.94 432 LYS A O 1
ATOM 3514 N N . SER A 1 433 ? 16.922 -6.622 -13.004 1.00 84.06 433 SER A N 1
ATOM 3515 C CA . SER A 1 433 ? 16.960 -7.717 -12.028 1.00 84.06 433 SER A CA 1
ATOM 3516 C C . SER A 1 433 ? 15.554 -8.088 -11.561 1.00 84.06 433 SER A C 1
ATOM 3518 O O . SER A 1 433 ? 15.198 -9.264 -11.544 1.00 84.06 433 SER A O 1
ATOM 3520 N N . LEU A 1 434 ? 14.730 -7.089 -11.232 1.00 81.19 434 LEU A N 1
ATOM 3521 C CA . LEU A 1 434 ? 13.345 -7.285 -10.808 1.00 81.19 434 LEU A CA 1
ATOM 3522 C C . LEU A 1 434 ? 12.488 -7.876 -11.927 1.00 81.19 434 LEU A C 1
ATOM 3524 O O . LEU A 1 434 ? 11.696 -8.780 -11.665 1.00 81.19 434 LEU A O 1
ATOM 3528 N N . LEU A 1 435 ? 12.661 -7.420 -13.171 1.00 86.12 435 LEU A N 1
ATOM 3529 C CA . LEU A 1 435 ? 11.972 -8.004 -14.320 1.00 86.12 435 LEU A CA 1
ATOM 3530 C C . LEU A 1 435 ? 12.351 -9.476 -14.514 1.00 86.12 435 LEU A C 1
ATOM 3532 O O . LEU A 1 435 ? 11.467 -10.315 -14.698 1.00 86.12 435 LEU A O 1
ATOM 3536 N N . PHE A 1 436 ? 13.647 -9.790 -14.447 1.00 85.69 436 PHE A N 1
ATOM 3537 C CA . PHE A 1 436 ? 14.145 -11.158 -14.562 1.00 85.69 436 PHE A CA 1
ATOM 3538 C C . PHE A 1 436 ? 13.555 -12.054 -13.479 1.00 85.69 436 PHE A C 1
ATOM 3540 O O . PHE A 1 436 ? 12.935 -13.065 -13.799 1.00 85.69 436 PHE A O 1
ATOM 3547 N N . LEU A 1 437 ? 13.666 -11.649 -12.212 1.00 76.88 437 LEU A N 1
ATOM 3548 C CA . LEU A 1 437 ? 13.111 -12.391 -11.080 1.00 76.88 437 LEU A CA 1
ATOM 3549 C C . LEU A 1 437 ? 11.594 -12.555 -11.185 1.00 76.88 437 LEU A C 1
ATOM 3551 O O . LEU A 1 437 ? 11.074 -13.613 -10.843 1.00 76.88 437 LEU A O 1
ATOM 3555 N N . PHE A 1 438 ? 10.884 -11.545 -11.687 1.00 77.88 438 PHE A N 1
ATOM 3556 C CA . PHE A 1 438 ? 9.444 -11.620 -11.900 1.00 77.88 438 PHE A CA 1
ATOM 3557 C C . PHE A 1 438 ? 9.078 -12.644 -12.991 1.00 77.88 438 PHE A C 1
ATOM 3559 O O . PHE A 1 438 ? 8.156 -13.435 -12.794 1.00 77.88 438 PHE A O 1
ATOM 3566 N N . TYR A 1 439 ? 9.787 -12.686 -14.125 1.00 80.88 439 TYR A N 1
ATOM 3567 C CA . TYR A 1 439 ? 9.544 -13.725 -15.140 1.00 80.88 439 TYR A CA 1
ATOM 3568 C C . TYR A 1 439 ? 9.936 -15.108 -14.649 1.00 80.88 439 TYR A C 1
ATOM 3570 O O . TYR A 1 439 ? 9.236 -16.077 -14.935 1.00 80.88 439 TYR A O 1
ATOM 3578 N N . LEU A 1 440 ? 10.998 -15.184 -13.859 1.00 75.75 440 LEU A N 1
ATOM 3579 C CA . LEU A 1 440 ? 11.450 -16.410 -13.235 1.00 75.75 440 LEU A CA 1
ATOM 3580 C C . LEU A 1 440 ? 10.394 -17.008 -12.302 1.00 75.75 440 LEU A C 1
ATOM 3582 O O . LEU A 1 440 ? 9.966 -18.144 -12.494 1.00 75.75 440 LEU A O 1
ATOM 3586 N N . SER A 1 441 ? 9.931 -16.219 -11.331 1.00 63.53 441 SER A N 1
ATOM 3587 C CA . SER A 1 441 ? 8.994 -16.664 -10.295 1.00 63.53 441 SER A CA 1
ATOM 3588 C C . SER A 1 441 ? 7.630 -17.062 -10.841 1.00 63.53 441 SER A C 1
ATOM 3590 O O . SER A 1 441 ? 6.948 -17.899 -10.255 1.00 63.53 441 SER A O 1
ATOM 3592 N N . ASN A 1 442 ? 7.253 -16.510 -11.993 1.00 67.38 442 ASN A N 1
ATOM 3593 C CA . ASN A 1 442 ? 5.990 -16.808 -12.657 1.00 67.38 442 ASN A CA 1
ATOM 3594 C C . ASN A 1 442 ? 6.115 -17.880 -13.757 1.00 67.38 442 ASN A C 1
ATOM 3596 O O . ASN A 1 442 ? 5.135 -18.142 -14.455 1.00 67.38 442 ASN A O 1
ATOM 3600 N N . GLY A 1 443 ? 7.291 -18.495 -13.947 1.00 70.44 443 GLY A N 1
ATOM 3601 C CA . GLY A 1 443 ? 7.514 -19.498 -14.999 1.00 70.44 443 GLY A CA 1
ATOM 3602 C C . GLY A 1 443 ? 7.357 -18.942 -16.421 1.00 70.44 443 GLY A C 1
ATOM 3603 O O . GLY A 1 443 ? 6.956 -19.658 -17.340 1.00 70.44 443 GLY A O 1
ATOM 3604 N N . LEU A 1 444 ? 7.629 -17.648 -16.598 1.00 77.06 444 LEU A N 1
ATOM 3605 C CA . LEU A 1 444 ? 7.520 -16.915 -17.862 1.00 77.06 444 LEU A CA 1
ATOM 3606 C C . LEU A 1 444 ? 8.861 -16.823 -18.606 1.00 77.06 444 LEU A C 1
ATOM 3608 O O . LEU A 1 444 ? 8.899 -16.289 -19.712 1.00 77.06 444 LEU A O 1
ATOM 3612 N N . LEU A 1 445 ? 9.945 -17.344 -18.021 1.00 75.38 445 LEU A N 1
ATOM 3613 C CA . LEU A 1 445 ? 11.282 -17.343 -18.608 1.00 75.38 445 LEU A CA 1
ATOM 3614 C C . LEU A 1 445 ? 11.405 -18.421 -19.708 1.00 75.38 445 LEU A C 1
ATOM 3616 O O . LEU A 1 445 ? 11.845 -19.544 -19.475 1.00 75.38 445 LEU A O 1
ATOM 3620 N N . GLN A 1 446 ? 10.961 -18.086 -20.917 1.00 75.25 446 GLN A N 1
ATOM 3621 C CA . GLN A 1 446 ? 11.019 -18.924 -22.126 1.00 75.25 446 GLN A CA 1
ATOM 3622 C C . GLN A 1 446 ? 12.053 -18.393 -23.132 1.00 75.25 446 GLN A C 1
ATOM 3624 O O . GLN A 1 446 ? 12.559 -17.283 -22.952 1.00 75.25 446 GLN A O 1
ATOM 3629 N N . SER A 1 447 ? 12.333 -19.148 -24.207 1.00 77.75 447 SER A N 1
ATOM 3630 C CA . SER A 1 447 ? 13.317 -18.792 -25.251 1.00 77.75 447 SER A CA 1
ATOM 3631 C C . SER A 1 447 ? 13.206 -17.339 -25.704 1.00 77.75 447 SER A C 1
ATOM 3633 O O . SER A 1 447 ? 14.194 -16.616 -25.679 1.00 77.75 447 SER A O 1
ATOM 3635 N N . ASP A 1 448 ? 11.994 -16.894 -26.018 1.00 81.25 448 ASP A N 1
ATOM 3636 C CA . ASP A 1 448 ? 11.749 -15.578 -26.610 1.00 81.25 448 ASP A CA 1
ATOM 3637 C C . ASP A 1 448 ? 11.925 -14.454 -25.573 1.00 81.25 448 ASP A C 1
ATOM 3639 O O . ASP A 1 448 ? 12.460 -13.388 -25.867 1.00 81.25 448 ASP A O 1
ATOM 3643 N N . SER A 1 449 ? 11.533 -14.700 -24.316 1.00 84.38 449 SER A N 1
ATOM 3644 C CA . SER A 1 449 ? 11.784 -13.757 -23.216 1.00 84.38 449 SER A CA 1
ATOM 3645 C C . SER A 1 449 ? 13.271 -13.686 -22.849 1.00 84.38 449 SER A C 1
ATOM 3647 O O . SER A 1 449 ? 13.773 -12.622 -22.497 1.00 84.38 449 SER A O 1
ATOM 3649 N N . MET A 1 450 ? 13.997 -14.802 -22.978 1.00 82.94 450 MET A N 1
ATOM 3650 C CA . MET A 1 450 ? 15.445 -14.854 -22.784 1.00 82.94 450 MET A CA 1
ATOM 3651 C C . MET A 1 450 ? 16.182 -14.138 -23.908 1.00 82.94 450 MET A C 1
ATOM 3653 O O . MET A 1 450 ? 17.139 -13.416 -23.637 1.00 82.94 450 MET A O 1
ATOM 3657 N N . GLU A 1 451 ? 15.716 -14.283 -25.147 1.00 85.81 451 GLU A N 1
ATOM 3658 C CA . GLU A 1 451 ? 16.199 -13.507 -26.284 1.00 85.81 451 GLU A CA 1
ATOM 3659 C C . GLU A 1 451 ? 15.989 -12.008 -26.032 1.00 85.81 451 GLU A C 1
ATOM 3661 O O . GLU A 1 451 ? 16.931 -11.231 -26.158 1.00 85.81 451 GLU A O 1
ATOM 3666 N N . PHE A 1 452 ? 14.817 -11.595 -25.539 1.00 90.38 452 PHE A N 1
ATOM 3667 C CA . PHE A 1 452 ? 14.584 -10.207 -25.131 1.00 90.38 452 PHE A CA 1
ATOM 3668 C C . PHE A 1 452 ? 15.585 -9.712 -24.068 1.00 90.38 452 PHE A C 1
ATOM 3670 O O . PHE A 1 452 ? 16.128 -8.613 -24.204 1.00 90.38 452 PHE A O 1
ATOM 3677 N N . PHE A 1 453 ? 15.910 -10.518 -23.048 1.00 88.88 453 PHE A N 1
ATOM 3678 C CA . PHE A 1 453 ? 16.945 -10.160 -22.064 1.00 88.88 453 PHE A CA 1
ATOM 3679 C C . PHE A 1 453 ? 18.341 -9.988 -22.679 1.00 88.88 453 PHE A C 1
ATOM 3681 O O . PHE A 1 453 ? 19.156 -9.255 -22.118 1.00 88.88 453 PHE A O 1
ATOM 3688 N N . GLN A 1 454 ? 18.639 -10.609 -23.825 1.00 88.50 454 GLN A N 1
ATOM 3689 C CA . GLN A 1 454 ? 19.900 -10.367 -24.536 1.00 88.50 454 GLN A CA 1
ATOM 3690 C C . GLN A 1 454 ? 19.971 -8.961 -25.137 1.00 88.50 454 GLN A C 1
ATOM 3692 O O . GLN A 1 454 ? 21.068 -8.418 -25.271 1.00 88.50 454 GLN A O 1
ATOM 3697 N N . PHE A 1 455 ? 18.820 -8.371 -25.473 1.00 91.44 455 PHE A N 1
ATOM 3698 C CA . PHE A 1 455 ? 18.727 -6.981 -25.913 1.00 91.44 455 PHE A CA 1
ATOM 3699 C C . PHE A 1 455 ? 18.721 -6.010 -24.729 1.00 91.44 455 PHE A C 1
ATOM 3701 O O . PHE A 1 455 ? 19.372 -4.976 -24.805 1.00 91.44 455 PHE A O 1
ATOM 3708 N N . LEU A 1 456 ? 18.018 -6.336 -23.639 1.00 92.81 456 LEU A N 1
ATOM 3709 C CA . LEU A 1 456 ? 17.838 -5.435 -22.493 1.00 92.81 456 LEU A CA 1
ATOM 3710 C C . LEU A 1 456 ? 19.045 -5.367 -21.537 1.00 92.81 456 LEU A C 1
ATOM 3712 O O . LEU A 1 456 ? 19.255 -4.343 -20.887 1.00 92.81 456 LEU A O 1
ATOM 3716 N N . CYS A 1 457 ? 19.816 -6.447 -21.416 1.00 90.62 457 CYS A N 1
ATOM 3717 C CA . CYS A 1 457 ? 20.929 -6.552 -20.471 1.00 90.62 457 CYS A CA 1
ATOM 3718 C C . CYS A 1 457 ? 22.252 -6.753 -21.210 1.00 90.62 457 CYS A C 1
ATOM 3720 O O . CYS A 1 457 ? 22.308 -7.501 -22.190 1.00 90.62 457 CYS A O 1
ATOM 3722 N N . THR A 1 458 ? 23.344 -6.185 -20.696 1.00 85.94 458 THR A N 1
ATOM 3723 C CA . THR A 1 458 ? 24.692 -6.584 -21.132 1.00 85.94 458 THR A CA 1
ATOM 3724 C C . THR A 1 458 ? 25.004 -8.016 -20.683 1.00 85.94 458 THR A C 1
ATOM 3726 O O . THR A 1 458 ? 24.304 -8.594 -19.851 1.00 85.94 458 THR A O 1
ATOM 3729 N N . GLU A 1 459 ? 26.054 -8.622 -21.237 1.00 81.38 459 GLU A N 1
ATOM 3730 C CA . GLU A 1 459 ? 26.488 -9.962 -20.821 1.00 81.38 459 GLU A CA 1
ATOM 3731 C C . GLU A 1 459 ? 26.877 -10.011 -19.338 1.00 81.38 459 GLU A C 1
ATOM 3733 O O . GLU A 1 459 ? 26.344 -10.842 -18.606 1.00 81.38 459 GLU A O 1
ATOM 3738 N N . GLU A 1 460 ? 27.680 -9.049 -18.877 1.00 85.94 460 GLU A N 1
ATOM 3739 C CA . GLU A 1 460 ? 28.068 -8.903 -17.468 1.00 85.94 460 GLU A CA 1
ATOM 3740 C C . GLU A 1 460 ? 26.849 -8.740 -16.543 1.00 85.94 460 GLU A C 1
ATOM 3742 O O . GLU A 1 460 ? 26.768 -9.366 -15.485 1.00 85.94 460 GLU A O 1
ATOM 3747 N N . GLU A 1 461 ? 25.857 -7.936 -16.942 1.00 88.00 461 GLU A N 1
ATOM 3748 C CA . GLU A 1 461 ? 24.633 -7.764 -16.157 1.00 88.00 461 GLU A CA 1
ATOM 3749 C C . GLU A 1 461 ? 23.834 -9.062 -16.059 1.00 88.00 461 GLU A C 1
ATOM 3751 O O . GLU A 1 461 ? 23.357 -9.400 -14.975 1.00 88.00 461 GLU A O 1
ATOM 3756 N N . ARG A 1 462 ? 23.701 -9.814 -17.161 1.00 85.38 462 ARG A N 1
ATOM 3757 C CA . ARG A 1 462 ? 23.014 -11.115 -17.141 1.00 85.38 462 ARG A CA 1
ATOM 3758 C C . ARG A 1 462 ? 23.726 -12.090 -16.216 1.00 85.38 462 ARG A C 1
ATOM 3760 O O . ARG A 1 462 ? 23.065 -12.719 -15.394 1.00 85.38 462 ARG A O 1
ATOM 3767 N N . GLU A 1 463 ? 25.050 -12.186 -16.305 1.00 81.38 463 GLU A N 1
ATOM 3768 C CA . GLU A 1 463 ? 25.842 -13.039 -15.415 1.00 81.38 463 GLU A CA 1
ATOM 3769 C C . GLU A 1 463 ? 25.658 -12.650 -13.947 1.00 81.38 463 GLU A C 1
ATOM 3771 O O . GLU A 1 463 ? 25.472 -13.523 -13.098 1.00 81.38 463 GLU A O 1
ATOM 3776 N N . LYS A 1 464 ? 25.633 -11.349 -13.643 1.00 84.56 464 LYS A N 1
ATOM 3777 C CA . LYS A 1 464 ? 25.430 -10.840 -12.283 1.00 84.56 464 LYS A CA 1
ATOM 3778 C C . LYS A 1 464 ? 24.020 -11.105 -11.752 1.00 84.56 464 LYS A C 1
ATOM 3780 O O . LYS A 1 464 ? 23.883 -11.505 -10.598 1.00 84.56 464 LYS A O 1
ATOM 3785 N N . ILE A 1 465 ? 22.979 -10.905 -12.565 1.00 83.62 465 ILE A N 1
ATOM 3786 C CA . ILE A 1 465 ? 21.579 -11.186 -12.192 1.00 83.62 465 ILE A CA 1
ATOM 3787 C C . ILE A 1 465 ? 21.397 -12.678 -11.923 1.00 83.62 465 ILE A C 1
ATOM 3789 O O . ILE A 1 465 ? 20.861 -13.068 -10.882 1.00 83.62 465 ILE A O 1
ATOM 3793 N N . ILE A 1 466 ? 21.877 -13.515 -12.846 1.00 77.38 466 ILE A N 1
ATOM 3794 C CA . ILE A 1 466 ? 21.805 -14.969 -12.716 1.00 77.38 466 ILE A CA 1
ATOM 3795 C C . ILE A 1 466 ? 22.593 -15.393 -11.476 1.00 77.38 466 ILE A C 1
ATOM 3797 O O . ILE A 1 466 ? 22.018 -16.038 -10.605 1.00 77.38 466 ILE A O 1
ATOM 3801 N N . GLY A 1 467 ? 23.847 -14.950 -11.335 1.00 76.06 467 GLY A N 1
ATOM 3802 C CA . GLY A 1 467 ? 24.721 -15.212 -10.187 1.00 76.06 467 GLY A CA 1
ATOM 3803 C C . GLY A 1 467 ? 24.104 -14.832 -8.840 1.00 76.06 467 GLY A C 1
ATOM 3804 O O . GLY A 1 467 ? 24.051 -15.661 -7.938 1.00 76.06 467 GLY A O 1
ATOM 3805 N N . GLY A 1 468 ? 23.546 -13.626 -8.710 1.00 76.19 468 GLY A N 1
ATOM 3806 C CA . GLY A 1 468 ? 22.864 -13.203 -7.482 1.00 76.19 468 GLY A CA 1
ATOM 3807 C C . GLY A 1 468 ? 21.627 -14.051 -7.161 1.00 76.19 468 GLY A C 1
ATOM 3808 O O . GLY A 1 468 ? 21.359 -14.354 -5.996 1.00 76.19 468 GLY A O 1
ATOM 3809 N N . THR A 1 469 ? 20.907 -14.499 -8.194 1.00 73.44 469 THR A N 1
ATOM 3810 C CA . THR A 1 469 ? 19.786 -15.439 -8.044 1.00 73.44 469 THR A CA 1
ATOM 3811 C C . THR A 1 469 ? 20.277 -16.811 -7.557 1.00 73.44 469 THR A C 1
ATOM 3813 O O . THR A 1 469 ? 19.643 -17.403 -6.678 1.00 73.44 469 THR A O 1
ATOM 3816 N N . ILE A 1 470 ? 21.426 -17.291 -8.059 1.00 70.81 470 ILE A N 1
ATOM 3817 C CA . ILE A 1 470 ? 22.098 -18.523 -7.597 1.00 70.81 470 ILE A CA 1
ATOM 3818 C C . ILE A 1 470 ? 22.437 -18.413 -6.111 1.00 70.81 470 ILE A C 1
ATOM 3820 O O . ILE A 1 470 ? 22.043 -19.276 -5.325 1.00 70.81 470 ILE A O 1
ATOM 3824 N N . ASP A 1 471 ? 23.119 -17.339 -5.716 1.00 69.75 471 ASP A N 1
ATOM 3825 C CA . ASP A 1 471 ? 23.612 -17.146 -4.351 1.00 69.75 471 ASP A CA 1
ATOM 3826 C C . ASP A 1 471 ? 22.465 -17.090 -3.336 1.00 69.75 471 ASP A C 1
ATOM 3828 O O . ASP A 1 471 ? 22.500 -17.768 -2.300 1.00 69.75 471 ASP A O 1
ATOM 3832 N N . HIS A 1 472 ? 21.411 -16.327 -3.647 1.00 71.00 472 HIS A N 1
ATOM 3833 C CA . HIS A 1 472 ? 20.219 -16.247 -2.805 1.00 71.00 472 HIS A CA 1
ATOM 3834 C C . HIS A 1 472 ? 19.550 -17.619 -2.653 1.00 71.00 472 HIS A C 1
ATOM 3836 O O . HIS A 1 472 ? 19.277 -18.057 -1.531 1.00 71.00 472 HIS A O 1
ATOM 3842 N N . THR A 1 473 ? 19.347 -18.323 -3.769 1.00 68.12 473 THR A N 1
ATOM 3843 C CA . THR A 1 473 ? 18.723 -19.654 -3.794 1.00 68.12 473 THR A CA 1
ATOM 3844 C C . THR A 1 473 ? 19.536 -20.671 -2.989 1.00 68.12 473 THR A C 1
ATOM 3846 O O . THR A 1 473 ? 18.992 -21.395 -2.153 1.00 68.12 473 THR A O 1
ATOM 3849 N N . SER A 1 474 ? 20.856 -20.684 -3.184 1.00 66.81 474 SER A N 1
ATOM 3850 C CA . SER A 1 474 ? 21.806 -21.536 -2.461 1.00 66.81 474 SER A CA 1
ATOM 3851 C C . SER A 1 474 ? 21.724 -21.300 -0.951 1.00 66.81 474 SER A C 1
ATOM 3853 O O . SER A 1 474 ? 21.671 -22.252 -0.171 1.00 66.81 474 SER A O 1
ATOM 3855 N N . ARG A 1 475 ? 21.631 -20.039 -0.508 1.00 70.31 475 ARG A N 1
ATOM 3856 C CA . ARG A 1 475 ? 21.472 -19.695 0.914 1.00 70.31 475 ARG A CA 1
ATOM 3857 C C . ARG A 1 475 ? 20.164 -20.234 1.499 1.00 70.31 475 ARG A C 1
ATOM 3859 O O . ARG A 1 475 ? 20.195 -20.841 2.568 1.00 70.31 475 ARG A O 1
ATOM 3866 N N . VAL A 1 476 ? 19.040 -20.046 0.804 1.00 66.31 476 VAL A N 1
ATOM 3867 C CA . VAL A 1 476 ? 17.720 -20.535 1.249 1.00 66.31 476 VAL A CA 1
ATOM 3868 C C . VAL A 1 476 ? 17.717 -22.060 1.368 1.00 66.31 476 VAL A C 1
ATOM 3870 O O . VAL A 1 476 ? 17.276 -22.602 2.382 1.00 66.31 476 VAL A O 1
ATOM 3873 N N . LEU A 1 477 ? 18.273 -22.764 0.381 1.00 68.94 477 LEU A N 1
ATOM 3874 C CA . LEU A 1 477 ? 18.313 -24.227 0.389 1.00 68.94 477 LEU A CA 1
ATOM 3875 C C . LEU A 1 477 ? 19.286 -24.793 1.429 1.00 68.94 477 LEU A C 1
ATOM 3877 O O . LEU A 1 477 ? 18.964 -25.801 2.055 1.00 68.94 477 LEU A O 1
ATOM 3881 N N . LYS A 1 478 ? 20.421 -24.132 1.695 1.00 74.69 478 LYS A N 1
ATOM 3882 C CA . LYS A 1 478 ? 21.314 -24.490 2.816 1.00 74.69 478 LYS A CA 1
ATOM 3883 C C . LYS A 1 478 ? 20.605 -24.387 4.164 1.00 74.69 478 LYS A C 1
ATOM 3885 O O . LYS A 1 478 ? 20.753 -25.287 4.990 1.00 74.69 478 LYS A O 1
ATOM 3890 N N . LEU A 1 479 ? 19.842 -23.315 4.386 1.00 71.12 479 LEU A N 1
ATOM 3891 C CA . LEU A 1 479 ? 19.067 -23.130 5.616 1.00 71.12 479 LEU A CA 1
ATOM 3892 C C . LEU A 1 479 ? 17.997 -24.216 5.758 1.00 71.12 479 LEU A C 1
ATOM 3894 O O . LEU A 1 479 ? 17.954 -24.891 6.787 1.00 71.12 479 LEU A O 1
ATOM 3898 N N . ALA A 1 480 ? 17.215 -24.453 4.701 1.00 68.94 480 ALA A N 1
ATOM 3899 C CA . ALA A 1 480 ? 16.192 -25.497 4.684 1.00 68.94 480 ALA A CA 1
ATOM 3900 C C . ALA A 1 480 ? 16.789 -26.891 4.951 1.00 68.94 480 ALA A C 1
ATOM 3902 O O . ALA A 1 480 ? 16.262 -27.650 5.766 1.00 68.94 480 ALA A O 1
ATOM 3903 N N . LEU A 1 481 ? 17.920 -27.221 4.317 1.00 75.56 481 LEU A N 1
ATOM 3904 C CA . LEU A 1 481 ? 18.622 -28.489 4.519 1.00 75.56 481 LEU A CA 1
ATOM 3905 C C . LEU A 1 481 ? 19.163 -28.630 5.947 1.00 75.56 481 LEU A C 1
ATOM 3907 O O . LEU A 1 481 ? 19.021 -29.695 6.550 1.00 75.56 481 LEU A O 1
ATOM 3911 N N . SER A 1 482 ? 19.771 -27.577 6.498 1.00 76.56 482 SER A N 1
ATOM 3912 C CA . SER A 1 482 ? 20.285 -27.560 7.874 1.00 76.56 482 SER A CA 1
ATOM 3913 C C . SER A 1 482 ? 19.165 -27.803 8.887 1.00 76.56 482 SER A C 1
ATOM 3915 O O . SER A 1 482 ? 19.281 -28.661 9.768 1.00 76.56 482 SER A O 1
ATOM 3917 N N . GLU A 1 483 ? 18.038 -27.113 8.716 1.00 73.44 483 GLU A N 1
ATOM 3918 C CA . GLU A 1 483 ? 16.875 -27.264 9.582 1.00 73.44 483 GLU A CA 1
ATOM 3919 C C . GLU A 1 483 ? 16.268 -28.668 9.470 1.00 73.44 483 GLU A C 1
ATOM 3921 O O . GLU A 1 483 ? 16.063 -29.331 10.488 1.00 73.44 483 GLU A O 1
ATOM 3926 N N . LEU A 1 484 ? 16.053 -29.170 8.249 1.00 72.81 484 LEU A N 1
ATOM 3927 C CA . LEU A 1 484 ? 15.562 -30.531 8.022 1.00 72.81 484 LEU A CA 1
ATOM 3928 C C . LEU A 1 484 ? 16.475 -31.577 8.655 1.00 72.81 484 LEU A C 1
ATOM 3930 O O . LEU A 1 484 ? 15.981 -32.479 9.323 1.00 72.81 484 LEU A O 1
ATOM 3934 N N . THR A 1 485 ? 17.791 -31.427 8.503 1.00 78.50 485 THR A N 1
ATOM 3935 C CA . THR A 1 485 ? 18.788 -32.325 9.105 1.00 78.50 485 THR A CA 1
ATOM 3936 C C . THR A 1 485 ? 18.751 -32.268 10.633 1.00 78.50 485 THR A C 1
ATOM 3938 O O . THR A 1 485 ? 18.989 -33.270 11.307 1.00 78.50 485 THR A O 1
ATOM 3941 N N . SER A 1 486 ? 18.472 -31.098 11.210 1.00 77.19 486 SER A N 1
ATOM 3942 C CA . SER A 1 486 ? 18.325 -30.933 12.657 1.00 77.19 486 SER A CA 1
ATOM 3943 C C . SER A 1 486 ? 17.062 -31.625 13.170 1.00 77.19 486 SER A C 1
ATOM 3945 O O . SER A 1 486 ? 17.118 -32.410 14.119 1.00 77.19 486 SER A O 1
ATOM 3947 N N . ILE A 1 487 ? 15.928 -31.396 12.505 1.00 71.62 487 ILE A N 1
ATOM 3948 C CA . ILE A 1 487 ? 14.627 -31.928 12.916 1.00 71.62 487 ILE A CA 1
ATOM 3949 C C . ILE A 1 487 ? 14.531 -33.438 12.634 1.00 71.62 487 ILE A C 1
ATOM 3951 O O . ILE A 1 487 ? 13.911 -34.172 13.408 1.00 71.62 487 ILE A O 1
ATOM 3955 N N . SER A 1 488 ? 15.197 -33.944 11.593 1.00 70.25 488 SER A N 1
ATOM 3956 C CA . SER A 1 488 ? 15.160 -35.365 11.232 1.00 70.25 488 SER A CA 1
ATOM 3957 C C . SER A 1 488 ? 15.837 -36.292 12.241 1.00 70.25 488 SER A C 1
ATOM 3959 O O . SER A 1 488 ? 15.659 -37.508 12.164 1.00 70.25 488 SER A O 1
ATOM 3961 N N . LYS A 1 489 ? 16.591 -35.740 13.200 1.00 76.88 489 LYS A N 1
ATOM 3962 C CA . LYS A 1 489 ? 17.224 -36.490 14.299 1.00 76.88 489 LYS A CA 1
ATOM 3963 C C . LYS A 1 489 ? 16.223 -36.996 15.340 1.00 76.88 489 LYS A C 1
ATOM 3965 O O . LYS A 1 489 ? 16.561 -37.892 16.109 1.00 76.88 489 LYS A O 1
ATOM 3970 N N . TYR A 1 490 ? 15.013 -36.441 15.387 1.00 71.38 490 TYR A N 1
ATOM 3971 C CA . TYR A 1 490 ? 13.996 -36.818 16.370 1.00 71.38 490 TYR A CA 1
ATOM 3972 C C . TYR A 1 490 ? 13.050 -37.880 15.807 1.00 71.38 490 TYR A C 1
ATOM 3974 O O . TYR A 1 490 ? 12.547 -37.747 14.700 1.00 71.38 490 TYR A O 1
ATOM 3982 N N . THR A 1 491 ? 12.730 -38.928 16.562 1.00 63.91 491 THR A N 1
ATOM 3983 C CA . THR A 1 491 ? 11.779 -39.958 16.107 1.00 63.91 491 THR A CA 1
ATOM 3984 C C . THR A 1 491 ? 10.389 -39.358 15.856 1.00 63.91 491 THR A C 1
ATOM 3986 O O . THR A 1 491 ? 9.892 -38.580 16.665 1.00 63.91 491 THR A O 1
ATOM 3989 N N . ASN A 1 492 ? 9.728 -39.737 14.754 1.00 67.56 492 ASN A N 1
ATOM 3990 C CA . ASN A 1 492 ? 8.373 -39.279 14.388 1.00 67.56 492 ASN A CA 1
ATOM 3991 C C . ASN A 1 492 ? 8.205 -37.756 14.231 1.00 67.56 492 ASN A C 1
ATOM 3993 O O . ASN A 1 492 ? 7.081 -37.254 14.228 1.00 67.56 492 ASN A O 1
ATOM 3997 N N . TRP A 1 493 ? 9.296 -37.015 14.038 1.00 67.69 493 TRP A N 1
ATOM 3998 C CA . TRP A 1 493 ? 9.292 -35.563 13.842 1.00 67.69 493 TRP A CA 1
ATOM 3999 C C . TRP A 1 493 ? 8.321 -35.084 12.750 1.00 67.69 493 TRP A C 1
ATOM 4001 O O . TRP A 1 493 ? 7.642 -34.074 12.917 1.00 67.69 493 TRP A O 1
ATOM 4011 N N . TYR A 1 494 ? 8.191 -35.850 11.667 1.00 61.00 494 TYR A N 1
ATOM 4012 C CA . TYR A 1 494 ? 7.300 -35.604 10.528 1.00 61.00 494 TYR A CA 1
ATOM 4013 C C . TYR A 1 494 ? 5.805 -35.780 10.853 1.00 61.00 494 TYR A C 1
ATOM 4015 O O . TYR A 1 494 ? 4.937 -35.533 10.012 1.00 61.00 494 TYR A O 1
ATOM 4023 N N . GLN A 1 495 ? 5.464 -36.247 12.056 1.00 63.66 495 GLN A N 1
ATOM 4024 C CA . GLN A 1 495 ? 4.080 -36.367 12.513 1.00 63.66 495 GLN A CA 1
ATOM 4025 C C . GLN A 1 495 ? 3.574 -35.091 13.193 1.00 63.66 495 GLN A C 1
ATOM 4027 O O . GLN A 1 495 ? 2.357 -34.898 13.263 1.00 63.66 495 GLN A O 1
ATOM 4032 N N . LEU A 1 496 ? 4.478 -34.206 13.628 1.00 61.66 496 LEU A N 1
ATOM 4033 C CA . LEU A 1 496 ? 4.115 -32.912 14.198 1.00 61.66 496 LEU A CA 1
ATOM 4034 C C . LEU A 1 496 ? 3.498 -32.019 13.106 1.00 61.66 496 LEU A C 1
ATOM 4036 O O . LEU A 1 496 ? 4.082 -31.908 12.024 1.00 61.66 496 LEU A O 1
ATOM 4040 N N . PRO A 1 497 ? 2.334 -31.383 13.353 1.00 59.22 497 PRO A N 1
ATOM 4041 C CA . PRO A 1 497 ? 1.653 -30.547 12.362 1.00 59.22 497 PRO A CA 1
ATOM 4042 C C . PRO A 1 497 ? 2.570 -29.497 11.732 1.00 59.22 497 PRO A C 1
ATOM 4044 O O . PRO A 1 497 ? 2.590 -29.356 10.512 1.00 59.22 497 PRO A O 1
ATOM 4047 N N . ASP A 1 498 ? 3.398 -28.849 12.551 1.00 59.22 498 ASP A N 1
ATOM 4048 C CA . ASP A 1 498 ? 4.275 -27.775 12.096 1.00 59.22 498 ASP A CA 1
ATOM 4049 C C . ASP A 1 498 ? 5.388 -28.271 11.170 1.00 59.22 498 ASP A C 1
ATOM 4051 O O . ASP A 1 498 ? 5.739 -27.594 10.206 1.00 59.22 498 ASP A O 1
ATOM 4055 N N . ASN A 1 499 ? 5.870 -29.492 11.395 1.00 67.25 499 ASN A N 1
ATOM 4056 C CA . ASN A 1 499 ? 6.883 -30.116 10.552 1.00 67.25 499 ASN A CA 1
ATOM 4057 C C . ASN A 1 499 ? 6.289 -30.653 9.247 1.00 67.25 499 ASN A C 1
ATOM 4059 O O . ASN A 1 499 ? 6.959 -30.624 8.221 1.00 67.25 499 ASN A O 1
ATOM 4063 N N . ARG A 1 500 ? 5.027 -31.104 9.243 1.00 65.38 500 ARG A N 1
ATOM 4064 C CA . ARG A 1 500 ? 4.345 -31.563 8.016 1.00 65.38 500 ARG A CA 1
ATOM 4065 C C . ARG A 1 500 ? 4.210 -30.460 6.980 1.00 65.38 500 ARG A C 1
ATOM 4067 O O . ARG A 1 500 ? 4.374 -30.723 5.790 1.00 65.38 500 ARG A O 1
ATOM 4074 N N . ASP A 1 501 ? 3.878 -29.256 7.426 1.00 62.16 501 ASP A N 1
ATOM 4075 C CA . ASP A 1 501 ? 3.724 -28.116 6.528 1.00 62.16 501 ASP A CA 1
ATOM 4076 C C . ASP A 1 501 ? 5.093 -27.619 6.037 1.00 62.16 501 ASP A C 1
ATOM 4078 O O . ASP A 1 501 ? 5.239 -27.374 4.841 1.00 62.16 501 ASP A O 1
ATOM 4082 N N . LYS A 1 502 ? 6.124 -27.618 6.900 1.00 64.81 502 LYS A N 1
ATOM 4083 C CA . LYS A 1 502 ? 7.521 -27.355 6.500 1.00 64.81 502 LYS A CA 1
ATOM 4084 C C . LYS A 1 502 ? 8.033 -28.352 5.458 1.00 64.81 502 LYS A C 1
ATOM 4086 O O . LYS A 1 502 ? 8.561 -27.943 4.433 1.00 64.81 502 LYS A O 1
ATOM 4091 N N . ILE A 1 503 ? 7.801 -29.653 5.657 1.00 67.81 503 ILE A N 1
ATOM 4092 C CA . ILE A 1 503 ? 8.169 -30.702 4.689 1.00 67.81 503 ILE A CA 1
ATOM 4093 C C . ILE A 1 503 ? 7.516 -30.441 3.325 1.00 67.81 503 ILE A C 1
ATOM 4095 O O . ILE A 1 503 ? 8.171 -30.563 2.295 1.00 67.81 503 ILE A O 1
ATOM 4099 N N . LYS A 1 504 ? 6.232 -30.065 3.294 1.00 67.38 504 LYS A N 1
ATOM 4100 C CA . LYS A 1 504 ? 5.540 -29.759 2.033 1.00 67.38 504 LYS A CA 1
ATOM 4101 C C . LYS A 1 504 ? 6.089 -28.511 1.355 1.00 67.38 504 LYS A C 1
ATOM 4103 O O . LYS A 1 504 ? 6.249 -28.533 0.140 1.00 67.38 504 LYS A O 1
ATOM 4108 N N . ALA A 1 505 ? 6.365 -27.457 2.121 1.00 65.00 505 ALA A N 1
ATOM 4109 C CA . ALA A 1 505 ? 6.961 -26.234 1.597 1.00 65.00 505 ALA A CA 1
ATOM 4110 C C . ALA A 1 505 ? 8.348 -26.517 1.002 1.00 65.0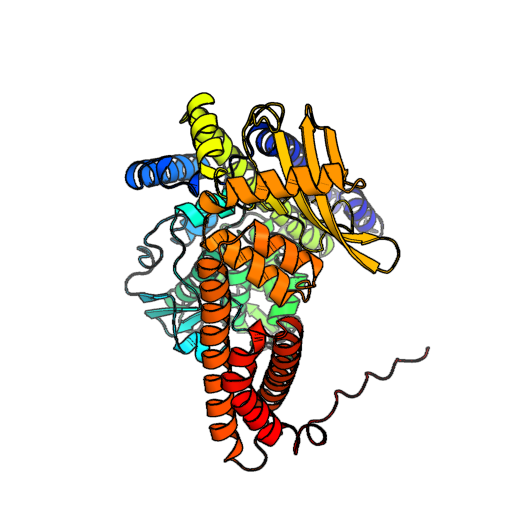0 505 ALA A C 1
ATOM 4112 O O . ALA A 1 505 ? 8.592 -26.189 -0.152 1.00 65.00 505 ALA A O 1
ATOM 4113 N N . TYR A 1 506 ? 9.210 -27.230 1.729 1.00 70.25 506 TYR A N 1
ATOM 4114 C CA . TYR A 1 506 ? 10.557 -27.576 1.268 1.00 70.25 506 TYR A CA 1
ATOM 4115 C C . TYR A 1 506 ? 10.559 -28.536 0.076 1.00 70.25 506 TYR A C 1
ATOM 4117 O O . TYR A 1 506 ? 11.392 -28.386 -0.812 1.00 70.25 506 TYR A O 1
ATOM 4125 N N . ALA A 1 507 ? 9.603 -29.467 -0.000 1.00 68.94 507 ALA A N 1
ATOM 4126 C CA . ALA A 1 507 ? 9.411 -30.298 -1.188 1.00 68.94 507 ALA A CA 1
ATOM 4127 C C . ALA A 1 507 ? 8.995 -29.460 -2.408 1.00 68.94 507 ALA A C 1
ATOM 4129 O O . ALA A 1 507 ? 9.586 -29.598 -3.475 1.00 68.94 507 ALA A O 1
ATOM 4130 N N . ALA A 1 508 ? 8.023 -28.558 -2.237 1.00 67.50 508 ALA A N 1
ATOM 4131 C CA . ALA A 1 508 ? 7.576 -27.669 -3.305 1.00 67.50 508 ALA A CA 1
ATOM 4132 C C . ALA A 1 508 ? 8.697 -26.730 -3.778 1.00 67.50 508 ALA A C 1
ATOM 4134 O O . ALA A 1 508 ? 8.845 -26.518 -4.976 1.00 67.50 508 ALA A O 1
ATOM 4135 N N . TRP A 1 509 ? 9.520 -26.215 -2.859 1.00 67.19 5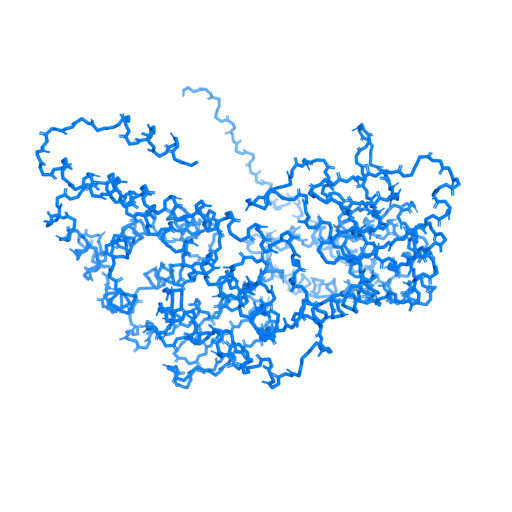09 TRP A N 1
ATOM 4136 C CA . TRP A 1 509 ? 10.698 -25.414 -3.195 1.00 67.19 509 TRP A CA 1
ATOM 4137 C C . TRP A 1 509 ? 11.742 -26.230 -3.955 1.00 67.19 509 TRP A C 1
ATOM 4139 O O . TRP A 1 509 ? 12.240 -25.775 -4.977 1.00 67.19 509 TRP A O 1
ATOM 4149 N N . ALA A 1 510 ? 12.054 -27.442 -3.490 1.00 69.00 510 ALA A N 1
ATOM 4150 C CA . ALA A 1 510 ? 12.998 -28.335 -4.155 1.00 69.00 510 ALA A CA 1
ATOM 4151 C C . ALA A 1 510 ? 12.575 -28.647 -5.601 1.00 69.00 510 ALA A C 1
ATOM 4153 O O . ALA A 1 510 ? 13.418 -28.634 -6.496 1.00 69.00 510 ALA A O 1
ATOM 4154 N N . ASP A 1 511 ? 11.284 -28.888 -5.841 1.00 69.81 511 ASP A N 1
ATOM 4155 C CA . ASP A 1 511 ? 10.754 -29.111 -7.190 1.00 69.81 511 ASP A CA 1
ATOM 4156 C C . ASP A 1 511 ? 10.769 -27.825 -8.034 1.00 69.81 511 ASP A C 1
ATOM 4158 O O . ASP A 1 511 ? 11.254 -27.850 -9.163 1.00 69.81 511 ASP A O 1
ATOM 4162 N N . TYR A 1 512 ? 10.354 -26.686 -7.469 1.00 68.00 512 TYR A N 1
ATOM 4163 C CA . TYR A 1 512 ? 10.431 -25.380 -8.136 1.00 68.00 512 TYR A CA 1
ATOM 4164 C C . TYR A 1 512 ? 11.859 -25.045 -8.596 1.00 68.00 512 TYR A C 1
ATOM 4166 O O . TYR A 1 512 ? 12.061 -24.602 -9.725 1.00 68.00 512 TYR A O 1
ATOM 4174 N N . TYR A 1 513 ? 12.870 -25.291 -7.758 1.00 69.06 513 TYR A N 1
ATOM 4175 C CA . TYR A 1 513 ? 14.258 -24.991 -8.109 1.00 69.06 513 TYR A CA 1
ATOM 4176 C C . TYR A 1 513 ? 14.854 -25.960 -9.141 1.00 69.06 513 TYR A C 1
ATOM 4178 O O . TYR A 1 513 ? 15.744 -25.566 -9.894 1.00 69.06 513 TYR A O 1
ATOM 4186 N N . LEU A 1 514 ? 14.355 -27.197 -9.238 1.00 70.69 514 LEU A N 1
ATOM 4187 C CA . LEU A 1 514 ? 14.711 -28.098 -10.342 1.00 70.69 514 LEU A CA 1
ATOM 4188 C C . LEU A 1 514 ? 14.128 -27.615 -11.669 1.00 70.69 514 LEU A C 1
ATOM 4190 O O . LEU A 1 514 ? 14.840 -27.593 -12.675 1.00 70.69 514 LEU A O 1
ATOM 4194 N N . ASP A 1 515 ? 12.867 -27.187 -11.658 1.00 68.38 515 ASP A N 1
ATOM 4195 C CA . ASP A 1 515 ? 12.228 -26.594 -12.831 1.00 68.38 515 ASP A CA 1
ATOM 4196 C C . ASP A 1 515 ? 12.943 -25.298 -13.241 1.00 68.38 515 ASP A C 1
ATOM 4198 O O . ASP A 1 515 ? 13.174 -25.068 -14.428 1.00 68.38 515 ASP A O 1
ATOM 4202 N N . LEU A 1 516 ? 13.391 -24.495 -12.270 1.00 65.81 516 LEU A N 1
ATOM 4203 C CA . LEU A 1 516 ? 14.223 -23.315 -12.501 1.00 65.81 516 LEU A CA 1
ATOM 4204 C C . LEU A 1 516 ? 15.551 -23.661 -13.193 1.00 65.81 516 LEU A C 1
ATOM 4206 O O . LEU A 1 516 ? 15.906 -23.041 -14.196 1.00 65.81 516 LEU A O 1
ATOM 4210 N N . ILE A 1 517 ? 16.287 -24.657 -12.680 1.00 68.69 517 ILE A N 1
ATOM 4211 C CA . ILE A 1 517 ? 17.532 -25.140 -13.303 1.00 68.69 517 ILE A CA 1
ATOM 4212 C C . ILE A 1 517 ? 17.270 -25.563 -14.754 1.00 68.69 517 ILE A C 1
ATOM 4214 O O . ILE A 1 517 ? 18.090 -25.291 -15.631 1.00 68.69 517 ILE A O 1
ATOM 4218 N N . ALA A 1 518 ? 16.135 -26.215 -15.020 1.00 69.31 518 ALA A N 1
ATOM 4219 C CA . ALA A 1 518 ? 15.762 -26.631 -16.366 1.00 69.31 518 ALA A CA 1
ATOM 4220 C C . ALA A 1 518 ? 15.454 -25.436 -17.287 1.00 69.31 518 ALA A C 1
ATOM 4222 O O . ALA A 1 518 ? 15.890 -25.435 -18.439 1.00 69.31 518 ALA A O 1
ATOM 4223 N N . GLN A 1 519 ? 14.760 -24.410 -16.785 1.00 65.56 519 GLN A N 1
ATOM 4224 C CA . GLN A 1 519 ? 14.416 -23.200 -17.547 1.00 65.56 519 GLN A CA 1
ATOM 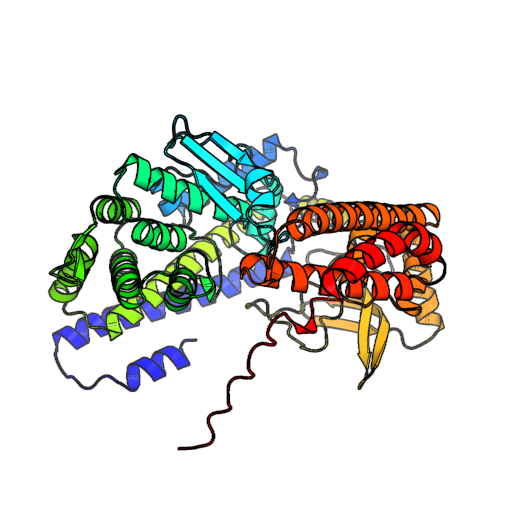4225 C C . GLN A 1 519 ? 15.644 -22.362 -17.928 1.00 65.56 519 GLN A C 1
ATOM 4227 O O . GLN A 1 519 ? 15.672 -21.770 -19.004 1.00 65.56 519 GLN A O 1
ATOM 4232 N N . LEU A 1 520 ? 16.681 -22.341 -17.087 1.00 64.25 520 LEU A N 1
ATOM 4233 C CA . LEU A 1 520 ? 17.911 -21.585 -17.353 1.00 64.25 520 LEU A CA 1
ATOM 4234 C C . LEU A 1 520 ? 18.844 -22.253 -18.381 1.00 64.25 520 LEU A C 1
ATOM 4236 O O . LEU A 1 520 ? 19.821 -21.634 -18.807 1.00 64.25 520 LEU A O 1
ATOM 4240 N N . GLY A 1 521 ? 18.572 -23.493 -18.807 1.00 67.62 521 GLY A N 1
ATOM 4241 C CA . GLY A 1 521 ? 19.387 -24.195 -19.804 1.00 67.62 521 GLY A CA 1
ATOM 4242 C C . GLY A 1 521 ? 20.868 -24.282 -19.405 1.00 67.62 521 GLY A C 1
ATOM 4243 O O . GLY A 1 521 ? 21.183 -24.577 -18.254 1.00 67.62 521 GLY A O 1
ATOM 4244 N N . SER A 1 522 ? 21.784 -23.994 -20.338 1.00 60.34 522 SER A N 1
ATOM 4245 C CA . SER A 1 522 ? 23.236 -23.991 -20.074 1.00 60.34 522 SER A CA 1
ATOM 4246 C C . SER A 1 522 ? 23.681 -22.887 -19.106 1.00 60.34 522 SER A C 1
ATOM 4248 O O . SER A 1 522 ? 24.668 -23.049 -18.393 1.00 60.34 522 SER A O 1
ATOM 4250 N N . ALA A 1 523 ? 22.929 -21.784 -18.999 1.00 56.03 523 ALA A N 1
ATOM 4251 C CA . ALA A 1 523 ? 23.169 -20.770 -17.968 1.00 56.03 523 ALA A CA 1
ATOM 4252 C C . ALA A 1 523 ? 22.851 -21.300 -16.552 1.00 56.03 523 ALA A C 1
ATOM 4254 O O . ALA A 1 523 ? 23.318 -20.751 -15.554 1.00 56.03 523 ALA A O 1
ATOM 4255 N N . GLY A 1 524 ? 22.093 -22.399 -16.464 1.00 61.12 524 GLY A N 1
ATOM 4256 C CA . GLY A 1 524 ? 21.781 -23.128 -15.240 1.00 61.12 524 GLY A CA 1
ATOM 4257 C C . GLY A 1 524 ? 22.805 -24.196 -14.848 1.00 61.12 524 GLY A C 1
ATOM 4258 O O . GLY A 1 524 ? 22.622 -24.817 -13.807 1.00 61.12 524 GLY A O 1
ATOM 4259 N N . ASP A 1 525 ? 23.881 -24.435 -15.605 1.00 69.25 525 ASP A N 1
ATOM 4260 C CA . ASP A 1 525 ? 24.833 -25.521 -15.294 1.00 69.25 525 ASP A CA 1
ATOM 4261 C C . ASP A 1 525 ? 25.621 -25.267 -13.997 1.00 69.25 525 ASP A C 1
ATOM 4263 O O . ASP A 1 525 ? 25.870 -26.187 -13.206 1.00 69.25 525 ASP A O 1
ATOM 4267 N N . LYS A 1 526 ? 25.939 -23.997 -13.714 1.00 65.94 526 LYS A N 1
ATOM 4268 C CA . LYS A 1 526 ? 26.515 -23.583 -12.426 1.00 65.94 526 LYS A CA 1
ATOM 4269 C C . LYS A 1 526 ? 25.503 -23.752 -11.285 1.00 65.94 526 LYS A C 1
ATOM 4271 O O . LYS A 1 526 ? 25.844 -24.317 -10.249 1.00 65.94 526 LYS A O 1
ATOM 4276 N N . LEU A 1 527 ? 24.243 -23.357 -11.518 1.00 65.31 527 LEU A N 1
ATOM 4277 C CA . LEU A 1 527 ? 23.123 -23.531 -10.579 1.00 65.31 527 LEU A CA 1
ATOM 4278 C C . LEU A 1 527 ? 22.925 -25.017 -10.253 1.00 65.31 527 LEU A C 1
ATOM 4280 O O . LEU A 1 527 ? 22.832 -25.395 -9.091 1.00 65.31 527 LEU A O 1
ATOM 4284 N N . ARG A 1 528 ? 22.939 -25.877 -11.275 1.00 70.88 528 ARG A N 1
ATOM 4285 C CA . ARG A 1 528 ? 22.851 -27.329 -11.137 1.00 70.88 528 ARG A CA 1
ATOM 4286 C C . ARG A 1 528 ? 23.995 -27.851 -10.279 1.00 70.88 528 ARG A C 1
ATOM 4288 O O . ARG A 1 528 ? 23.748 -28.551 -9.314 1.00 70.88 528 ARG A O 1
ATOM 4295 N N . THR A 1 529 ? 25.234 -27.476 -10.568 1.00 77.06 529 THR A N 1
ATOM 4296 C CA . THR A 1 529 ? 26.393 -27.986 -9.817 1.00 77.06 529 THR A CA 1
ATOM 4297 C C . THR A 1 529 ? 26.360 -27.581 -8.339 1.00 77.06 529 THR A C 1
ATOM 4299 O O . THR A 1 529 ? 26.665 -28.397 -7.471 1.00 77.06 529 THR A O 1
ATOM 4302 N N . GLU A 1 530 ? 25.966 -26.343 -8.034 1.00 71.94 530 GLU A N 1
ATOM 4303 C CA . GLU A 1 530 ? 25.961 -25.832 -6.658 1.00 71.94 530 GLU A CA 1
ATOM 4304 C C . GLU A 1 530 ? 24.722 -26.240 -5.855 1.00 71.94 530 GLU A C 1
ATOM 4306 O O . GLU A 1 530 ? 24.826 -26.514 -4.660 1.00 71.94 530 GLU A O 1
ATOM 4311 N N . ILE A 1 531 ? 23.550 -26.277 -6.488 1.00 71.81 531 ILE A N 1
ATOM 4312 C CA . ILE A 1 531 ? 22.260 -26.363 -5.794 1.00 71.81 531 ILE A CA 1
ATOM 4313 C C . ILE A 1 531 ? 21.661 -27.771 -5.849 1.00 71.81 531 ILE A C 1
ATOM 4315 O O . ILE A 1 531 ? 21.013 -28.193 -4.886 1.00 71.81 531 ILE A O 1
ATOM 4319 N N . GLN A 1 532 ? 21.924 -28.538 -6.914 1.00 79.56 532 GLN A N 1
ATOM 4320 C CA . GLN A 1 532 ? 21.447 -29.920 -7.052 1.00 79.56 532 GLN A CA 1
ATOM 4321 C C . GLN A 1 532 ? 21.780 -30.790 -5.827 1.00 79.56 532 GLN A C 1
ATOM 4323 O O . GLN A 1 532 ? 20.866 -31.460 -5.346 1.00 79.56 532 GLN A O 1
ATOM 4328 N N . PRO A 1 533 ? 22.994 -30.741 -5.233 1.00 81.56 533 PRO A N 1
ATOM 4329 C CA . PRO A 1 533 ? 23.294 -31.542 -4.044 1.00 81.56 533 PRO A CA 1
ATOM 4330 C C . PRO A 1 533 ? 22.419 -31.182 -2.834 1.00 81.56 533 PRO A C 1
ATOM 4332 O O . PRO A 1 533 ? 22.104 -32.041 -2.012 1.00 81.56 533 PRO A O 1
ATOM 4335 N N . MET A 1 534 ? 21.998 -29.918 -2.711 1.00 78.56 534 MET A N 1
ATOM 4336 C CA . MET A 1 534 ? 21.128 -29.466 -1.618 1.00 78.56 534 MET A CA 1
ATOM 4337 C C . MET A 1 534 ? 19.694 -29.936 -1.830 1.00 78.56 534 MET A C 1
ATOM 4339 O O . MET A 1 534 ? 19.062 -30.416 -0.892 1.00 78.56 534 MET A O 1
ATOM 4343 N N . ILE A 1 535 ? 19.199 -29.838 -3.066 1.00 78.06 535 ILE A N 1
ATOM 4344 C CA . ILE A 1 535 ? 17.889 -30.361 -3.466 1.00 78.06 535 ILE A CA 1
ATOM 4345 C C . ILE A 1 535 ? 17.837 -31.871 -3.229 1.00 78.06 535 ILE A C 1
ATOM 4347 O O . ILE A 1 535 ? 16.877 -32.370 -2.645 1.00 78.06 535 ILE A O 1
ATOM 4351 N N . GLU A 1 536 ? 18.880 -32.596 -3.630 1.00 82.25 536 GLU A N 1
ATOM 4352 C CA . GLU A 1 536 ? 19.007 -34.032 -3.388 1.00 82.25 536 GLU A CA 1
ATOM 4353 C C . GLU A 1 536 ? 19.054 -34.344 -1.893 1.00 82.25 536 GLU A C 1
ATOM 4355 O O . GLU A 1 536 ? 18.322 -35.222 -1.446 1.00 82.25 536 GLU A O 1
ATOM 4360 N N . GLY A 1 537 ? 19.805 -33.581 -1.093 1.00 79.38 537 GLY A N 1
ATOM 4361 C CA . GLY A 1 537 ? 19.812 -33.716 0.367 1.00 79.38 537 GLY A CA 1
ATOM 4362 C C . GLY A 1 537 ? 18.429 -33.512 0.997 1.00 79.38 537 GLY A C 1
ATOM 4363 O O . GLY A 1 537 ? 18.006 -34.306 1.839 1.00 79.38 537 GLY A O 1
ATOM 4364 N N . ILE A 1 538 ? 17.683 -32.497 0.550 1.00 77.62 538 ILE A N 1
ATOM 4365 C CA . ILE A 1 538 ? 16.301 -32.244 0.984 1.00 77.62 538 ILE A CA 1
ATOM 4366 C C . ILE A 1 538 ? 15.400 -33.424 0.590 1.00 77.62 538 ILE A C 1
ATOM 4368 O O . ILE A 1 538 ? 14.665 -33.949 1.431 1.00 77.62 538 ILE A O 1
ATOM 4372 N N . LYS A 1 539 ? 15.485 -33.894 -0.662 1.00 79.06 539 LYS A N 1
ATOM 4373 C CA . LYS A 1 539 ? 14.705 -35.037 -1.160 1.00 79.06 539 LYS A CA 1
ATOM 4374 C C . LYS A 1 539 ? 15.045 -36.333 -0.430 1.00 79.06 539 LYS A C 1
ATOM 4376 O O . LYS A 1 539 ? 14.128 -37.054 -0.058 1.00 79.06 539 LYS A O 1
ATOM 4381 N N . MET A 1 540 ? 16.311 -36.596 -0.110 1.00 83.19 540 MET A N 1
ATOM 4382 C CA . MET A 1 540 ? 16.725 -37.766 0.677 1.00 83.19 540 MET A CA 1
ATOM 4383 C C . MET A 1 540 ? 16.076 -37.807 2.066 1.00 83.19 540 MET A C 1
ATOM 4385 O O . MET A 1 540 ? 15.791 -38.891 2.573 1.00 83.19 540 MET A O 1
ATOM 4389 N N . ILE A 1 541 ? 15.824 -36.647 2.678 1.00 75.44 541 ILE A N 1
ATOM 4390 C CA . ILE A 1 541 ? 15.149 -36.551 3.979 1.00 75.44 541 ILE A CA 1
ATOM 4391 C C . ILE A 1 541 ? 13.626 -36.673 3.821 1.00 75.44 541 ILE A C 1
ATOM 4393 O O . ILE A 1 541 ? 12.969 -37.312 4.644 1.00 75.44 541 ILE A O 1
ATOM 4397 N N . ILE A 1 542 ? 13.053 -36.065 2.778 1.00 79.50 542 ILE A N 1
ATOM 4398 C CA . ILE A 1 542 ? 11.598 -35.950 2.591 1.00 79.50 542 ILE A CA 1
ATOM 4399 C C . ILE A 1 542 ? 10.982 -37.174 1.903 1.00 79.50 542 ILE A C 1
ATOM 4401 O O . ILE A 1 542 ? 9.920 -37.643 2.315 1.00 79.50 542 ILE A O 1
ATOM 4405 N N . ASP A 1 543 ? 11.606 -37.701 0.853 1.00 81.56 543 ASP A N 1
ATOM 4406 C CA . ASP A 1 543 ? 11.046 -38.772 0.026 1.00 81.56 543 ASP A CA 1
ATOM 4407 C C . ASP A 1 543 ? 10.696 -40.048 0.804 1.00 81.56 543 ASP A C 1
ATOM 4409 O O . ASP A 1 543 ? 9.629 -40.604 0.536 1.00 81.56 543 ASP A O 1
ATOM 4413 N N . PRO A 1 544 ? 11.482 -40.500 1.801 1.00 81.31 544 PRO A N 1
ATOM 4414 C CA . PRO A 1 544 ? 11.122 -41.671 2.604 1.00 81.31 544 PRO A CA 1
ATOM 4415 C C . PRO A 1 544 ? 9.855 -41.482 3.450 1.00 81.31 544 PRO A C 1
ATOM 4417 O O . PRO A 1 544 ? 9.230 -42.459 3.861 1.00 81.31 544 PRO A O 1
ATOM 4420 N N . ILE A 1 545 ? 9.477 -40.233 3.738 1.00 72.31 545 ILE A N 1
ATOM 4421 C CA . ILE A 1 545 ? 8.371 -39.890 4.642 1.00 72.31 545 ILE A CA 1
ATOM 4422 C C . ILE A 1 545 ? 7.194 -39.216 3.931 1.00 72.31 545 ILE A C 1
ATOM 4424 O O . ILE A 1 545 ? 6.131 -39.076 4.538 1.00 72.31 545 ILE A O 1
ATOM 4428 N N . LYS A 1 546 ? 7.325 -38.827 2.656 1.00 70.31 546 LYS A N 1
ATOM 4429 C CA . LYS A 1 546 ? 6.279 -38.095 1.916 1.00 70.31 546 LYS A CA 1
ATOM 4430 C C . LYS A 1 546 ? 4.956 -38.857 1.825 1.00 70.31 546 LYS A C 1
ATOM 4432 O O . LYS A 1 546 ? 3.895 -38.241 1.876 1.00 70.31 546 LYS A O 1
ATOM 4437 N N . ASP A 1 547 ? 5.023 -40.187 1.760 1.00 68.50 547 ASP A N 1
ATOM 4438 C CA . ASP A 1 547 ? 3.851 -41.070 1.730 1.00 68.50 547 ASP A CA 1
ATOM 4439 C C . ASP A 1 547 ? 3.321 -41.413 3.134 1.00 68.50 547 ASP A C 1
ATOM 4441 O O . ASP A 1 547 ? 2.179 -41.853 3.279 1.00 68.50 547 ASP A O 1
ATOM 4445 N N . LEU A 1 548 ? 4.118 -41.158 4.177 1.00 65.69 548 LEU A N 1
ATOM 4446 C CA . LEU A 1 548 ? 3.730 -41.288 5.587 1.00 65.69 548 LEU A CA 1
ATOM 4447 C C . LEU A 1 548 ? 3.062 -40.015 6.124 1.00 65.69 548 LEU A C 1
ATOM 4449 O O . LEU A 1 548 ? 2.357 -40.060 7.135 1.00 65.69 548 LEU A O 1
ATOM 4453 N N . VAL A 1 549 ? 3.257 -38.873 5.456 1.00 59.16 549 VAL A N 1
ATOM 4454 C CA . VAL A 1 549 ? 2.505 -37.644 5.717 1.00 59.16 549 VAL A CA 1
ATOM 4455 C C . VAL A 1 549 ? 1.090 -37.835 5.159 1.00 59.16 549 VAL A C 1
ATOM 4457 O O . VAL A 1 549 ? 0.923 -37.934 3.943 1.00 59.16 549 VAL A O 1
ATOM 4460 N N . PRO A 1 550 ? 0.037 -37.864 6.001 1.00 56.19 550 PRO A N 1
ATOM 4461 C CA . PRO A 1 550 ? -1.316 -38.115 5.525 1.00 56.19 550 PRO A CA 1
ATOM 4462 C C . PRO A 1 550 ? -1.697 -37.096 4.449 1.00 56.19 550 PRO A C 1
ATOM 4464 O O . PRO A 1 550 ? -1.743 -35.884 4.704 1.00 56.19 550 PRO A O 1
ATOM 4467 N N . LYS A 1 551 ? -1.997 -37.577 3.235 1.00 51.72 551 LYS A N 1
ATOM 4468 C CA . LYS A 1 551 ? -2.684 -36.762 2.228 1.00 51.72 551 LYS A CA 1
ATOM 4469 C C . LYS A 1 551 ? -3.973 -36.288 2.889 1.00 51.72 551 LYS A C 1
ATOM 4471 O O . LYS A 1 551 ? -4.691 -37.115 3.451 1.00 51.72 551 LYS A O 1
ATOM 4476 N N . LYS A 1 552 ? -4.251 -34.972 2.874 1.00 47.41 552 LYS A N 1
ATOM 4477 C CA . LYS A 1 552 ? -5.552 -34.442 3.320 1.00 47.41 552 LYS A CA 1
ATOM 4478 C C . LYS A 1 552 ? -6.610 -35.367 2.730 1.00 47.41 552 LYS A C 1
ATOM 4480 O O . LYS A 1 552 ? -6.651 -35.522 1.507 1.00 47.41 552 LYS A O 1
ATOM 4485 N N . SER A 1 553 ? -7.409 -36.006 3.581 1.00 35.19 553 SER A N 1
ATOM 4486 C CA . SER A 1 553 ? -8.597 -36.698 3.114 1.00 35.19 553 SER A CA 1
ATOM 4487 C C . SER A 1 553 ? -9.341 -35.690 2.248 1.00 35.19 553 SER A C 1
ATOM 4489 O O . SER A 1 553 ? -9.654 -34.583 2.695 1.00 35.19 553 SER A O 1
ATOM 4491 N N . LYS A 1 554 ? -9.518 -36.015 0.961 1.00 33.12 554 LYS A N 1
ATOM 4492 C CA . LYS A 1 554 ? -10.445 -35.269 0.115 1.00 33.12 554 LYS A CA 1
ATOM 4493 C C . LYS A 1 554 ? -11.727 -35.199 0.926 1.00 33.12 554 LYS A C 1
ATOM 4495 O O . LYS A 1 554 ? -12.242 -36.248 1.318 1.00 33.12 554 LYS A O 1
ATOM 4500 N N . SER A 1 555 ? -12.180 -33.985 1.236 1.00 30.81 555 SER A N 1
ATOM 4501 C CA . SER A 1 555 ? -13.502 -33.802 1.804 1.00 30.81 555 SER A CA 1
ATOM 4502 C C . SER A 1 555 ? -14.445 -34.608 0.927 1.00 30.81 555 SER A C 1
ATOM 4504 O O . SER A 1 555 ? -14.472 -34.468 -0.301 1.00 30.81 555 SER A O 1
ATOM 4506 N N . VAL A 1 556 ? -15.124 -35.557 1.559 1.00 29.81 556 VAL A N 1
ATOM 4507 C CA . VAL A 1 556 ? -16.223 -36.274 0.944 1.00 29.81 556 VAL A CA 1
ATOM 4508 C C . VAL A 1 556 ? -17.132 -35.182 0.400 1.00 29.81 556 VAL A C 1
ATOM 4510 O O . VAL A 1 556 ? -17.652 -34.367 1.159 1.00 29.81 556 VAL A O 1
ATOM 4513 N N . LYS A 1 557 ? -17.246 -35.105 -0.931 1.00 30.05 557 LYS A N 1
ATOM 4514 C CA . LYS A 1 557 ? -18.329 -34.367 -1.569 1.00 30.05 557 LYS A CA 1
ATOM 4515 C C . LYS A 1 557 ? -19.593 -34.894 -0.906 1.00 30.05 557 LYS A C 1
ATOM 4517 O O . LYS A 1 557 ? -19.936 -36.054 -1.136 1.00 30.05 557 LYS A O 1
ATOM 4522 N N . ASN A 1 558 ? -20.244 -34.082 -0.075 1.00 26.55 558 ASN A N 1
ATOM 4523 C CA . ASN A 1 558 ? -21.601 -34.370 0.355 1.00 26.55 558 ASN A CA 1
ATOM 4524 C C . ASN A 1 558 ? -22.440 -34.430 -0.922 1.00 26.55 558 ASN A C 1
ATOM 4526 O O . ASN A 1 558 ? -22.790 -33.417 -1.525 1.00 26.55 558 ASN A O 1
ATOM 4530 N N . LYS A 1 559 ? -22.666 -35.659 -1.389 1.00 27.41 559 LYS A N 1
ATOM 4531 C CA . LYS A 1 559 ? -23.771 -35.986 -2.271 1.00 27.41 559 LYS A CA 1
ATOM 4532 C C . LYS A 1 559 ? -25.034 -35.593 -1.512 1.00 27.41 559 LYS A C 1
ATOM 4534 O O . LYS A 1 559 ? -25.186 -36.019 -0.375 1.00 27.41 559 LYS A O 1
ATOM 4539 N N . LYS A 1 560 ? -25.864 -34.778 -2.172 1.00 29.11 560 LYS A N 1
ATOM 4540 C CA . LYS A 1 560 ? -27.323 -34.664 -2.031 1.00 29.11 560 LYS A CA 1
ATOM 4541 C C . LYS A 1 560 ? -27.900 -35.238 -0.730 1.00 29.11 560 LYS A C 1
ATOM 4543 O O . LYS A 1 560 ? -27.940 -36.457 -0.617 1.00 29.11 560 LYS A O 1
ATOM 4548 N N . TYR A 1 561 ? -28.426 -34.372 0.133 1.00 33.44 561 TYR A N 1
ATOM 4549 C CA . TYR A 1 561 ? -29.862 -34.284 0.431 1.00 33.44 561 TYR A CA 1
ATOM 4550 C C . TYR A 1 561 ? -30.195 -32.851 0.833 1.00 33.44 561 TYR A C 1
ATOM 4552 O O . TYR A 1 561 ? -29.408 -32.283 1.623 1.00 33.44 561 TYR A O 1
#